Protein AF-A0A949MPU6-F1 (afdb_monomer)

Secondary structure (DSSP, 8-state):
-----------S----GGGPPPHHHHHHHHHHHHHHHHHHHHT---PPPTTTS-GGG--HHHHHHTT-SEEESS--THHHHTTTT------------PPP----SPEEE-HHHHHHHHHHHHTTSPPP-SSS-EEEEEEEEEEE-HHHHHHTHHHHHHHHTT-SEEEEEEE-HHHHHHHHHTSTT-EEEE----TTS-EEEEEE-TTEEEEEEEEEEGGGG--TT--S---EEEEEEEETTTTEEEEEEEEEPPPSTT-HHHHHHHHHHHHHHHHHHH-TT--EEEEEE--S-TTS-GGGHHHHHTT-EESSTT----SBTTTB--EEEEEES---EEEEEEE-GGGSTTTHHHH-SBPEEEEEE----STT--TTTS-----TT---------PPP---

Nearest PDB structures (foldseek):
  3ngq-assembly1_A  TM=6.039E-01  e=7.232E-09  Homo sapiens
  2ddt-assembly2_B  TM=5.994E-01  e=3.018E-07  Bacillus cereus
  5okm-assembly4_D  TM=5.696E-01  e=1.103E-07  Homo sapiens
  2dds-assembly4_D  TM=5.777E-01  e=2.244E-07  Bacillus cereus
  6rvz-assembly1_A  TM=5.661E-01  e=3.605E-07  Homo sapiens

Structure (mmCIF, N/CA/C/O backbone):
data_AF-A0A949MPU6-F1
#
_entry.id   AF-A0A949MPU6-F1
#
loop_
_atom_site.group_PDB
_atom_site.id
_atom_site.type_symbol
_atom_site.label_atom_id
_atom_site.label_alt_id
_atom_site.label_comp_id
_atom_site.label_asym_id
_atom_site.label_entity_id
_atom_site.label_seq_id
_atom_site.pdbx_PDB_ins_code
_atom_site.Cartn_x
_atom_site.Cartn_y
_atom_site.Cartn_z
_atom_site.occupancy
_atom_site.B_iso_or_equiv
_atom_site.auth_seq_id
_atom_site.auth_comp_id
_atom_site.auth_asym_id
_atom_site.auth_atom_id
_atom_site.pdbx_PDB_model_num
ATOM 1 N N . MET A 1 1 ? -5.474 13.115 59.787 1.00 40.06 1 MET A N 1
ATOM 2 C CA . MET A 1 1 ? -4.639 13.756 58.746 1.00 40.06 1 MET A CA 1
ATOM 3 C C . MET A 1 1 ? -4.498 12.799 57.568 1.00 40.06 1 MET A C 1
ATOM 5 O O . MET A 1 1 ? -3.736 11.847 57.659 1.00 40.06 1 MET A O 1
ATOM 9 N N . ALA A 1 2 ? -5.273 12.994 56.500 1.00 33.22 2 ALA A N 1
ATOM 10 C CA . ALA A 1 2 ? -5.166 12.189 55.283 1.00 33.22 2 ALA A CA 1
ATOM 11 C C . ALA A 1 2 ? -4.117 12.816 54.350 1.00 33.22 2 ALA A C 1
ATOM 13 O O . ALA A 1 2 ? -4.283 13.952 53.905 1.00 33.22 2 ALA A O 1
ATOM 14 N N . LYS A 1 3 ? -3.022 12.095 54.079 1.00 30.64 3 LYS A N 1
ATOM 15 C CA . LYS A 1 3 ? -2.010 12.498 53.091 1.00 30.64 3 LYS A CA 1
ATOM 16 C C . LYS A 1 3 ? -2.614 12.375 51.689 1.00 30.64 3 LYS A C 1
ATOM 18 O O . LYS A 1 3 ? -2.748 11.272 51.171 1.00 30.64 3 LYS A O 1
ATOM 23 N N . LYS A 1 4 ? -2.961 13.508 51.073 1.00 35.69 4 LYS A N 1
ATOM 24 C CA . LYS A 1 4 ? -3.199 13.594 49.626 1.00 35.69 4 LYS A CA 1
ATOM 25 C C . LYS A 1 4 ? -1.860 13.425 48.910 1.00 35.69 4 LYS A C 1
ATOM 27 O O . LYS A 1 4 ? -1.018 14.319 48.939 1.00 35.69 4 LYS A O 1
ATOM 32 N N . THR A 1 5 ? -1.653 12.277 48.281 1.00 33.41 5 THR A N 1
ATOM 33 C CA . THR A 1 5 ? -0.597 12.086 47.289 1.00 33.41 5 THR A CA 1
ATOM 34 C C . THR A 1 5 ? -1.036 12.751 45.988 1.00 33.41 5 THR A C 1
ATOM 36 O O . THR A 1 5 ? -1.900 12.250 45.272 1.00 33.41 5 THR A O 1
ATOM 39 N N . ASN A 1 6 ? -0.442 13.907 45.689 1.00 30.44 6 ASN A N 1
ATOM 40 C CA . ASN A 1 6 ? -0.521 14.519 44.367 1.00 30.44 6 ASN A CA 1
ATOM 41 C C . ASN A 1 6 ? 0.132 13.565 43.357 1.00 30.44 6 ASN A C 1
ATOM 43 O O . ASN A 1 6 ? 1.354 13.427 43.325 1.00 30.44 6 ASN A O 1
ATOM 47 N N . LYS A 1 7 ? -0.682 12.889 42.540 1.00 32.28 7 LYS A N 1
ATOM 48 C CA . LYS A 1 7 ? -0.205 12.246 41.313 1.00 32.28 7 LYS A CA 1
ATOM 49 C C . LYS A 1 7 ? 0.159 13.354 40.333 1.00 32.28 7 LYS A C 1
ATOM 51 O O . LYS A 1 7 ? -0.716 13.967 39.729 1.00 32.28 7 LYS A O 1
ATOM 56 N N . THR A 1 8 ? 1.453 13.609 40.191 1.00 30.17 8 THR A N 1
ATOM 57 C CA . THR A 1 8 ? 1.995 14.431 39.113 1.00 30.17 8 THR A CA 1
ATOM 58 C C . THR A 1 8 ? 1.634 13.764 37.790 1.00 30.17 8 THR A C 1
ATOM 60 O O . THR A 1 8 ? 2.123 12.679 37.473 1.00 30.17 8 THR A O 1
ATOM 63 N N . VAL A 1 9 ? 0.734 14.391 37.036 1.00 32.53 9 VAL A N 1
ATOM 64 C CA . VAL A 1 9 ? 0.453 14.033 35.646 1.00 32.53 9 VAL A CA 1
ATOM 65 C C . VAL A 1 9 ? 1.752 14.255 34.875 1.00 32.53 9 VAL A C 1
ATOM 67 O O . VAL A 1 9 ? 2.190 15.391 34.703 1.00 32.53 9 VAL A O 1
ATOM 70 N N . LYS A 1 10 ? 2.418 13.168 34.464 1.00 33.69 10 LYS A N 1
ATOM 71 C CA . LYS A 1 10 ? 3.523 13.250 33.505 1.00 33.69 10 LYS A CA 1
ATOM 72 C C . LYS A 1 10 ? 2.959 13.870 32.229 1.00 33.69 10 LYS A C 1
ATOM 74 O O . LYS A 1 10 ? 2.060 13.306 31.612 1.00 33.69 10 LYS A O 1
ATOM 79 N N . SER A 1 11 ? 3.487 15.036 31.876 1.00 32.34 11 SER A N 1
ATOM 80 C CA . SER A 1 11 ? 3.268 15.686 30.590 1.00 32.34 11 SER A CA 1
ATOM 81 C C . SER A 1 11 ? 3.466 14.678 29.452 1.00 32.34 11 SER A C 1
ATOM 83 O O . SER A 1 11 ? 4.537 14.086 29.330 1.00 32.34 11 SER A O 1
ATOM 85 N N . LEU A 1 12 ? 2.444 14.505 28.612 1.00 37.56 12 LEU A N 1
ATOM 86 C CA . LEU A 1 12 ? 2.463 13.700 27.382 1.00 37.56 12 LEU A CA 1
ATOM 87 C C . LEU A 1 12 ? 3.242 14.382 26.234 1.00 37.56 12 LEU A C 1
ATOM 89 O O . LEU A 1 12 ? 3.070 14.043 25.068 1.00 37.56 12 LEU A O 1
ATOM 93 N N . THR A 1 13 ? 4.135 15.327 26.537 1.00 38.19 13 THR A N 1
ATOM 94 C CA . THR A 1 13 ? 5.111 15.878 25.582 1.00 38.19 13 THR A CA 1
ATOM 95 C C . THR A 1 13 ? 6.316 14.938 25.475 1.00 38.19 13 THR A C 1
ATOM 97 O O . THR A 1 13 ? 7.437 15.287 25.831 1.00 38.19 13 THR A O 1
ATOM 100 N N . GLY A 1 14 ? 6.071 13.687 25.090 1.00 36.75 14 GLY A N 1
ATOM 101 C CA . GLY A 1 14 ? 7.069 12.621 25.075 1.00 36.75 14 GLY A CA 1
ATOM 102 C C . GLY A 1 14 ? 7.892 12.566 23.791 1.00 36.75 14 GLY A C 1
ATOM 103 O O . GLY A 1 14 ? 7.869 11.543 23.119 1.00 36.75 14 GLY A O 1
ATOM 104 N N . SER A 1 15 ? 8.637 13.619 23.448 1.00 39.34 15 SER A N 1
ATOM 105 C CA . SER A 1 15 ? 9.878 13.415 22.693 1.00 39.34 15 SER A CA 1
ATOM 106 C C . SER A 1 15 ? 10.979 13.204 23.726 1.00 39.34 15 SER A C 1
ATOM 108 O O . SER A 1 15 ? 11.442 14.161 24.349 1.00 39.34 15 SER A O 1
ATOM 110 N N . THR A 1 16 ? 11.362 11.955 23.983 1.00 45.44 16 THR A N 1
ATOM 111 C CA . THR A 1 16 ? 12.589 11.683 24.737 1.00 45.44 16 THR A CA 1
ATOM 112 C C . THR A 1 16 ? 13.757 12.392 24.035 1.00 45.44 16 THR A C 1
ATOM 114 O O . THR A 1 16 ? 13.834 12.308 22.806 1.00 45.44 16 THR A O 1
ATOM 117 N N . PRO A 1 17 ? 14.652 13.089 24.765 1.00 48.06 17 PRO A N 1
ATOM 118 C CA . PRO A 1 17 ? 15.804 13.792 24.186 1.00 48.06 17 PRO A CA 1
ATOM 119 C C . PRO A 1 17 ? 16.632 12.934 23.215 1.00 48.06 17 PRO A C 1
ATOM 121 O O . PRO A 1 17 ? 17.170 13.446 22.239 1.00 48.06 17 PRO A O 1
ATOM 124 N N . ASP A 1 18 ? 16.644 11.617 23.430 1.00 61.00 18 ASP A N 1
ATOM 125 C CA . ASP A 1 18 ? 17.365 10.626 22.623 1.00 61.00 18 ASP A CA 1
ATOM 126 C C . ASP A 1 18 ? 16.858 10.483 21.173 1.00 61.00 18 ASP A C 1
ATOM 128 O O . ASP A 1 18 ? 17.556 9.921 20.328 1.00 61.00 18 ASP A O 1
ATOM 132 N N . ASN A 1 19 ? 15.666 11.006 20.858 1.00 73.88 19 ASN A N 1
ATOM 133 C CA . ASN A 1 19 ? 15.056 10.914 19.528 1.00 73.88 19 ASN A CA 1
ATOM 134 C C . ASN A 1 19 ? 15.232 12.175 18.671 1.00 73.88 19 ASN A C 1
ATOM 136 O O . ASN A 1 19 ? 14.714 12.220 17.555 1.00 73.88 19 ASN A O 1
ATOM 140 N N . ILE A 1 20 ? 15.952 13.191 19.155 1.00 84.38 20 ILE A N 1
ATOM 141 C CA . ILE A 1 20 ? 16.275 14.389 18.370 1.00 84.38 20 ILE A CA 1
ATOM 142 C C . ILE A 1 20 ? 17.454 14.073 17.437 1.00 84.38 20 ILE A C 1
ATOM 144 O O . ILE A 1 20 ? 18.434 13.434 17.833 1.00 84.38 20 ILE A O 1
ATOM 148 N N . LEU A 1 21 ? 17.344 14.493 16.175 1.00 88.38 21 LEU A N 1
ATOM 149 C CA . LEU A 1 21 ? 18.440 14.394 15.214 1.00 88.38 21 LEU A CA 1
ATOM 150 C C . LEU A 1 21 ? 19.458 15.506 15.474 1.00 88.38 21 LEU A C 1
ATOM 152 O O . LEU A 1 21 ? 19.091 16.665 15.642 1.00 88.38 21 LEU A O 1
ATOM 156 N N . THR A 1 22 ? 20.739 15.157 15.459 1.00 91.50 22 THR A N 1
ATOM 157 C CA . THR A 1 22 ? 21.828 16.140 15.393 1.00 91.50 22 THR A CA 1
ATOM 158 C C . THR A 1 22 ? 21.927 16.747 13.991 1.00 91.50 22 THR A C 1
ATOM 160 O O . THR A 1 22 ? 21.563 16.101 13.007 1.00 91.50 22 THR A O 1
ATOM 163 N N . ASP A 1 23 ? 22.510 17.942 13.865 1.00 90.69 23 ASP A N 1
ATOM 164 C CA . ASP A 1 23 ? 22.737 18.586 12.557 1.00 90.69 23 ASP A CA 1
ATOM 165 C C . ASP A 1 23 ? 23.530 17.691 11.591 1.00 90.69 23 ASP A C 1
ATOM 167 O O . ASP A 1 23 ? 23.265 17.643 10.388 1.00 90.69 23 ASP A O 1
ATOM 171 N N . PHE A 1 24 ? 24.487 16.928 12.125 1.00 91.50 24 PHE A N 1
ATOM 172 C CA . PHE A 1 24 ? 25.265 15.961 11.358 1.00 91.50 24 PHE A CA 1
ATOM 173 C C . PHE A 1 24 ? 24.407 14.802 10.831 1.00 91.50 24 PHE A C 1
ATOM 175 O O . PHE A 1 24 ? 24.544 14.407 9.672 1.00 91.50 24 PHE A O 1
ATOM 182 N N . GLU A 1 25 ? 23.511 14.265 11.662 1.00 93.12 25 GLU A N 1
ATOM 183 C CA . GLU A 1 25 ? 22.572 13.212 11.266 1.00 93.12 25 GLU A CA 1
ATOM 184 C C . GLU A 1 25 ? 21.575 13.706 10.214 1.00 93.12 25 GLU A C 1
ATOM 186 O O . GLU A 1 25 ? 21.345 13.000 9.231 1.00 93.12 25 GLU A O 1
ATOM 191 N N . VAL A 1 26 ? 21.036 14.920 10.383 1.00 92.06 26 VAL A N 1
ATOM 192 C CA . VAL A 1 26 ? 20.167 15.572 9.391 1.00 92.06 26 VAL A CA 1
ATOM 193 C C . VAL A 1 26 ? 20.899 15.679 8.059 1.00 92.06 26 VAL A C 1
ATOM 195 O O . VAL A 1 26 ? 20.422 15.161 7.054 1.00 92.06 26 VAL A O 1
ATOM 198 N N . ARG A 1 27 ? 22.106 16.257 8.052 1.00 90.44 27 ARG A N 1
ATOM 199 C CA . ARG A 1 27 ? 22.903 16.416 6.831 1.00 90.44 27 ARG A CA 1
ATOM 200 C C . ARG A 1 27 ? 23.153 15.083 6.121 1.00 90.44 27 ARG A C 1
ATOM 202 O O . ARG A 1 27 ? 22.942 14.994 4.914 1.00 90.44 27 ARG A O 1
ATOM 209 N N . GLN A 1 28 ? 23.555 14.039 6.852 1.00 90.44 28 GLN A N 1
ATOM 210 C CA . GLN A 1 28 ? 23.766 12.715 6.257 1.00 90.44 28 GLN A CA 1
ATOM 211 C C . GLN A 1 28 ? 22.488 12.109 5.676 1.00 90.44 28 GLN A C 1
ATOM 213 O O . GLN A 1 28 ? 22.537 11.459 4.628 1.00 90.44 28 GLN A O 1
ATOM 218 N N . LEU A 1 29 ? 21.360 12.256 6.376 1.00 91.25 29 LEU A N 1
ATOM 219 C CA . LEU A 1 29 ? 20.072 11.771 5.896 1.00 91.25 29 LEU A CA 1
ATOM 220 C C . LEU A 1 29 ? 19.671 12.484 4.609 1.00 91.25 29 LEU A C 1
ATOM 222 O O . LEU A 1 29 ? 19.243 11.812 3.672 1.00 91.25 29 LEU A O 1
ATOM 226 N N . THR A 1 30 ? 19.846 13.801 4.550 1.00 90.69 30 THR A N 1
ATOM 227 C CA . THR A 1 30 ? 19.527 14.620 3.379 1.00 90.69 30 THR A CA 1
ATOM 228 C C . THR A 1 30 ? 20.398 14.251 2.189 1.00 90.69 30 THR A C 1
ATOM 230 O O . THR A 1 30 ? 19.861 13.912 1.141 1.00 90.69 30 THR A O 1
ATOM 233 N N . GLU A 1 31 ? 21.724 14.206 2.356 1.00 90.88 31 GLU A N 1
ATOM 234 C CA . GLU A 1 31 ? 22.654 13.830 1.280 1.00 90.88 31 GLU A CA 1
ATOM 235 C C . GLU A 1 31 ? 22.316 12.443 0.703 1.00 90.88 31 GLU A C 1
ATOM 237 O O . GLU A 1 31 ? 22.210 12.279 -0.511 1.00 90.88 31 GLU A O 1
ATOM 242 N N . LYS A 1 32 ? 22.072 11.443 1.564 1.00 91.19 32 LYS A N 1
ATOM 243 C CA . LYS A 1 32 ? 21.726 10.078 1.126 1.00 91.19 32 LYS A CA 1
ATOM 244 C C . LYS A 1 32 ? 20.331 9.971 0.514 1.00 91.19 32 LYS A C 1
ATOM 246 O O . LYS A 1 32 ? 20.116 9.110 -0.336 1.00 91.19 32 LYS A O 1
ATOM 251 N N . SER A 1 33 ? 19.371 10.758 0.991 1.00 90.25 33 SER A N 1
ATOM 252 C CA . SER A 1 33 ? 18.001 10.724 0.472 1.00 90.25 33 SER A CA 1
ATOM 253 C C . SER A 1 33 ? 17.932 11.394 -0.894 1.00 90.25 33 SER A C 1
ATOM 255 O O . SER A 1 33 ? 17.416 10.770 -1.813 1.00 90.25 33 SER A O 1
ATOM 257 N N . ASN A 1 34 ? 18.564 12.560 -1.050 1.00 90.50 34 ASN A N 1
ATOM 258 C CA . ASN A 1 34 ? 18.644 13.269 -2.325 1.00 90.50 34 ASN A CA 1
ATOM 259 C C . ASN A 1 34 ? 19.381 12.436 -3.376 1.00 90.50 34 ASN A C 1
ATOM 261 O O . ASN A 1 34 ? 18.832 12.207 -4.442 1.00 90.50 34 ASN A O 1
ATOM 265 N N . ALA A 1 35 ? 20.553 11.877 -3.044 1.00 90.88 35 ALA A N 1
ATOM 266 C CA . ALA A 1 35 ? 21.298 11.035 -3.984 1.00 90.88 35 ALA A CA 1
ATOM 267 C C . ALA A 1 35 ? 20.487 9.820 -4.466 1.00 90.88 35 ALA A C 1
ATOM 269 O O . ALA A 1 35 ? 20.566 9.435 -5.628 1.00 90.88 35 ALA A O 1
ATOM 270 N N . TYR A 1 36 ? 19.690 9.218 -3.578 1.00 90.38 36 TYR A N 1
ATOM 271 C CA . TYR A 1 36 ? 18.796 8.135 -3.973 1.00 90.38 36 TYR A CA 1
ATOM 272 C C . TYR A 1 36 ? 17.621 8.624 -4.820 1.00 90.38 36 TYR A C 1
ATOM 274 O O . TYR A 1 36 ? 17.211 7.935 -5.744 1.00 90.38 36 TYR A O 1
ATOM 282 N N . THR A 1 37 ? 17.047 9.776 -4.491 1.00 90.19 37 THR A N 1
ATOM 283 C CA . THR A 1 37 ? 15.962 10.368 -5.276 1.00 90.19 37 THR A CA 1
ATOM 284 C C . THR A 1 37 ? 16.434 10.694 -6.688 1.00 90.19 37 THR A C 1
ATOM 286 O O . THR A 1 37 ? 15.765 10.297 -7.636 1.00 90.19 37 THR A O 1
ATOM 289 N N . ASP A 1 38 ? 17.628 11.265 -6.838 1.00 90.50 38 ASP A N 1
ATOM 290 C CA . ASP A 1 38 ? 18.259 11.487 -8.139 1.00 90.50 38 ASP A CA 1
ATOM 291 C C . ASP A 1 38 ? 18.469 10.162 -8.894 1.00 90.50 38 ASP A C 1
ATOM 293 O O . ASP A 1 38 ? 18.153 10.067 -10.079 1.00 90.50 38 ASP A O 1
ATOM 297 N N . GLU A 1 39 ? 18.949 9.111 -8.212 1.00 89.69 39 GLU A N 1
ATOM 298 C CA . GLU A 1 39 ? 19.116 7.777 -8.807 1.00 89.69 39 GLU A CA 1
ATOM 299 C C . GLU A 1 39 ? 17.780 7.193 -9.286 1.00 89.69 39 GLU A C 1
ATOM 301 O O . GLU A 1 39 ? 17.707 6.664 -10.392 1.00 89.69 39 GLU A O 1
ATOM 306 N N . VAL A 1 40 ? 16.723 7.290 -8.480 1.00 87.75 40 VAL A N 1
ATOM 307 C CA . VAL A 1 40 ? 15.390 6.789 -8.838 1.00 87.75 40 VAL A CA 1
ATOM 308 C C . VAL A 1 40 ? 14.835 7.532 -10.042 1.00 87.75 40 VAL A C 1
ATOM 310 O O . VAL A 1 40 ? 14.426 6.886 -11.001 1.00 87.75 40 VAL A O 1
ATOM 313 N N . LEU A 1 41 ? 14.844 8.866 -10.011 1.00 88.62 41 LEU A N 1
ATOM 314 C CA . LEU A 1 41 ? 14.286 9.685 -11.086 1.00 88.62 41 LEU A CA 1
ATOM 315 C C . LEU A 1 41 ? 15.058 9.486 -12.399 1.00 88.62 41 LEU A C 1
ATOM 317 O O . LEU A 1 41 ? 14.457 9.436 -13.466 1.00 88.62 41 LEU A O 1
ATOM 321 N N . ALA A 1 42 ? 16.378 9.290 -12.331 1.00 87.69 42 ALA A N 1
ATOM 322 C CA . ALA A 1 42 ? 17.199 9.001 -13.506 1.00 87.69 42 ALA A CA 1
ATOM 323 C C . ALA A 1 42 ? 16.997 7.585 -14.082 1.00 87.69 42 ALA A C 1
ATOM 325 O O . ALA A 1 42 ? 17.379 7.338 -15.224 1.00 87.69 42 ALA A O 1
ATOM 326 N N . ASN A 1 43 ? 16.444 6.647 -13.305 1.00 84.31 43 ASN A N 1
ATOM 327 C CA . ASN A 1 43 ? 16.271 5.242 -13.691 1.00 84.31 43 ASN A CA 1
ATOM 328 C C . ASN A 1 43 ? 14.804 4.788 -13.644 1.00 84.31 43 ASN A C 1
ATOM 330 O O . ASN A 1 43 ? 14.535 3.587 -13.531 1.00 84.31 43 ASN A O 1
ATOM 334 N N . GLN A 1 44 ? 13.860 5.729 -13.693 1.00 84.69 44 GLN A N 1
ATOM 335 C CA . GLN A 1 44 ? 12.442 5.409 -13.701 1.00 84.69 44 GLN A CA 1
ATOM 336 C C . GLN A 1 44 ? 12.105 4.604 -14.961 1.00 84.69 44 GLN A C 1
ATOM 338 O O . GLN A 1 44 ? 12.552 4.924 -16.062 1.00 84.69 44 GLN A O 1
ATOM 343 N N . VAL A 1 45 ? 11.346 3.527 -14.775 1.00 88.19 45 VAL A N 1
ATOM 344 C CA . VAL A 1 45 ? 10.838 2.697 -15.871 1.00 88.19 45 VAL A CA 1
ATOM 345 C C . VAL A 1 45 ? 9.385 3.055 -16.122 1.00 88.19 45 VAL A C 1
ATOM 347 O O . VAL A 1 45 ? 8.679 3.438 -15.191 1.00 88.19 45 VAL A O 1
ATOM 350 N N . THR A 1 46 ? 8.932 2.880 -17.356 1.00 91.38 46 THR A N 1
ATOM 351 C CA . THR A 1 46 ? 7.518 3.014 -17.714 1.00 91.38 46 THR A CA 1
ATOM 352 C C . THR A 1 46 ? 7.087 1.710 -18.346 1.00 91.38 46 THR A C 1
ATOM 354 O O . THR A 1 46 ? 7.686 1.279 -19.328 1.00 91.38 46 THR A O 1
ATOM 357 N N . TYR A 1 47 ? 6.069 1.060 -17.794 1.00 93.06 47 TYR A N 1
ATOM 358 C CA . TYR A 1 47 ? 5.596 -0.197 -18.360 1.00 93.06 47 TYR A CA 1
ATOM 359 C C . TYR A 1 47 ? 4.916 0.063 -19.715 1.00 93.06 47 TYR A C 1
ATOM 361 O O . TYR A 1 47 ? 4.207 1.064 -19.845 1.00 93.06 47 TYR A O 1
ATOM 369 N N . PRO A 1 48 ? 5.143 -0.785 -20.734 1.00 93.25 48 PRO A N 1
ATOM 370 C CA . PRO A 1 48 ? 4.424 -0.688 -22.004 1.00 93.25 48 PRO A CA 1
ATOM 371 C C . PRO A 1 48 ? 2.908 -0.750 -21.788 1.00 93.25 48 PRO A C 1
ATOM 373 O O . PRO A 1 48 ? 2.447 -1.493 -20.922 1.00 93.25 48 PRO A O 1
ATOM 376 N N . ASP A 1 49 ? 2.135 0.024 -22.549 1.00 92.81 49 ASP A N 1
ATOM 377 C CA . ASP A 1 49 ? 0.674 -0.036 -22.475 1.00 92.81 49 ASP A CA 1
ATOM 378 C C . ASP A 1 49 ? 0.178 -1.262 -23.268 1.00 92.81 49 ASP A C 1
ATOM 380 O O . ASP A 1 49 ? 0.413 -1.326 -24.479 1.00 92.81 49 ASP A O 1
ATOM 384 N N . PRO A 1 50 ? -0.473 -2.251 -22.623 1.00 89.06 50 PRO A N 1
ATOM 385 C CA . PRO A 1 50 ? -0.955 -3.444 -23.317 1.00 89.06 50 PRO A CA 1
ATOM 386 C C . PRO A 1 50 ? -2.066 -3.151 -24.337 1.00 89.06 50 PRO A C 1
ATOM 388 O O . PRO A 1 50 ? -2.295 -3.990 -25.207 1.00 89.06 50 PRO A O 1
ATOM 391 N N . ASP A 1 51 ? -2.738 -1.996 -24.249 1.00 88.31 51 ASP A N 1
ATOM 392 C CA . ASP A 1 51 ? -3.747 -1.580 -25.231 1.00 88.31 51 ASP A CA 1
ATOM 393 C C . ASP A 1 51 ? -3.108 -1.045 -26.529 1.00 88.31 51 ASP A C 1
ATOM 395 O O . ASP A 1 51 ? -3.726 -1.116 -27.593 1.00 88.31 51 ASP A O 1
ATOM 399 N N . ASP A 1 52 ? -1.870 -0.539 -26.454 1.00 90.81 52 ASP A N 1
ATOM 400 C CA . ASP A 1 52 ? -1.123 -0.016 -27.606 1.00 90.81 52 ASP A CA 1
ATOM 401 C C . ASP A 1 52 ? -0.284 -1.105 -28.292 1.00 90.81 52 ASP A C 1
ATOM 403 O O . ASP A 1 52 ? -0.196 -1.138 -29.522 1.00 90.81 52 ASP A O 1
ATOM 407 N N . LEU A 1 53 ? 0.358 -1.980 -27.505 1.00 89.12 53 LEU A N 1
ATOM 408 C CA . LEU A 1 53 ? 1.219 -3.054 -28.003 1.00 89.12 53 LEU A CA 1
ATOM 409 C C . LEU A 1 53 ? 1.096 -4.310 -27.116 1.00 89.12 53 LEU A C 1
ATOM 411 O O . LEU A 1 53 ? 1.601 -4.312 -25.986 1.00 89.12 53 LEU A O 1
ATOM 415 N N . PRO A 1 54 ? 0.470 -5.395 -27.613 1.00 89.56 54 PRO A N 1
ATOM 416 C CA . PRO A 1 54 ? 0.379 -6.663 -26.896 1.00 89.56 54 PRO A CA 1
ATOM 417 C C . PRO A 1 54 ? 1.753 -7.210 -26.498 1.00 89.56 54 PRO A C 1
ATOM 419 O O . PRO A 1 54 ? 2.739 -7.037 -27.215 1.00 89.56 54 PRO A O 1
ATOM 422 N N . PHE A 1 55 ? 1.832 -7.904 -25.358 1.00 87.75 55 PHE A N 1
ATOM 423 C CA . PHE A 1 55 ? 3.116 -8.360 -24.811 1.00 87.75 55 PHE A CA 1
ATOM 424 C C . PHE A 1 55 ? 3.908 -9.265 -25.769 1.00 87.75 55 PHE A C 1
ATOM 426 O O . PHE A 1 55 ? 5.132 -9.175 -25.825 1.00 87.75 55 PHE A O 1
ATOM 433 N N . ASP A 1 56 ? 3.227 -10.124 -26.526 1.00 88.00 56 ASP A N 1
ATOM 434 C CA . ASP A 1 56 ? 3.825 -11.032 -27.509 1.00 88.00 56 ASP A CA 1
ATOM 435 C C . ASP A 1 56 ? 4.419 -10.314 -28.732 1.00 88.00 56 ASP A C 1
ATOM 437 O O . ASP A 1 56 ? 5.244 -10.892 -29.442 1.00 88.00 56 ASP A O 1
ATOM 441 N N . GLU A 1 57 ? 4.073 -9.043 -28.932 1.00 90.81 57 GLU A N 1
ATOM 442 C CA . GLU A 1 57 ? 4.626 -8.178 -29.976 1.00 90.81 57 GLU A CA 1
ATOM 443 C C . GLU A 1 57 ? 5.767 -7.273 -29.466 1.00 90.81 57 GLU A C 1
ATOM 445 O O . GLU A 1 57 ? 6.460 -6.626 -30.258 1.00 90.81 57 GLU A O 1
ATOM 450 N N . ILE A 1 58 ? 6.026 -7.244 -28.152 1.00 91.69 58 ILE A N 1
ATOM 451 C CA . ILE A 1 58 ? 7.098 -6.434 -27.561 1.00 91.69 58 ILE A CA 1
ATOM 452 C C . ILE A 1 58 ? 8.464 -7.033 -27.913 1.00 91.69 58 ILE A C 1
ATOM 454 O O . ILE A 1 58 ? 8.824 -8.137 -27.505 1.00 91.69 58 ILE A O 1
ATOM 458 N N . THR A 1 59 ? 9.283 -6.258 -28.627 1.00 90.50 59 THR A N 1
ATOM 459 C CA . THR A 1 59 ? 10.679 -6.627 -28.922 1.00 90.50 59 THR A CA 1
ATOM 460 C C . THR A 1 59 ? 11.643 -6.139 -27.837 1.00 90.50 59 THR A C 1
ATOM 462 O O . THR A 1 59 ? 11.325 -5.244 -27.052 1.00 90.50 59 THR A O 1
ATOM 465 N N . LEU A 1 60 ? 12.867 -6.682 -27.813 1.00 88.62 60 LEU A N 1
ATOM 466 C CA . LEU A 1 60 ? 13.918 -6.243 -26.884 1.00 88.62 60 LEU A CA 1
ATOM 467 C C . LEU A 1 60 ? 14.168 -4.727 -26.954 1.00 88.62 60 LEU A C 1
ATOM 469 O O . LEU A 1 60 ? 14.300 -4.085 -25.915 1.00 88.62 60 LEU A O 1
ATOM 473 N N . ASP A 1 61 ? 14.193 -4.157 -28.159 1.00 90.06 61 ASP A N 1
ATOM 474 C CA . ASP A 1 61 ? 14.408 -2.721 -28.351 1.00 90.06 61 ASP A CA 1
ATOM 475 C C . ASP A 1 61 ? 13.261 -1.892 -27.755 1.00 90.06 61 ASP A C 1
ATOM 477 O O . ASP A 1 61 ? 13.520 -0.857 -27.140 1.00 90.06 61 ASP A O 1
ATOM 481 N N . HIS A 1 62 ? 12.013 -2.372 -27.848 1.00 90.38 62 HIS A N 1
ATOM 482 C CA . HIS A 1 62 ? 10.876 -1.746 -27.166 1.00 90.38 62 HIS A CA 1
ATOM 483 C C . HIS A 1 62 ? 11.060 -1.793 -25.644 1.00 90.38 62 HIS A C 1
ATOM 485 O O . HIS A 1 62 ? 10.961 -0.764 -24.981 1.00 90.38 62 HIS A O 1
ATOM 491 N N . ALA A 1 63 ? 11.408 -2.951 -25.076 1.00 88.75 63 ALA A N 1
ATOM 492 C CA . ALA A 1 63 ? 11.653 -3.061 -23.637 1.00 88.75 63 ALA A CA 1
ATOM 493 C C . ALA A 1 63 ? 12.776 -2.112 -23.163 1.00 88.75 63 ALA A C 1
ATOM 495 O O . ALA A 1 63 ? 12.630 -1.448 -22.134 1.00 88.75 63 ALA A O 1
ATOM 496 N N . ILE A 1 64 ? 13.860 -1.983 -23.937 1.00 88.81 64 ILE A N 1
ATOM 497 C CA . ILE A 1 64 ? 14.960 -1.046 -23.653 1.00 88.81 64 ILE A CA 1
ATOM 498 C C . ILE A 1 64 ? 14.503 0.411 -23.731 1.00 88.81 64 ILE A C 1
ATOM 500 O O . ILE A 1 64 ? 14.877 1.208 -22.867 1.00 88.81 64 ILE A O 1
ATOM 504 N N . ALA A 1 65 ? 13.673 0.766 -24.715 1.00 89.62 65 ALA A N 1
ATOM 505 C CA . ALA A 1 65 ? 13.097 2.106 -24.829 1.00 89.62 65 ALA A CA 1
ATOM 506 C C . ALA A 1 65 ? 12.232 2.481 -23.609 1.00 89.62 65 ALA A C 1
ATOM 508 O O . ALA A 1 65 ? 12.181 3.646 -23.227 1.00 89.62 65 ALA A O 1
ATOM 509 N N . HIS A 1 66 ? 11.631 1.484 -22.958 1.00 89.25 66 HIS A N 1
ATOM 510 C CA . HIS A 1 66 ? 10.838 1.613 -21.734 1.00 89.25 66 HIS A CA 1
ATOM 511 C C . HIS A 1 66 ? 11.662 1.532 -20.428 1.00 89.25 66 HIS A C 1
ATOM 513 O O . HIS A 1 66 ? 11.108 1.524 -19.326 1.00 89.25 66 HIS A O 1
ATOM 519 N N . GLY A 1 67 ? 12.996 1.489 -20.528 1.00 88.25 67 GLY A N 1
ATOM 520 C CA . GLY A 1 67 ? 13.905 1.495 -19.377 1.00 88.25 67 GLY A CA 1
ATOM 521 C C . GLY A 1 67 ? 14.204 0.115 -18.778 1.00 88.25 67 GLY A C 1
ATOM 522 O O . GLY A 1 67 ? 14.812 0.035 -17.705 1.00 88.25 67 GLY A O 1
ATOM 523 N N . PHE A 1 68 ? 13.823 -0.972 -19.452 1.00 88.06 68 PHE A N 1
ATOM 524 C CA . PHE A 1 68 ? 14.161 -2.342 -19.053 1.00 88.06 68 PHE A CA 1
ATOM 525 C C . PHE A 1 68 ? 15.456 -2.822 -19.722 1.00 88.06 68 PHE A C 1
ATOM 527 O O . PHE A 1 68 ? 15.836 -2.366 -20.791 1.00 88.06 68 PHE A O 1
ATOM 534 N N . ALA A 1 69 ? 16.150 -3.778 -19.107 1.00 85.94 69 ALA A N 1
ATOM 535 C CA . ALA A 1 69 ? 17.383 -4.358 -19.654 1.00 85.94 69 ALA A CA 1
ATOM 536 C C . ALA A 1 69 ? 17.146 -5.615 -20.520 1.00 85.94 69 ALA A C 1
ATOM 538 O O . ALA A 1 69 ? 18.093 -6.183 -21.063 1.00 85.94 69 ALA A O 1
ATOM 539 N N . GLY A 1 70 ? 15.905 -6.101 -20.605 1.00 85.19 70 GLY A N 1
ATOM 540 C CA . GLY A 1 70 ? 15.545 -7.330 -21.314 1.00 85.19 70 GLY A CA 1
ATOM 541 C C . GLY A 1 70 ? 14.073 -7.695 -21.148 1.00 85.19 70 GLY A C 1
ATOM 542 O O . GLY A 1 70 ? 13.346 -6.981 -20.465 1.00 85.19 70 GLY A O 1
ATOM 543 N N . ILE A 1 71 ? 13.658 -8.820 -21.730 1.00 85.12 71 ILE A N 1
ATOM 544 C CA . ILE A 1 71 ? 12.308 -9.398 -21.612 1.00 85.12 71 ILE A CA 1
ATOM 545 C C . ILE A 1 71 ? 12.432 -10.790 -21.003 1.00 85.12 71 ILE A C 1
ATOM 547 O O . ILE A 1 71 ? 13.426 -11.479 -21.245 1.00 85.12 71 ILE A O 1
ATOM 551 N N . THR A 1 72 ? 11.451 -11.205 -20.207 1.00 80.94 72 THR A N 1
ATOM 552 C CA . THR A 1 72 ? 11.435 -12.555 -19.650 1.00 80.94 72 THR A CA 1
ATOM 553 C C . THR A 1 72 ? 10.039 -13.073 -19.310 1.00 80.94 72 THR A C 1
ATOM 555 O O . THR A 1 72 ? 9.157 -12.316 -18.910 1.00 80.94 72 THR A O 1
ATOM 558 N N . ASP A 1 73 ? 9.876 -14.396 -19.383 1.00 70.94 73 ASP A N 1
ATOM 559 C CA . ASP A 1 73 ? 8.710 -15.120 -18.866 1.00 70.94 73 ASP A CA 1
ATOM 560 C C . ASP A 1 73 ? 8.848 -15.502 -17.378 1.00 70.94 73 ASP A C 1
ATOM 562 O O . ASP A 1 73 ? 7.864 -15.867 -16.739 1.00 70.94 73 ASP A O 1
ATOM 566 N N . SER A 1 74 ? 10.057 -15.423 -16.809 1.00 60.50 74 SER A N 1
ATOM 567 C CA . SER A 1 74 ? 10.353 -15.670 -15.387 1.00 60.50 74 SER A CA 1
ATOM 568 C C . SER A 1 74 ? 11.712 -15.061 -15.016 1.00 60.50 74 SER A C 1
ATOM 570 O O . SER A 1 74 ? 12.686 -15.290 -15.734 1.00 60.50 74 SER A O 1
ATOM 572 N N . ILE A 1 75 ? 11.839 -14.306 -13.919 1.00 55.41 75 ILE A N 1
ATOM 573 C CA . ILE A 1 75 ? 13.146 -13.718 -13.561 1.00 55.41 75 ILE A CA 1
ATOM 574 C C . ILE A 1 75 ? 14.008 -14.738 -12.813 1.00 55.41 75 ILE A C 1
ATOM 576 O O . ILE A 1 75 ? 13.584 -15.369 -11.843 1.00 55.41 75 ILE A O 1
ATOM 580 N N . ASP A 1 76 ? 15.280 -14.811 -13.201 1.00 49.16 76 ASP A N 1
ATOM 581 C CA . ASP A 1 76 ? 16.307 -15.481 -12.415 1.00 49.16 76 ASP A CA 1
ATOM 582 C C . ASP A 1 76 ? 16.604 -14.697 -11.121 1.00 49.16 76 ASP A C 1
ATOM 584 O O . ASP A 1 76 ? 17.283 -13.665 -11.113 1.00 49.16 76 ASP A O 1
ATOM 588 N N . LEU A 1 77 ? 16.129 -15.221 -9.987 1.00 45.91 77 LEU A N 1
ATOM 589 C CA . LEU A 1 77 ? 16.439 -14.703 -8.649 1.00 45.91 77 LEU A CA 1
ATOM 590 C C . LEU A 1 77 ? 17.963 -14.639 -8.374 1.00 45.91 77 LEU A C 1
ATOM 592 O O . LEU A 1 77 ? 18.393 -13.921 -7.463 1.00 45.91 77 LEU A O 1
ATOM 596 N N . GLN A 1 78 ? 18.808 -15.362 -9.126 1.00 44.88 78 GLN A N 1
ATOM 597 C CA . GLN A 1 78 ? 20.268 -15.315 -8.990 1.00 44.88 78 GLN A CA 1
ATOM 598 C C . GLN A 1 78 ? 20.907 -14.025 -9.519 1.00 44.88 78 GLN A C 1
ATOM 600 O O . GLN A 1 78 ? 21.930 -13.608 -8.962 1.00 44.88 78 GLN A O 1
ATOM 605 N N . LEU A 1 79 ? 20.290 -13.333 -10.488 1.00 44.41 79 LEU A N 1
ATOM 606 C CA . LEU A 1 79 ? 20.753 -12.013 -10.952 1.00 44.41 79 LEU A CA 1
ATOM 607 C C . LEU A 1 79 ? 20.825 -10.996 -9.798 1.00 44.41 79 LEU A C 1
ATOM 609 O O . LEU A 1 79 ? 21.658 -10.089 -9.806 1.00 44.41 79 LEU A O 1
ATOM 613 N N . PHE A 1 80 ? 20.027 -11.206 -8.747 1.00 45.03 80 PHE A N 1
ATOM 614 C CA . PHE A 1 80 ? 19.966 -10.340 -7.571 1.00 45.03 80 PHE A CA 1
ATOM 615 C C . PHE A 1 80 ? 20.701 -10.907 -6.348 1.00 45.03 80 PHE A C 1
ATOM 617 O O . PHE A 1 80 ? 21.267 -10.131 -5.574 1.00 45.03 80 PHE A O 1
ATOM 624 N N . LYS A 1 81 ? 20.816 -12.239 -6.202 1.00 44.00 81 LYS A N 1
ATOM 625 C CA . LYS A 1 81 ? 21.663 -12.856 -5.154 1.00 44.00 81 LYS A CA 1
ATOM 626 C C . LYS A 1 81 ? 23.152 -12.524 -5.327 1.00 44.00 81 LYS A C 1
ATOM 628 O O . LYS A 1 81 ? 23.882 -12.444 -4.336 1.00 44.00 81 LYS A O 1
ATOM 633 N N . ASN A 1 82 ? 23.604 -12.267 -6.556 1.00 39.69 82 ASN A N 1
ATOM 634 C CA . ASN A 1 82 ? 25.011 -11.980 -6.847 1.00 39.69 82 ASN A CA 1
ATOM 635 C C . ASN A 1 82 ? 25.441 -10.523 -6.600 1.00 39.69 82 ASN A C 1
ATOM 637 O O . ASN A 1 82 ? 26.642 -10.264 -6.496 1.00 39.69 82 ASN A O 1
ATOM 641 N N . ARG A 1 83 ? 24.508 -9.581 -6.383 1.00 40.69 83 ARG A N 1
ATOM 642 C CA . ARG A 1 83 ? 24.860 -8.213 -5.944 1.00 40.69 83 ARG A CA 1
ATOM 643 C C . ARG A 1 83 ? 25.356 -8.153 -4.492 1.00 40.69 83 ARG A C 1
ATOM 645 O O . ARG A 1 83 ? 26.083 -7.231 -4.144 1.00 40.69 83 ARG A O 1
ATOM 652 N N . GLY A 1 84 ? 25.034 -9.155 -3.667 1.00 36.59 84 GLY A N 1
ATOM 653 C CA . GLY A 1 84 ? 25.446 -9.217 -2.259 1.00 36.59 84 GLY A CA 1
ATOM 654 C C . GLY A 1 84 ? 26.751 -9.971 -1.969 1.00 36.59 84 GLY A C 1
ATOM 655 O O . GLY A 1 84 ? 27.255 -9.878 -0.854 1.00 36.59 84 GLY A O 1
ATOM 656 N N . LYS A 1 85 ? 27.315 -10.728 -2.926 1.00 35.88 85 LYS A N 1
ATOM 657 C CA . LYS A 1 85 ? 28.455 -11.635 -2.653 1.00 35.88 85 LYS A CA 1
ATOM 658 C C . LYS A 1 85 ? 29.797 -11.254 -3.284 1.00 35.88 85 LYS A C 1
ATOM 660 O O . LYS A 1 85 ? 30.812 -11.804 -2.865 1.00 35.88 85 LYS A O 1
ATOM 665 N N . ASN A 1 86 ? 29.850 -10.269 -4.185 1.00 37.19 86 ASN A N 1
ATOM 666 C CA . ASN A 1 86 ? 31.090 -9.879 -4.875 1.00 37.19 86 ASN A CA 1
ATOM 667 C C . ASN A 1 86 ? 31.626 -8.482 -4.512 1.00 37.19 86 ASN A C 1
ATOM 669 O O . ASN A 1 86 ? 32.310 -7.853 -5.312 1.00 37.19 86 ASN A O 1
ATOM 673 N N . SER A 1 87 ? 31.436 -8.011 -3.274 1.00 34.38 87 SER A N 1
ATOM 674 C CA . SER A 1 87 ? 32.192 -6.854 -2.754 1.00 34.38 87 SER A CA 1
ATOM 675 C C . SER A 1 87 ? 33.591 -7.235 -2.233 1.00 34.38 87 SER A C 1
ATOM 677 O O . SER A 1 87 ? 34.129 -6.587 -1.329 1.00 34.38 87 SER A O 1
ATOM 679 N N . LYS A 1 88 ? 34.213 -8.293 -2.772 1.00 37.47 88 LYS A N 1
ATOM 680 C CA . LYS A 1 88 ? 35.650 -8.515 -2.582 1.00 37.47 88 LYS A CA 1
ATOM 681 C C . LYS A 1 88 ? 36.399 -7.640 -3.582 1.00 37.47 88 LYS A C 1
ATOM 683 O O . LYS A 1 88 ? 36.457 -7.931 -4.769 1.00 37.47 88 LYS A O 1
ATOM 688 N N . LYS A 1 89 ? 36.940 -6.541 -3.048 1.00 42.97 89 LYS A N 1
ATOM 689 C CA . LYS A 1 89 ? 37.960 -5.662 -3.634 1.00 42.97 89 LYS A CA 1
ATOM 690 C C . LYS A 1 89 ? 38.867 -6.403 -4.628 1.00 42.97 89 LYS A C 1
ATOM 692 O O . LYS A 1 89 ? 39.793 -7.079 -4.198 1.00 42.97 89 LYS A O 1
ATOM 697 N N . ASN A 1 90 ? 38.694 -6.141 -5.920 1.00 32.47 90 ASN A N 1
ATOM 698 C CA . ASN A 1 90 ? 39.796 -6.192 -6.874 1.00 32.47 90 ASN A CA 1
ATOM 699 C C . ASN A 1 90 ? 40.095 -4.759 -7.318 1.00 32.47 90 ASN A C 1
ATOM 701 O O . ASN A 1 90 ? 39.436 -4.188 -8.181 1.00 32.47 90 ASN A O 1
ATOM 705 N N . ARG A 1 91 ? 41.090 -4.157 -6.659 1.00 41.62 91 ARG A N 1
ATOM 706 C CA . ARG A 1 91 ? 41.808 -2.992 -7.178 1.00 41.62 91 ARG A CA 1
ATOM 707 C C . ARG A 1 91 ? 42.715 -3.500 -8.299 1.00 41.62 91 ARG A C 1
ATOM 709 O O . ARG A 1 91 ? 43.696 -4.173 -8.008 1.00 41.62 91 ARG A O 1
ATOM 716 N N . GLY A 1 92 ? 42.393 -3.180 -9.549 1.00 31.48 92 GLY A N 1
ATOM 717 C CA . GLY A 1 92 ? 43.229 -3.535 -10.694 1.00 31.48 92 GLY A CA 1
ATOM 718 C C . GLY A 1 92 ? 42.774 -2.882 -11.999 1.00 31.48 92 GLY A C 1
ATOM 719 O O . GLY A 1 92 ? 41.798 -3.313 -12.586 1.00 31.48 92 GLY A O 1
ATOM 720 N N . ASN A 1 93 ? 43.509 -1.840 -12.392 1.00 29.70 93 ASN A N 1
ATOM 721 C CA . ASN A 1 93 ? 43.798 -1.319 -13.735 1.00 29.70 93 ASN A CA 1
ATOM 722 C C . ASN A 1 93 ? 42.743 -1.270 -14.867 1.00 29.70 93 ASN A C 1
ATOM 724 O O . ASN A 1 93 ? 42.325 -2.278 -15.412 1.00 29.70 93 ASN A O 1
ATOM 728 N N . LYS A 1 94 ? 42.540 -0.020 -15.321 1.00 34.22 94 LYS A N 1
ATOM 729 C CA . LYS A 1 94 ? 42.536 0.498 -16.708 1.00 34.22 94 LYS A CA 1
ATOM 730 C C . LYS A 1 94 ? 41.903 -0.343 -17.830 1.00 34.22 94 LYS A C 1
ATOM 732 O O . LYS A 1 94 ? 42.483 -1.321 -18.281 1.00 34.22 94 LYS A O 1
ATOM 737 N N . GLY A 1 95 ? 40.929 0.296 -18.485 1.00 27.95 95 GLY A N 1
ATOM 738 C CA . GLY A 1 95 ? 40.853 0.345 -19.948 1.00 27.95 95 GLY A CA 1
ATOM 739 C C . GLY A 1 95 ? 39.677 -0.413 -20.548 1.00 27.95 95 GLY A C 1
ATOM 740 O O . GLY A 1 95 ? 39.628 -1.632 -20.491 1.00 27.95 95 GLY A O 1
ATOM 741 N N . GLY A 1 96 ? 38.763 0.326 -21.176 1.00 25.30 96 GLY A N 1
ATOM 742 C CA . GLY A 1 96 ? 37.683 -0.244 -21.977 1.00 25.30 96 GLY A CA 1
ATOM 743 C C . GLY A 1 96 ? 36.423 0.594 -21.878 1.00 25.30 96 GLY A C 1
ATOM 744 O O . GLY A 1 96 ? 35.530 0.279 -21.100 1.00 25.30 96 GLY A O 1
ATOM 745 N N . GLY A 1 97 ? 36.371 1.689 -22.636 1.00 34.50 97 GLY A N 1
ATOM 746 C CA . GLY A 1 97 ? 35.136 2.435 -22.822 1.00 34.50 97 GLY A CA 1
ATOM 747 C C . GLY A 1 97 ? 34.116 1.546 -23.518 1.00 34.50 97 GLY A C 1
ATOM 748 O O . GLY A 1 97 ? 34.255 1.285 -24.710 1.00 34.50 97 GLY A O 1
ATOM 749 N N . ASN A 1 98 ? 33.098 1.112 -22.778 1.00 30.81 98 ASN A N 1
ATOM 750 C CA . ASN A 1 98 ? 31.839 0.710 -23.374 1.00 30.81 98 ASN A CA 1
ATOM 751 C C . ASN A 1 98 ? 30.850 1.857 -23.208 1.00 30.81 98 ASN A C 1
ATOM 753 O O . ASN A 1 98 ? 30.634 2.388 -22.119 1.00 30.81 98 ASN A O 1
ATOM 757 N N . LYS A 1 99 ? 30.350 2.269 -24.367 1.00 29.02 99 LYS A N 1
ATOM 758 C CA . LYS A 1 99 ? 29.348 3.299 -24.591 1.00 29.02 99 LYS A CA 1
ATOM 759 C C . LYS A 1 99 ? 28.066 2.959 -23.825 1.00 29.02 99 LYS A C 1
ATOM 761 O O . LYS A 1 99 ? 27.790 1.790 -23.573 1.00 29.02 99 LYS A O 1
ATOM 766 N N . GLY A 1 100 ? 27.322 4.000 -23.462 1.00 33.81 100 GLY A N 1
ATOM 767 C CA . GLY A 1 100 ? 26.068 3.912 -22.722 1.00 33.81 100 GLY A CA 1
ATOM 768 C C . GLY A 1 100 ? 25.028 2.965 -23.331 1.00 33.81 100 GLY A C 1
ATOM 769 O O . GLY A 1 100 ? 25.001 2.724 -24.535 1.00 33.81 100 GLY A O 1
ATOM 770 N N . GLY A 1 101 ? 24.184 2.461 -22.438 1.00 31.53 101 GLY A N 1
ATOM 771 C CA . GLY A 1 101 ? 23.014 1.618 -22.677 1.00 31.53 101 GLY A CA 1
ATOM 772 C C . GLY A 1 101 ? 22.582 1.080 -21.311 1.00 31.53 101 GLY A C 1
ATOM 773 O O . GLY A 1 101 ? 23.274 0.240 -20.747 1.00 31.53 101 GLY A O 1
ATOM 774 N N . ASN A 1 102 ? 21.722 1.801 -20.593 1.00 36.78 102 ASN A N 1
ATOM 775 C CA . ASN A 1 102 ? 20.255 1.812 -20.700 1.00 36.78 102 ASN A CA 1
ATOM 776 C C . ASN A 1 102 ? 19.632 0.603 -19.996 1.00 36.78 102 ASN A C 1
ATOM 778 O O . ASN A 1 102 ? 19.814 -0.536 -20.410 1.00 36.78 102 ASN A O 1
ATOM 782 N N . GLY A 1 103 ? 18.891 0.902 -18.929 1.00 37.44 103 GLY A N 1
ATOM 783 C CA . GLY A 1 103 ? 18.123 -0.044 -18.139 1.00 37.44 103 GLY A CA 1
ATOM 784 C C . GLY A 1 103 ? 18.747 -0.313 -16.776 1.00 37.44 103 GLY A C 1
ATOM 785 O O . GLY A 1 103 ? 19.826 -0.898 -16.660 1.00 37.44 103 GLY A O 1
ATOM 786 N N . SER A 1 104 ? 18.023 0.044 -15.710 1.00 50.28 104 SER A N 1
ATOM 787 C CA . SER A 1 104 ? 18.151 -0.693 -14.450 1.00 50.28 104 SER A CA 1
ATOM 788 C C . SER A 1 104 ? 18.100 -2.186 -14.810 1.00 50.28 104 SER A C 1
ATOM 790 O O . SER A 1 104 ? 17.329 -2.553 -15.689 1.00 50.28 104 SER A O 1
ATOM 792 N N . GLY A 1 105 ? 18.930 -3.055 -14.223 1.00 61.66 105 GLY A N 1
ATOM 793 C CA . GLY A 1 105 ? 19.035 -4.483 -14.600 1.00 61.66 105 GLY A CA 1
ATOM 794 C C . GLY A 1 105 ? 17.759 -5.335 -14.415 1.00 61.66 105 GLY A C 1
ATOM 795 O O . GLY A 1 105 ? 17.850 -6.539 -14.200 1.00 61.66 105 GLY A O 1
ATOM 796 N N . ARG A 1 106 ? 16.582 -4.705 -14.415 1.00 76.62 106 ARG A N 1
ATOM 797 C CA . ARG A 1 106 ? 15.233 -5.247 -14.411 1.00 76.62 106 ARG A CA 1
ATOM 798 C C . ARG A 1 106 ? 14.873 -5.709 -15.823 1.00 76.62 106 ARG A C 1
ATOM 800 O O . ARG A 1 106 ? 14.965 -4.948 -16.782 1.00 76.62 106 ARG A O 1
ATOM 807 N N . GLN A 1 107 ? 14.452 -6.960 -15.933 1.00 85.25 107 GLN A N 1
ATOM 808 C CA . GLN A 1 107 ? 13.816 -7.486 -17.138 1.00 85.25 107 GLN A CA 1
ATOM 809 C C . GLN A 1 107 ? 12.318 -7.168 -17.084 1.00 85.25 107 GLN A C 1
ATOM 811 O O . GLN A 1 107 ? 11.731 -7.218 -16.002 1.00 85.25 107 GLN A O 1
ATOM 816 N N . LEU A 1 108 ? 11.718 -6.844 -18.227 1.00 88.62 108 LEU A N 1
ATOM 817 C CA . LEU A 1 108 ? 10.278 -6.694 -18.388 1.00 88.62 108 LEU A CA 1
ATOM 818 C C . LEU A 1 108 ? 9.626 -8.081 -18.257 1.00 88.62 108 LEU A C 1
ATOM 820 O O . LEU A 1 108 ? 9.931 -8.959 -19.071 1.00 88.62 108 LEU A O 1
ATOM 824 N N . PRO A 1 109 ? 8.782 -8.317 -17.238 1.00 89.62 109 PRO A N 1
ATOM 825 C CA . PRO A 1 109 ? 8.175 -9.623 -17.029 1.00 89.62 109 PRO A CA 1
ATOM 826 C C . PRO A 1 109 ? 6.909 -9.800 -17.873 1.00 89.62 109 PRO A C 1
ATOM 828 O O . PRO A 1 109 ? 6.199 -8.835 -18.147 1.00 89.62 109 PRO A O 1
ATOM 831 N N . ASN A 1 110 ? 6.580 -11.047 -18.204 1.00 91.06 110 ASN A N 1
ATOM 832 C CA . ASN A 1 110 ? 5.323 -11.395 -18.861 1.00 91.06 110 ASN A CA 1
ATOM 833 C C . ASN A 1 110 ? 4.117 -11.246 -17.904 1.00 91.06 110 ASN A C 1
ATOM 835 O O . ASN A 1 110 ? 4.009 -12.013 -16.935 1.00 91.06 110 ASN A O 1
ATOM 839 N N . PRO A 1 111 ? 3.179 -10.313 -18.164 1.00 92.81 111 PRO A N 1
ATOM 840 C CA . PRO A 1 111 ? 2.064 -10.038 -17.262 1.00 92.81 111 PRO A CA 1
ATOM 841 C C . PRO A 1 111 ? 1.076 -11.209 -17.158 1.00 92.81 111 PRO A C 1
ATOM 843 O O . PRO A 1 111 ? 0.531 -11.437 -16.079 1.00 92.81 111 PRO A O 1
ATOM 846 N N . ALA A 1 112 ? 0.912 -12.019 -18.211 1.00 92.38 112 ALA A N 1
ATOM 847 C CA . ALA A 1 112 ? 0.037 -13.195 -18.189 1.00 92.38 112 ALA A CA 1
ATOM 848 C C . ALA A 1 112 ? 0.600 -14.320 -17.301 1.00 92.38 112 ALA A C 1
ATOM 850 O O . ALA A 1 112 ? -0.144 -15.027 -16.614 1.00 92.38 112 ALA A O 1
ATOM 851 N N . THR A 1 113 ? 1.928 -14.478 -17.266 1.00 91.38 113 THR A N 1
ATOM 852 C CA . THR A 1 113 ? 2.579 -15.405 -16.328 1.00 91.38 113 THR A CA 1
ATOM 853 C C . THR A 1 113 ? 2.389 -14.949 -14.885 1.00 91.38 113 THR A C 1
ATOM 855 O O . THR A 1 113 ? 2.062 -15.774 -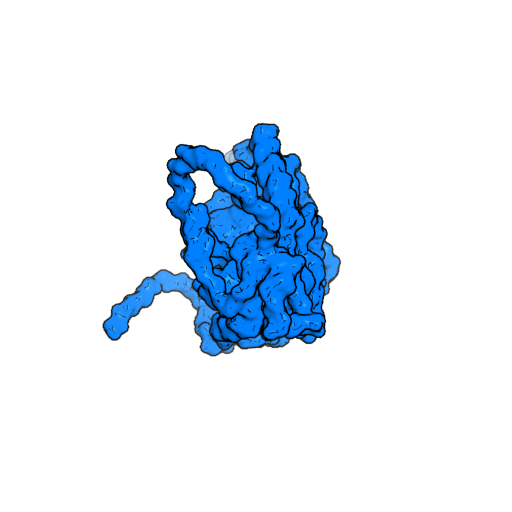14.028 1.00 91.38 113 THR A O 1
ATOM 858 N N . ILE A 1 114 ? 2.518 -13.647 -14.624 1.00 93.00 114 ILE A N 1
ATOM 859 C CA . ILE A 1 114 ? 2.277 -13.080 -13.294 1.00 93.00 114 I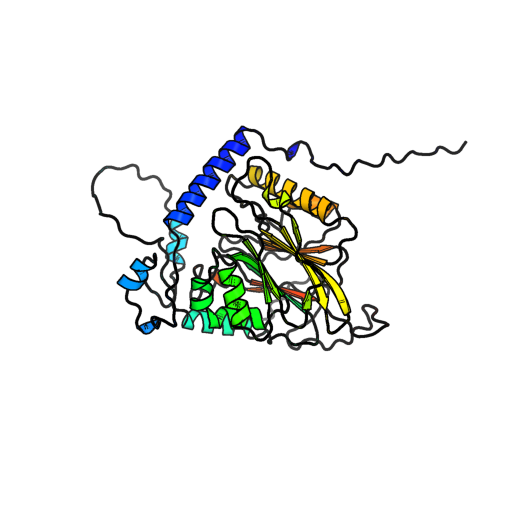LE A CA 1
ATOM 860 C C . ILE A 1 114 ? 0.821 -13.295 -12.876 1.00 93.00 114 ILE A C 1
ATOM 862 O O . ILE A 1 114 ? 0.577 -13.805 -11.784 1.00 93.00 114 ILE A O 1
ATOM 866 N N . GLU A 1 115 ? -0.138 -13.004 -13.752 1.00 95.06 115 GLU A N 1
ATOM 867 C CA . GLU A 1 115 ? -1.567 -13.169 -13.474 1.00 95.06 115 GLU A CA 1
ATOM 868 C C . GLU A 1 115 ? -1.935 -14.609 -13.114 1.00 95.06 115 GLU A C 1
ATOM 870 O O . GLU A 1 115 ? -2.643 -14.844 -12.129 1.00 95.06 115 GLU A O 1
ATOM 875 N N . ARG A 1 116 ? -1.411 -15.593 -13.852 1.00 94.69 116 ARG A N 1
ATOM 876 C CA . ARG A 1 116 ? -1.619 -17.016 -13.553 1.00 94.69 116 ARG A CA 1
ATOM 877 C C . ARG A 1 116 ? -1.127 -17.377 -12.150 1.00 94.69 116 ARG A C 1
ATOM 879 O O . ARG A 1 116 ? -1.825 -18.064 -11.400 1.00 94.69 116 ARG A O 1
ATOM 886 N N . GLU A 1 117 ? 0.063 -16.918 -11.773 1.00 93.69 117 GLU A N 1
ATOM 887 C CA . GLU A 1 117 ? 0.632 -17.214 -10.456 1.00 93.69 117 GLU A CA 1
ATOM 888 C C . GLU A 1 117 ? -0.079 -16.468 -9.328 1.00 93.69 117 GLU A C 1
ATOM 890 O O . GLU A 1 117 ? -0.335 -17.053 -8.273 1.00 93.69 117 GLU A O 1
ATOM 895 N N . VAL A 1 118 ? -0.462 -15.209 -9.552 1.00 94.75 118 VAL A N 1
ATOM 896 C CA . VAL A 1 118 ? -1.284 -14.438 -8.614 1.00 94.75 118 VAL A CA 1
ATOM 897 C C . VAL A 1 118 ? -2.632 -15.129 -8.413 1.00 94.75 118 VAL A C 1
ATOM 899 O O . VAL A 1 118 ? -3.023 -15.355 -7.270 1.00 94.75 118 VAL A O 1
ATOM 902 N N . THR A 1 119 ? -3.297 -15.579 -9.483 1.00 95.19 119 THR A N 1
ATOM 903 C CA . THR A 1 119 ? -4.535 -16.378 -9.407 1.00 95.19 119 THR A CA 1
ATOM 904 C C . THR A 1 119 ? -4.350 -17.597 -8.508 1.00 95.19 119 THR A C 1
ATOM 906 O O . THR A 1 119 ? -5.140 -17.827 -7.591 1.00 95.19 119 THR A O 1
ATOM 909 N N . ARG A 1 120 ? -3.270 -18.361 -8.717 1.00 92.62 120 ARG A N 1
ATOM 910 C CA . ARG A 1 120 ? -2.958 -19.551 -7.916 1.00 92.62 120 ARG A CA 1
ATOM 911 C C . ARG A 1 120 ? -2.740 -19.204 -6.441 1.00 92.62 120 ARG A C 1
ATOM 913 O O . ARG A 1 120 ? -3.309 -19.865 -5.573 1.00 92.62 120 ARG A O 1
ATOM 920 N N . MET A 1 121 ? -1.963 -18.161 -6.146 1.00 93.38 121 MET A N 1
ATOM 921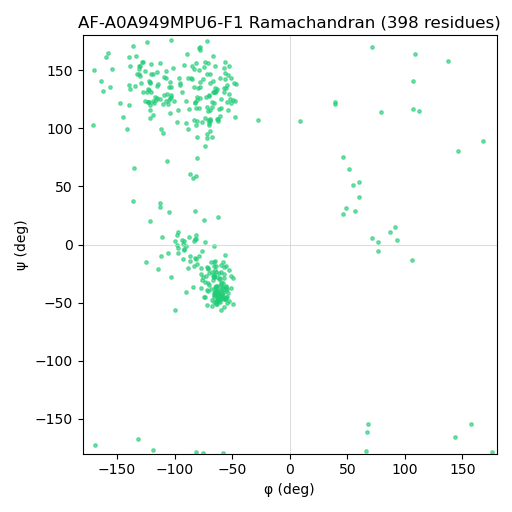 C CA . MET A 1 121 ? -1.659 -17.714 -4.776 1.00 93.38 121 MET A CA 1
ATOM 922 C C . MET A 1 121 ? -2.865 -17.089 -4.053 1.00 93.38 121 MET A C 1
ATOM 924 O O . MET A 1 121 ? -2.927 -17.097 -2.820 1.00 93.38 121 MET A O 1
ATOM 928 N N . MET A 1 122 ? -3.833 -16.566 -4.806 1.00 93.62 122 MET A N 1
ATOM 929 C CA . MET A 1 122 ? -5.070 -15.970 -4.293 1.00 93.62 122 MET A CA 1
ATOM 930 C C . MET A 1 122 ? -6.266 -16.938 -4.318 1.00 93.62 122 MET A C 1
ATOM 932 O O . MET A 1 122 ? -7.349 -16.562 -3.878 1.00 93.62 122 MET A O 1
ATOM 936 N N . SER A 1 123 ? -6.090 -18.177 -4.794 1.00 88.06 123 SER A N 1
ATOM 937 C CA . SER A 1 123 ? -7.172 -19.153 -5.034 1.00 88.06 123 SER A CA 1
ATOM 938 C C . SER A 1 123 ? -8.018 -19.485 -3.801 1.00 88.06 123 SER A C 1
ATOM 940 O O . SER A 1 123 ? -9.224 -19.682 -3.913 1.00 88.06 123 SER A O 1
ATOM 942 N N . ALA A 1 124 ? -7.406 -19.485 -2.614 1.00 86.25 124 ALA A N 1
ATOM 943 C CA . ALA A 1 124 ? -8.097 -19.717 -1.347 1.00 86.25 124 ALA A CA 1
ATOM 944 C C . ALA A 1 124 ? -8.918 -18.508 -0.862 1.00 86.25 124 ALA A C 1
ATOM 946 O O . ALA A 1 124 ? -9.591 -18.597 0.154 1.00 86.25 124 ALA A O 1
ATOM 947 N N . MET A 1 125 ? -8.850 -17.359 -1.534 1.00 89.00 125 MET A N 1
ATOM 948 C CA . MET A 1 125 ? -9.650 -16.183 -1.206 1.00 89.00 125 MET A CA 1
ATOM 949 C C . MET A 1 125 ? -10.741 -15.994 -2.253 1.00 89.00 125 MET A C 1
ATOM 951 O O . MET A 1 125 ? -10.459 -15.948 -3.452 1.00 89.00 125 MET A O 1
ATOM 955 N N . GLN A 1 126 ? -11.975 -15.839 -1.789 1.00 90.31 126 GLN A N 1
ATOM 956 C CA . GLN A 1 126 ? -13.089 -15.439 -2.642 1.00 90.31 126 GLN A CA 1
ATOM 957 C C . GLN A 1 126 ? -13.109 -13.915 -2.809 1.00 90.31 126 GLN A C 1
ATOM 959 O O . GLN A 1 126 ? -12.638 -13.207 -1.908 1.00 90.31 126 GLN A O 1
ATOM 964 N N . PRO A 1 127 ? -13.625 -13.402 -3.940 1.00 94.25 127 PRO A N 1
ATOM 965 C CA . PRO A 1 127 ? -13.976 -11.994 -4.053 1.00 94.25 127 PRO A CA 1
ATOM 966 C C . PRO A 1 127 ? -14.858 -11.554 -2.881 1.00 94.25 127 PRO A C 1
ATOM 968 O O . PRO A 1 127 ? -15.683 -12.327 -2.391 1.00 94.25 127 PRO A O 1
ATOM 971 N N . VAL A 1 128 ? -14.656 -10.329 -2.409 1.00 94.12 128 VAL A N 1
ATOM 972 C CA . VAL A 1 128 ? -15.477 -9.751 -1.348 1.00 94.12 128 VAL A CA 1
ATOM 973 C C . VAL A 1 128 ? -16.842 -9.349 -1.888 1.00 94.12 128 VAL A C 1
ATOM 975 O O . VAL A 1 128 ? -16.991 -9.028 -3.065 1.00 94.12 128 VAL A O 1
ATOM 978 N N . ASP A 1 129 ? -17.835 -9.349 -1.008 1.00 89.69 129 ASP A N 1
ATOM 979 C CA . ASP A 1 129 ? -19.185 -8.901 -1.317 1.00 89.69 129 ASP A CA 1
ATOM 980 C C . ASP A 1 129 ? -19.706 -7.930 -0.242 1.00 89.69 129 ASP A C 1
ATOM 982 O O . ASP A 1 129 ? -18.961 -7.399 0.584 1.00 89.69 129 ASP A O 1
ATOM 986 N N . ASN A 1 130 ? -21.006 -7.638 -0.260 1.00 89.06 130 ASN A N 1
ATOM 987 C CA . ASN A 1 130 ? -21.624 -6.715 0.694 1.00 89.06 130 ASN A CA 1
ATOM 988 C C . ASN A 1 130 ? -21.945 -7.352 2.064 1.00 89.06 130 ASN A C 1
ATOM 990 O O . ASN A 1 130 ? -22.614 -6.727 2.882 1.00 89.06 130 ASN A O 1
ATOM 994 N N . THR A 1 131 ? -21.506 -8.583 2.329 1.00 84.69 131 THR A N 1
ATOM 995 C CA . THR A 1 131 ? -21.881 -9.395 3.492 1.00 84.69 131 THR A CA 1
ATOM 996 C C . THR A 1 131 ? -20.678 -10.100 4.132 1.00 84.69 131 THR A C 1
ATOM 998 O O . THR A 1 131 ? -19.548 -10.054 3.652 1.00 84.69 131 THR A O 1
ATOM 1001 N N . GLY A 1 132 ? -20.880 -10.705 5.305 1.00 84.50 132 GLY A N 1
ATOM 1002 C CA . GLY A 1 132 ? -19.820 -11.435 6.002 1.00 84.50 132 GLY A CA 1
ATOM 1003 C C . GLY A 1 132 ? -18.697 -10.540 6.538 1.00 84.50 132 GLY A C 1
ATOM 1004 O O . GLY A 1 132 ? -18.899 -9.362 6.842 1.00 84.50 132 GLY A O 1
ATOM 1005 N N . ASN A 1 133 ? -17.508 -11.118 6.699 1.00 87.44 133 ASN A N 1
ATOM 1006 C CA . ASN A 1 133 ? -16.362 -10.462 7.328 1.00 87.44 133 ASN A CA 1
ATOM 1007 C C . ASN A 1 133 ? -15.759 -9.361 6.449 1.00 87.44 133 ASN A C 1
ATOM 1009 O O . ASN A 1 133 ? -15.686 -9.501 5.232 1.00 87.44 133 ASN A O 1
ATOM 1013 N N . LEU A 1 134 ? -15.235 -8.305 7.075 1.0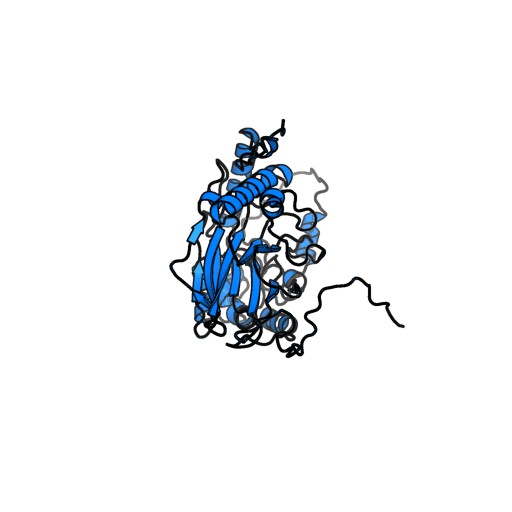0 93.62 134 LEU A N 1
ATOM 1014 C CA . LEU A 1 134 ? -14.425 -7.319 6.360 1.00 93.62 134 LEU A CA 1
ATOM 1015 C C . LEU A 1 134 ? -13.016 -7.874 6.143 1.00 93.62 134 LEU A C 1
ATOM 1017 O O . LEU A 1 134 ? -12.431 -8.491 7.036 1.00 93.62 134 LEU A O 1
ATOM 1021 N N . ILE A 1 135 ? -12.461 -7.617 4.963 1.00 96.00 135 ILE A N 1
ATOM 1022 C CA . ILE A 1 135 ? -11.126 -8.069 4.560 1.00 96.00 135 ILE A CA 1
ATOM 1023 C C . ILE A 1 135 ? -10.292 -6.836 4.227 1.00 96.00 135 ILE A C 1
ATOM 1025 O O . ILE A 1 135 ? -10.658 -6.064 3.339 1.00 96.00 135 ILE A O 1
ATOM 1029 N N . PHE A 1 136 ? -9.188 -6.665 4.947 1.00 98.38 136 PHE A N 1
ATOM 1030 C CA . PHE A 1 136 ? -8.254 -5.555 4.801 1.00 98.38 136 PHE A CA 1
ATOM 1031 C C . PHE A 1 136 ? -6.957 -6.071 4.190 1.00 98.38 136 PHE A C 1
ATOM 1033 O O . PHE A 1 136 ? -6.411 -7.062 4.675 1.00 98.38 136 PHE A O 1
ATOM 1040 N N . GLY A 1 137 ? -6.493 -5.426 3.125 1.00 98.38 137 GLY A N 1
ATOM 1041 C CA . GLY A 1 137 ? -5.241 -5.752 2.445 1.00 98.38 137 GLY A CA 1
ATOM 1042 C C . GLY A 1 137 ? -4.252 -4.607 2.574 1.00 98.38 137 GLY A C 1
ATOM 1043 O O . GLY A 1 137 ? -4.667 -3.459 2.640 1.00 98.38 137 GLY A O 1
ATOM 1044 N N . GLU A 1 138 ? -2.964 -4.893 2.614 1.00 98.38 138 GLU A N 1
ATOM 1045 C CA . GLU A 1 138 ? -1.908 -3.888 2.622 1.00 98.38 138 GLU A CA 1
ATOM 1046 C C . GLU A 1 138 ? -0.757 -4.347 1.731 1.00 98.38 138 GLU A C 1
ATOM 1048 O O . GLU A 1 138 ? -0.408 -5.531 1.732 1.00 98.38 138 GLU A O 1
ATOM 1053 N N . MET A 1 139 ? -0.221 -3.423 0.933 1.00 97.81 139 MET A N 1
ATOM 1054 C CA . MET A 1 139 ? 0.915 -3.684 0.058 1.00 97.81 139 MET A CA 1
ATOM 1055 C C . MET A 1 139 ? 1.669 -2.388 -0.281 1.00 97.81 139 MET A C 1
ATOM 1057 O O . MET A 1 139 ? 1.073 -1.372 -0.652 1.00 97.81 139 MET A O 1
ATOM 1061 N N . ASN A 1 140 ? 2.999 -2.440 -0.225 1.00 97.75 140 ASN A N 1
ATOM 1062 C CA . ASN A 1 140 ? 3.866 -1.484 -0.909 1.00 97.75 140 ASN A CA 1
ATOM 1063 C C . ASN A 1 140 ? 3.980 -1.891 -2.388 1.00 97.75 140 ASN A C 1
ATOM 1065 O O . ASN A 1 140 ? 4.318 -3.032 -2.707 1.00 97.75 140 ASN A O 1
ATOM 1069 N N . PHE A 1 141 ? 3.652 -0.980 -3.301 1.00 95.81 141 PHE A N 1
ATOM 1070 C CA . PHE A 1 141 ? 3.570 -1.257 -4.735 1.00 95.81 141 PHE A CA 1
ATOM 1071 C C . PHE A 1 141 ? 4.873 -0.979 -5.493 1.00 95.81 141 PHE A C 1
ATOM 1073 O O . PHE A 1 141 ? 4.893 -1.179 -6.705 1.00 95.81 141 PHE A O 1
ATOM 1080 N N . GLU A 1 142 ? 5.952 -0.580 -4.809 1.00 91.44 142 GLU A N 1
ATOM 1081 C CA . GLU A 1 142 ? 7.279 -0.288 -5.374 1.00 91.44 142 GLU A CA 1
ATOM 1082 C C . GLU A 1 142 ? 7.187 0.583 -6.642 1.00 91.44 142 GLU A C 1
ATOM 1084 O O . GLU A 1 142 ? 7.360 0.092 -7.765 1.00 91.44 142 GLU A O 1
ATOM 1089 N N . PHE A 1 143 ? 6.916 1.880 -6.449 1.00 91.44 143 PHE A N 1
ATOM 1090 C CA . PHE A 1 143 ? 6.713 2.869 -7.520 1.00 91.44 143 PHE A CA 1
ATOM 1091 C C . PHE A 1 143 ? 5.536 2.508 -8.438 1.00 91.44 143 PHE A C 1
ATOM 1093 O O . PHE A 1 143 ? 5.686 2.378 -9.650 1.00 91.44 143 PHE A O 1
ATOM 1100 N N . GLY A 1 144 ? 4.362 2.290 -7.848 1.00 95.38 144 GLY A N 1
ATOM 1101 C CA . GLY A 1 144 ? 3.128 2.090 -8.595 1.00 95.38 144 GLY A CA 1
ATOM 1102 C C . GLY A 1 144 ? 2.709 3.363 -9.326 1.00 95.38 144 GLY A C 1
ATOM 1103 O O . GLY A 1 144 ? 2.398 4.355 -8.678 1.00 95.38 144 GLY A O 1
ATOM 1104 N N . ASP A 1 145 ? 2.647 3.300 -10.653 1.00 96.12 145 ASP A N 1
ATOM 1105 C CA . ASP A 1 145 ? 2.066 4.332 -11.515 1.00 96.12 145 ASP A CA 1
ATOM 1106 C C . ASP A 1 145 ? 0.958 3.750 -12.416 1.00 96.12 145 ASP A C 1
ATOM 1108 O O . ASP A 1 145 ? 0.721 2.535 -12.456 1.00 96.12 145 ASP A O 1
ATOM 1112 N N . ALA A 1 146 ? 0.268 4.604 -13.173 1.00 96.81 146 ALA A N 1
ATOM 1113 C CA . ALA A 1 146 ? -0.780 4.158 -14.094 1.00 96.81 146 ALA A CA 1
ATOM 1114 C C . ALA A 1 146 ? -0.288 3.102 -15.109 1.00 96.81 146 ALA A C 1
ATOM 1116 O O . ALA A 1 146 ? -1.030 2.174 -15.434 1.00 96.81 146 ALA A O 1
ATOM 1117 N N . SER A 1 147 ? 0.964 3.199 -15.577 1.00 96.00 147 SER A N 1
ATOM 1118 C CA . SER A 1 147 ? 1.532 2.246 -16.540 1.00 96.00 147 SER A CA 1
ATOM 1119 C C . SER A 1 147 ? 1.666 0.850 -15.930 1.00 96.00 147 SER A C 1
ATOM 1121 O O . SER A 1 147 ? 1.222 -0.137 -16.515 1.00 96.00 147 SER A O 1
ATOM 1123 N N . LYS A 1 148 ? 2.184 0.762 -14.699 1.00 95.75 148 LYS A N 1
ATOM 1124 C CA . LYS A 1 148 ? 2.326 -0.492 -13.954 1.00 95.75 148 LYS A CA 1
ATOM 1125 C C . LYS A 1 148 ? 0.964 -1.101 -13.629 1.00 95.75 148 LYS A C 1
ATOM 1127 O O . LYS A 1 148 ? 0.792 -2.315 -13.743 1.00 95.75 148 LYS A O 1
ATOM 1132 N N . ALA A 1 149 ? -0.002 -0.266 -13.240 1.00 97.38 149 ALA A N 1
ATOM 1133 C CA . ALA A 1 149 ? -1.370 -0.691 -12.954 1.00 97.38 149 ALA A CA 1
ATOM 1134 C C . ALA A 1 149 ? -2.045 -1.327 -14.180 1.00 97.38 149 ALA A C 1
ATOM 1136 O O . ALA A 1 149 ? -2.635 -2.399 -14.048 1.00 97.38 149 ALA A O 1
ATOM 1137 N N . LYS A 1 150 ? -1.918 -0.707 -15.363 1.00 97.06 150 LYS A N 1
ATOM 1138 C CA . LYS A 1 150 ? -2.430 -1.250 -16.632 1.00 97.06 150 LYS A CA 1
ATOM 1139 C C . LYS A 1 150 ? -1.717 -2.533 -17.039 1.00 97.06 150 LYS A C 1
ATOM 1141 O O . LYS A 1 150 ? -2.363 -3.537 -17.321 1.00 97.06 150 LYS A O 1
ATOM 1146 N N . PHE A 1 151 ? -0.387 -2.523 -17.020 1.00 96.19 151 PHE A N 1
ATOM 1147 C CA . PHE A 1 151 ? 0.410 -3.663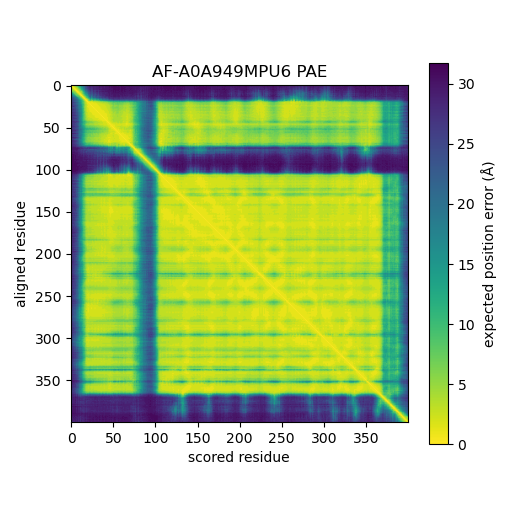 -17.462 1.00 96.19 151 PHE A CA 1
ATOM 1148 C C . PHE A 1 151 ? 0.129 -4.928 -16.638 1.00 96.19 151 PHE A C 1
ATOM 1150 O O . PHE A 1 151 ? 0.078 -6.025 -17.186 1.00 96.19 151 PHE A O 1
ATOM 1157 N N . PHE A 1 152 ? -0.134 -4.788 -15.333 1.00 96.44 152 PHE A N 1
ATOM 1158 C CA . PHE A 1 152 ? -0.527 -5.897 -14.454 1.00 96.44 152 PHE A CA 1
ATOM 1159 C C . PHE A 1 152 ? -2.022 -5.906 -14.090 1.00 96.44 152 PHE A C 1
ATOM 1161 O O . PHE A 1 152 ? -2.393 -6.426 -13.031 1.00 96.44 152 PHE A O 1
ATOM 1168 N N . ALA A 1 153 ? -2.886 -5.366 -14.956 1.00 97.19 153 ALA A N 1
ATOM 1169 C CA . ALA A 1 153 ? -4.316 -5.180 -14.702 1.00 97.19 153 ALA A CA 1
ATOM 1170 C C . ALA A 1 153 ? -5.016 -6.434 -14.157 1.00 97.19 153 ALA A C 1
ATOM 1172 O O . ALA A 1 153 ? -5.662 -6.371 -13.110 1.00 97.19 153 ALA A O 1
ATOM 1173 N N . GLY A 1 154 ? -4.848 -7.591 -14.810 1.00 96.88 154 GLY A N 1
ATOM 1174 C CA . GLY A 1 154 ? -5.478 -8.844 -14.379 1.00 96.88 154 GLY A CA 1
ATOM 1175 C C . GLY A 1 154 ? -5.031 -9.289 -12.983 1.00 96.88 154 GLY A C 1
ATOM 1176 O O . GLY A 1 154 ? -5.857 -9.628 -12.133 1.00 96.88 154 GLY A O 1
ATOM 1177 N N . SER A 1 155 ? -3.732 -9.174 -12.690 1.00 97.62 155 SER A N 1
ATOM 1178 C CA . SER A 1 155 ? -3.163 -9.504 -11.375 1.00 97.62 155 SER A CA 1
ATOM 1179 C C . SER A 1 155 ? -3.705 -8.603 -10.268 1.00 97.62 155 SER A C 1
ATOM 1181 O O . SER A 1 155 ? -4.129 -9.089 -9.216 1.00 97.62 155 SER A O 1
ATOM 1183 N N . TYR A 1 156 ? -3.718 -7.286 -10.494 1.00 98.31 156 TYR A N 1
ATOM 1184 C CA . TYR A 1 156 ? -4.256 -6.356 -9.508 1.00 98.31 156 TYR A CA 1
ATOM 1185 C C . TYR A 1 156 ? -5.768 -6.512 -9.356 1.00 98.31 156 TYR A C 1
ATOM 1187 O O . TYR A 1 156 ? -6.251 -6.531 -8.229 1.00 98.31 156 TYR A O 1
ATOM 1195 N N . LYS A 1 157 ? -6.520 -6.748 -10.433 1.00 98.12 157 LYS A N 1
ATOM 1196 C CA . LYS A 1 157 ? -7.953 -7.044 -10.341 1.00 98.12 157 LYS A CA 1
ATOM 1197 C C . LYS A 1 157 ? -8.226 -8.226 -9.405 1.00 98.12 157 LYS A C 1
ATOM 1199 O O . LYS A 1 157 ? -8.973 -8.074 -8.441 1.00 98.12 157 LYS A O 1
ATOM 1204 N N . ILE A 1 158 ? -7.527 -9.350 -9.593 1.00 97.75 158 ILE A N 1
ATOM 1205 C CA . ILE A 1 158 ? -7.632 -10.533 -8.720 1.00 97.75 158 ILE A CA 1
ATOM 1206 C C . ILE A 1 158 ? -7.382 -10.175 -7.251 1.00 97.75 158 ILE A C 1
ATOM 1208 O O . ILE A 1 158 ? -8.114 -10.640 -6.372 1.00 97.75 158 ILE A O 1
ATOM 1212 N N . ILE A 1 159 ? -6.343 -9.383 -6.972 1.00 98.19 159 ILE A N 1
ATOM 1213 C CA . ILE A 1 159 ? -5.970 -8.998 -5.609 1.00 98.19 159 ILE A CA 1
ATOM 1214 C C . ILE A 1 159 ? -7.035 -8.093 -4.987 1.00 98.19 159 ILE A C 1
ATOM 1216 O O . ILE A 1 159 ? -7.514 -8.379 -3.890 1.00 98.19 159 ILE A O 1
ATOM 1220 N N . PHE A 1 160 ? -7.409 -7.006 -5.656 1.00 98.44 160 PHE A N 1
ATOM 1221 C CA . PHE A 1 160 ? -8.266 -5.975 -5.077 1.00 98.44 160 PHE A CA 1
ATOM 1222 C C . PHE A 1 160 ? -9.733 -6.418 -4.965 1.00 98.44 160 PHE A C 1
ATOM 1224 O O . PHE A 1 160 ? -10.369 -6.087 -3.966 1.00 98.44 160 PHE A O 1
ATOM 1231 N N . GLU A 1 161 ? -10.242 -7.261 -5.875 1.00 97.56 161 GLU A N 1
ATOM 1232 C CA . GLU A 1 161 ? -11.582 -7.872 -5.755 1.00 97.56 161 GLU A CA 1
ATOM 1233 C C . GLU A 1 161 ? -11.742 -8.719 -4.488 1.00 97.56 161 GLU A C 1
ATOM 1235 O O . GLU A 1 161 ? -12.857 -9.012 -4.079 1.00 97.56 161 GLU A O 1
ATOM 1240 N N . ARG A 1 162 ? -10.644 -9.124 -3.842 1.00 97.25 162 ARG A N 1
ATOM 1241 C CA . ARG A 1 162 ? -10.638 -9.946 -2.620 1.00 97.25 162 ARG A CA 1
ATOM 1242 C C . ARG A 1 162 ? -10.476 -9.131 -1.339 1.00 97.25 162 ARG A C 1
ATOM 1244 O O . ARG A 1 162 ? -10.289 -9.707 -0.266 1.00 97.25 162 ARG A O 1
ATOM 1251 N N . HIS A 1 163 ? -10.532 -7.804 -1.433 1.00 98.25 163 HIS A N 1
ATOM 1252 C CA . HIS A 1 163 ? -10.374 -6.904 -0.296 1.00 98.25 163 HIS A CA 1
ATOM 1253 C C . HIS A 1 163 ? -11.441 -5.812 -0.308 1.00 98.25 163 HIS A C 1
ATOM 1255 O O . HIS A 1 163 ? -11.728 -5.195 -1.332 1.00 98.25 163 HIS A O 1
ATOM 1261 N N . HIS A 1 164 ? -12.002 -5.541 0.870 1.00 98.62 164 HIS A N 1
ATOM 1262 C CA . HIS A 1 164 ? -12.936 -4.434 1.059 1.00 98.62 164 HIS A CA 1
ATOM 1263 C C . HIS A 1 164 ? -12.206 -3.089 1.114 1.00 98.62 164 HIS A C 1
ATOM 1265 O O . HIS A 1 164 ? -12.755 -2.054 0.747 1.00 98.62 164 HIS A O 1
ATOM 1271 N N . LEU A 1 165 ? -10.968 -3.101 1.601 1.00 98.75 165 LEU A N 1
ATOM 1272 C CA . LEU A 1 165 ? -10.115 -1.930 1.699 1.00 98.75 165 LEU A CA 1
ATOM 1273 C C . LEU A 1 165 ? -8.667 -2.366 1.512 1.00 98.75 165 LEU A C 1
ATOM 1275 O O . LEU A 1 165 ? -8.172 -3.207 2.267 1.00 98.75 165 LEU A O 1
ATOM 1279 N N . MET A 1 166 ? -8.009 -1.786 0.514 1.00 98.81 166 MET A N 1
ATOM 1280 C CA . MET A 1 166 ? -6.584 -1.968 0.261 1.00 98.81 166 MET A CA 1
ATOM 1281 C C . MET A 1 166 ? -5.826 -0.721 0.705 1.00 98.81 166 MET A C 1
ATOM 1283 O O . MET A 1 166 ? -6.131 0.372 0.240 1.00 98.81 166 MET A O 1
ATOM 1287 N N . PHE A 1 167 ? -4.846 -0.893 1.583 1.00 98.88 167 PHE A N 1
ATOM 1288 C CA . PHE A 1 167 ? -3.884 0.118 2.002 1.00 98.88 167 PHE A CA 1
ATOM 1289 C C . PHE A 1 167 ? -2.685 0.032 1.056 1.00 98.88 167 PHE A C 1
ATOM 1291 O O . PHE A 1 167 ? -2.096 -1.036 0.908 1.00 98.88 167 PHE A O 1
ATOM 1298 N N . GLY A 1 168 ? -2.334 1.135 0.402 1.00 98.44 168 GLY A N 1
ATOM 1299 C CA . GLY A 1 168 ? -1.238 1.162 -0.562 1.00 98.44 168 GLY A CA 1
ATOM 1300 C C . GLY A 1 168 ? -0.146 2.153 -0.196 1.00 98.44 168 GLY A C 1
ATOM 1301 O O . GLY A 1 168 ? -0.436 3.273 0.233 1.00 98.44 168 GLY A O 1
ATOM 1302 N N . SER A 1 169 ? 1.108 1.754 -0.402 1.00 98.25 169 SER A N 1
ATOM 1303 C CA . SER A 1 169 ? 2.278 2.625 -0.269 1.00 98.25 169 SER A CA 1
ATOM 1304 C C . SER A 1 169 ? 3.186 2.577 -1.507 1.00 98.25 169 SER A C 1
ATOM 1306 O O . SER A 1 169 ? 3.122 1.630 -2.284 1.00 98.25 169 SER A O 1
ATOM 1308 N N . GLU A 1 170 ? 3.993 3.629 -1.706 1.00 95.75 170 GLU A N 1
ATOM 1309 C CA . GLU A 1 170 ? 4.828 3.842 -2.911 1.00 95.75 170 GLU A CA 1
ATOM 1310 C C . GLU A 1 170 ? 4.054 3.803 -4.229 1.00 95.75 170 GLU A C 1
ATOM 1312 O O . GLU A 1 170 ? 4.438 3.105 -5.163 1.00 95.75 170 GLU A O 1
ATOM 1317 N N . LEU A 1 171 ? 2.978 4.575 -4.302 1.00 96.50 171 LEU A N 1
ATOM 1318 C CA . LEU A 1 171 ? 2.130 4.695 -5.485 1.00 96.50 171 LEU A CA 1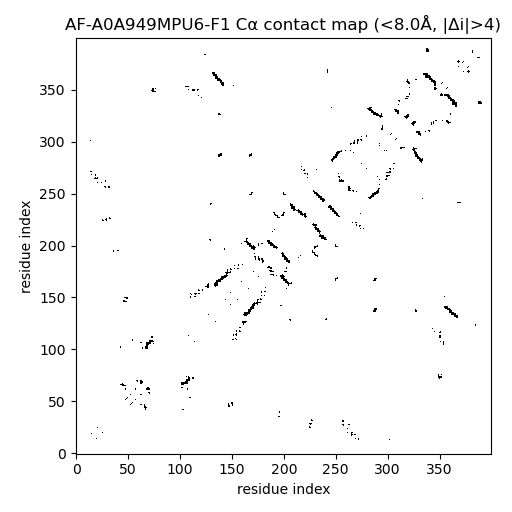
ATOM 1319 C C . LEU A 1 171 ? 1.821 6.158 -5.792 1.00 96.50 171 LEU A C 1
ATOM 1321 O O . LEU A 1 171 ? 1.954 6.986 -4.896 1.00 96.50 171 LEU A O 1
ATOM 1325 N N . ASP A 1 172 ? 1.385 6.472 -7.002 1.00 96.19 172 ASP A N 1
ATOM 1326 C CA . ASP A 1 172 ? 0.804 7.770 -7.356 1.00 96.19 172 ASP A CA 1
ATOM 1327 C C . ASP A 1 172 ? -0.733 7.695 -7.464 1.00 96.19 172 ASP A C 1
ATOM 1329 O O . ASP A 1 172 ? -1.344 6.628 -7.307 1.00 96.19 172 ASP A O 1
ATOM 1333 N N . ASP A 1 173 ? -1.388 8.837 -7.699 1.00 96.75 173 ASP A N 1
ATOM 1334 C CA . ASP A 1 173 ? -2.845 8.846 -7.896 1.00 96.75 173 ASP A CA 1
ATOM 1335 C C . ASP A 1 173 ? -3.255 8.062 -9.153 1.00 96.75 173 ASP A C 1
ATOM 1337 O O . ASP A 1 173 ? -4.238 7.320 -9.130 1.00 96.75 173 ASP A O 1
ATOM 1341 N N . GLY A 1 174 ? -2.458 8.142 -10.222 1.00 97.56 174 GLY A N 1
ATOM 1342 C CA . GLY A 1 174 ? -2.699 7.434 -11.478 1.00 97.56 174 GLY A CA 1
ATOM 1343 C C . GLY A 1 174 ? -2.814 5.918 -11.303 1.00 97.56 174 GLY A C 1
ATOM 1344 O O . GLY A 1 174 ? -3.714 5.303 -11.882 1.00 97.56 174 GLY A O 1
ATOM 1345 N N . PHE A 1 175 ? -1.971 5.314 -10.465 1.00 97.81 175 PHE A N 1
ATOM 1346 C CA . PHE A 1 175 ? -2.028 3.901 -10.106 1.00 97.81 175 PHE A CA 1
ATOM 1347 C C . PHE A 1 175 ? -3.372 3.565 -9.463 1.00 97.81 175 PHE A C 1
ATOM 1349 O O . PHE A 1 175 ? -4.101 2.706 -9.960 1.00 97.81 175 PHE A O 1
ATOM 1356 N N . GLN A 1 176 ? -3.739 4.269 -8.387 1.00 96.75 176 GLN A N 1
ATOM 1357 C CA . GLN A 1 176 ? -4.950 3.960 -7.622 1.00 96.75 176 GLN A CA 1
ATOM 1358 C C . GLN A 1 176 ? -6.218 4.183 -8.447 1.00 96.75 176 GLN A C 1
ATOM 1360 O O . GLN A 1 176 ? -7.114 3.337 -8.415 1.00 96.75 176 GLN A O 1
ATOM 1365 N N . GLN A 1 177 ? -6.291 5.277 -9.216 1.00 98.00 177 GLN A N 1
ATOM 1366 C CA . GLN A 1 177 ? -7.429 5.540 -10.101 1.00 98.00 177 GLN A CA 1
ATOM 1367 C C . GLN A 1 177 ? -7.556 4.461 -11.175 1.00 98.00 177 GLN A C 1
ATOM 1369 O O . GLN A 1 177 ? -8.657 3.978 -11.430 1.00 98.00 177 GLN A O 1
ATOM 1374 N N . THR A 1 178 ? -6.439 4.027 -11.766 1.00 98.19 178 THR A N 1
ATOM 1375 C CA . THR A 1 178 ? -6.441 2.932 -12.746 1.00 98.19 178 THR A CA 1
ATOM 1376 C C . THR A 1 178 ? -6.989 1.650 -12.124 1.00 98.19 178 THR A C 1
ATOM 1378 O O . THR A 1 178 ? -7.884 1.036 -12.702 1.00 98.19 178 THR A O 1
ATOM 1381 N N . ILE A 1 179 ? -6.541 1.279 -10.918 1.00 98.12 179 ILE A N 1
ATOM 1382 C CA . ILE A 1 179 ? -7.083 0.113 -10.206 1.00 98.12 179 ILE A CA 1
ATOM 1383 C C . ILE A 1 179 ? -8.581 0.259 -9.927 1.00 98.12 179 ILE A C 1
ATOM 1385 O O . ILE A 1 179 ? -9.349 -0.651 -10.235 1.00 98.12 179 ILE A O 1
ATOM 1389 N N . ALA A 1 180 ? -9.016 1.390 -9.368 1.00 98.00 180 ALA A N 1
ATOM 1390 C CA . ALA A 1 180 ? -10.422 1.611 -9.041 1.00 98.00 180 ALA A CA 1
ATOM 1391 C C . ALA A 1 180 ? -11.324 1.566 -10.286 1.00 98.00 180 ALA A C 1
ATOM 1393 O O . ALA A 1 180 ? -12.393 0.967 -10.237 1.00 98.00 180 ALA A O 1
ATOM 1394 N N . ASN A 1 181 ? -10.875 2.113 -11.419 1.00 97.62 181 ASN A N 1
ATOM 1395 C CA . ASN A 1 181 ? -11.633 2.107 -12.674 1.00 97.62 181 ASN A CA 1
ATOM 1396 C C . ASN A 1 181 ? -11.837 0.698 -13.257 1.00 97.62 181 ASN A C 1
ATOM 1398 O O . ASN A 1 181 ? -12.814 0.469 -13.968 1.00 97.62 181 ASN A O 1
ATOM 1402 N N . MET A 1 182 ? -10.958 -0.259 -12.943 1.00 96.56 182 MET A N 1
ATOM 1403 C CA . MET A 1 182 ? -11.106 -1.661 -13.361 1.00 96.56 182 MET A CA 1
ATOM 1404 C C . MET A 1 182 ? -12.107 -2.453 -12.504 1.00 96.56 182 MET A C 1
ATOM 1406 O O . MET A 1 182 ? -12.454 -3.587 -12.851 1.00 96.56 182 MET A O 1
ATOM 1410 N N . LEU A 1 183 ? -12.562 -1.883 -11.383 1.00 97.31 183 LEU A N 1
ATOM 1411 C CA . LEU A 1 183 ? -13.331 -2.567 -10.349 1.00 97.31 183 LEU A CA 1
ATOM 1412 C C . LEU A 1 183 ? -14.697 -1.894 -10.149 1.00 97.31 183 LEU A C 1
ATOM 1414 O O . LEU A 1 183 ? -14.763 -0.749 -9.697 1.00 97.31 183 LEU A O 1
ATOM 1418 N N . PRO A 1 184 ? -15.819 -2.583 -10.426 1.00 94.88 184 PRO A N 1
ATOM 1419 C CA . PRO A 1 184 ? -17.145 -1.979 -10.342 1.00 94.88 184 PRO A CA 1
ATOM 1420 C C . PRO A 1 184 ? -17.433 -1.308 -8.989 1.00 94.88 184 PRO A C 1
ATOM 1422 O O . PRO A 1 184 ? -17.519 -1.956 -7.949 1.00 94.88 184 PRO A O 1
ATOM 1425 N N . GLY A 1 185 ? -17.610 0.016 -9.018 1.00 96.12 185 GLY A N 1
ATOM 1426 C CA . GLY A 1 185 ? -18.013 0.830 -7.869 1.00 96.12 185 GLY A CA 1
ATOM 1427 C C . GLY A 1 185 ? -16.919 1.126 -6.835 1.00 96.12 185 GLY A C 1
ATOM 1428 O O . GLY A 1 185 ? -17.180 1.901 -5.910 1.00 96.12 185 GLY A O 1
ATOM 1429 N N . TYR A 1 186 ? -15.721 0.553 -6.971 1.00 98.50 186 TYR A N 1
ATOM 1430 C CA . TYR A 1 186 ? -14.605 0.881 -6.089 1.00 98.50 186 TYR A CA 1
ATOM 1431 C C . TYR A 1 186 ? -14.179 2.342 -6.261 1.00 98.50 186 TYR A C 1
ATOM 1433 O O . TYR A 1 186 ? -14.376 2.953 -7.311 1.00 98.50 186 TYR A O 1
ATOM 1441 N N . LYS A 1 187 ? -13.587 2.914 -5.210 1.00 98.56 187 LYS A N 1
ATOM 1442 C CA . LYS A 1 187 ? -13.086 4.294 -5.219 1.00 98.56 187 LYS A CA 1
ATOM 1443 C C . LYS A 1 187 ? -11.650 4.366 -4.731 1.00 98.56 187 LYS A C 1
ATOM 1445 O O . LYS A 1 187 ? -11.305 3.712 -3.748 1.00 98.56 187 LYS A O 1
ATOM 1450 N N . ALA A 1 188 ? -10.853 5.194 -5.395 1.00 98.50 188 ALA A N 1
ATOM 1451 C CA . ALA A 1 188 ? -9.485 5.504 -5.013 1.00 98.50 188 ALA A CA 1
ATOM 1452 C C . ALA A 1 188 ? -9.409 6.796 -4.191 1.00 98.50 188 ALA A C 1
ATOM 1454 O O . ALA A 1 188 ? -10.134 7.759 -4.450 1.00 98.50 188 ALA A O 1
ATOM 1455 N N . TYR A 1 189 ? -8.509 6.810 -3.210 1.00 98.56 189 TYR A N 1
ATOM 1456 C CA . TYR A 1 189 ? -8.177 7.983 -2.408 1.00 98.56 189 TYR A CA 1
ATOM 1457 C C . TYR A 1 189 ? -6.672 8.021 -2.173 1.00 98.56 189 TYR A C 1
ATOM 1459 O O . TYR A 1 189 ? -6.129 7.115 -1.540 1.00 98.56 189 TYR A O 1
ATOM 1467 N N . THR A 1 190 ? -6.014 9.085 -2.616 1.00 97.94 190 THR A N 1
ATOM 1468 C CA . THR A 1 190 ? -4.551 9.195 -2.580 1.00 97.94 190 THR A CA 1
ATOM 1469 C C . THR A 1 190 ? -4.135 10.424 -1.781 1.00 97.94 190 THR A C 1
ATOM 1471 O O . THR A 1 190 ? -4.791 11.466 -1.836 1.00 97.94 190 THR A O 1
ATOM 1474 N N . SER A 1 191 ? -3.068 10.300 -0.993 1.00 97.56 191 SER A N 1
ATOM 1475 C CA . SER A 1 191 ? -2.448 11.446 -0.333 1.00 97.56 191 SER A CA 1
ATOM 1476 C C . SER A 1 191 ? -1.696 12.319 -1.334 1.00 97.56 191 SER A C 1
ATOM 1478 O O . SER A 1 191 ? -1.507 11.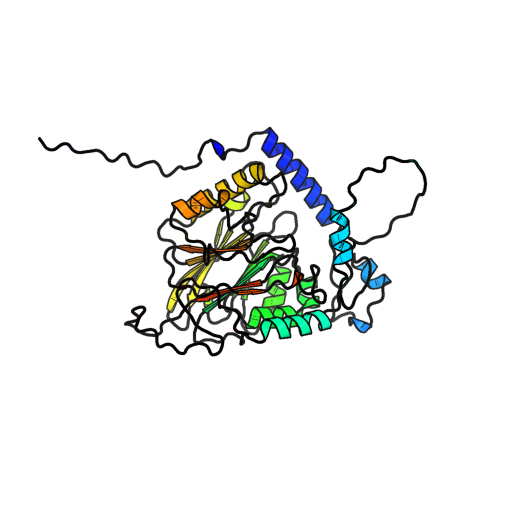951 -2.489 1.00 97.56 191 SER A O 1
ATOM 1480 N N . VAL A 1 192 ? -1.167 13.447 -0.863 1.00 94.31 192 VAL A N 1
ATOM 1481 C CA . VAL A 1 192 ? -0.157 14.179 -1.633 1.00 94.31 192 VAL A CA 1
ATOM 1482 C C . VAL A 1 192 ? 1.082 13.308 -1.862 1.00 94.31 192 VAL A C 1
ATOM 1484 O O . VAL A 1 192 ? 1.473 12.519 -0.992 1.00 94.31 192 VAL A O 1
ATOM 1487 N N . GLU A 1 193 ? 1.680 13.455 -3.040 1.00 93.56 193 GLU A N 1
ATOM 1488 C CA . GLU A 1 193 ? 2.932 12.805 -3.416 1.00 93.56 193 GLU A CA 1
ATOM 1489 C C . GLU A 1 193 ? 4.133 13.528 -2.802 1.00 93.56 193 GLU A C 1
ATOM 1491 O O . GLU A 1 193 ? 4.129 14.745 -2.601 1.00 93.56 193 GLU A O 1
ATOM 1496 N N . ASN A 1 194 ? 5.195 12.774 -2.530 1.00 91.75 194 ASN A N 1
ATOM 1497 C CA . ASN A 1 194 ? 6.510 13.353 -2.293 1.00 91.75 194 ASN A CA 1
ATOM 1498 C C . ASN A 1 194 ? 7.221 13.678 -3.625 1.00 91.75 194 ASN A C 1
ATOM 1500 O O . ASN A 1 194 ? 6.723 13.421 -4.717 1.00 91.75 194 ASN A O 1
ATOM 1504 N N . THR A 1 195 ? 8.445 14.185 -3.529 1.00 88.75 195 THR A N 1
ATOM 1505 C CA . THR A 1 195 ? 9.335 14.527 -4.659 1.00 88.75 195 THR A CA 1
ATOM 1506 C C . THR A 1 195 ? 9.668 13.367 -5.608 1.00 88.75 195 THR A C 1
ATOM 1508 O O . THR A 1 195 ? 10.184 13.612 -6.693 1.00 88.75 195 THR A O 1
ATOM 1511 N N . ARG A 1 196 ? 9.408 12.113 -5.213 1.00 88.94 196 ARG A N 1
ATOM 1512 C CA . ARG A 1 196 ? 9.618 10.911 -6.035 1.00 88.94 196 ARG A CA 1
ATOM 1513 C C . ARG A 1 196 ? 8.345 10.443 -6.745 1.00 88.94 196 ARG A C 1
ATOM 1515 O O . ARG A 1 196 ? 8.343 9.322 -7.242 1.00 88.94 196 ARG A O 1
ATOM 1522 N N . HIS A 1 197 ? 7.276 11.240 -6.741 1.00 90.25 197 HIS A N 1
ATOM 1523 C CA . HIS A 1 197 ? 5.950 10.822 -7.212 1.00 90.25 197 HIS A CA 1
ATOM 1524 C C . HIS A 1 197 ? 5.398 9.631 -6.424 1.00 90.25 197 HIS A C 1
ATOM 1526 O O . HIS A 1 197 ? 4.872 8.669 -6.970 1.00 90.25 197 HIS A O 1
ATOM 1532 N N . GLN A 1 198 ? 5.600 9.649 -5.103 1.00 93.19 198 GLN A N 1
ATOM 1533 C CA . GLN A 1 198 ? 5.161 8.568 -4.228 1.00 93.19 198 GLN A CA 1
ATOM 1534 C C . GLN A 1 198 ? 4.291 9.102 -3.101 1.00 93.19 198 GLN A C 1
ATOM 1536 O O . GLN A 1 198 ? 4.728 9.900 -2.270 1.00 93.19 198 GLN A O 1
ATOM 1541 N N . ALA A 1 199 ? 3.096 8.555 -3.018 1.00 96.88 199 ALA A N 1
ATOM 1542 C CA . ALA A 1 199 ? 2.078 8.788 -2.020 1.00 96.88 199 ALA A CA 1
ATOM 1543 C C . ALA A 1 199 ? 1.760 7.491 -1.254 1.00 96.88 199 ALA A C 1
ATOM 1545 O O . ALA A 1 199 ? 2.388 6.434 -1.421 1.00 96.88 199 ALA A O 1
ATOM 1546 N N . VAL A 1 200 ? 0.784 7.613 -0.363 1.00 98.62 200 VAL A N 1
ATOM 1547 C CA . VAL A 1 200 ? 0.051 6.502 0.238 1.00 98.62 200 VAL A CA 1
ATOM 1548 C C . VAL A 1 200 ? -1.429 6.670 -0.088 1.00 98.62 200 VAL A C 1
ATOM 1550 O O . VAL A 1 200 ? -1.893 7.786 -0.325 1.00 98.62 200 VAL A O 1
ATOM 1553 N N . GLY A 1 201 ? -2.201 5.591 -0.095 1.00 98.38 201 GLY A N 1
ATOM 1554 C CA . GLY A 1 201 ? -3.616 5.706 -0.423 1.00 98.38 201 GLY A CA 1
ATOM 1555 C C . GLY A 1 201 ? -4.439 4.466 -0.141 1.00 98.38 201 GLY A C 1
ATOM 1556 O O . GLY A 1 201 ? -3.966 3.490 0.443 1.00 98.38 201 GLY A O 1
ATOM 1557 N N . PHE A 1 202 ? -5.685 4.532 -0.592 1.00 98.81 202 PHE A N 1
ATOM 1558 C CA . PHE A 1 202 ? -6.678 3.489 -0.442 1.00 98.81 202 PHE A CA 1
ATOM 1559 C C . PHE A 1 202 ? -7.394 3.201 -1.752 1.00 98.81 202 PHE A C 1
ATOM 1561 O O . PHE A 1 202 ? -7.710 4.121 -2.505 1.00 98.81 202 PHE A O 1
ATOM 1568 N N . VAL A 1 203 ? -7.766 1.938 -1.937 1.00 98.75 203 VAL A N 1
ATOM 1569 C CA . VAL A 1 203 ? -8.856 1.539 -2.836 1.00 98.75 203 VAL A CA 1
ATOM 1570 C C . VAL A 1 203 ? -9.938 0.878 -1.993 1.00 98.75 203 VAL A C 1
ATOM 1572 O O . VAL A 1 203 ? -9.655 -0.011 -1.185 1.00 98.75 203 VAL A O 1
ATOM 1575 N N . VAL A 1 204 ? -11.168 1.367 -2.138 1.00 98.81 204 VAL A N 1
ATOM 1576 C CA . VAL A 1 204 ? -12.278 1.131 -1.209 1.00 98.81 204 VAL A CA 1
ATOM 1577 C C . VAL A 1 204 ? -13.448 0.479 -1.944 1.00 98.81 204 VAL A C 1
ATOM 1579 O O . VAL A 1 204 ? -13.963 1.051 -2.903 1.00 98.81 204 VAL A O 1
ATOM 1582 N N . HIS A 1 205 ? -13.875 -0.697 -1.483 1.00 98.69 205 HIS A N 1
ATOM 1583 C CA . HIS A 1 205 ? -15.047 -1.422 -1.985 1.00 98.69 205 HIS A CA 1
ATOM 1584 C C . HIS A 1 205 ? -16.356 -0.689 -1.615 1.00 98.69 205 HIS A C 1
ATOM 1586 O O . HIS A 1 205 ? -16.439 -0.145 -0.510 1.00 98.69 205 HIS A O 1
ATOM 1592 N N . PRO A 1 206 ? -17.419 -0.737 -2.449 1.00 97.94 206 PRO A N 1
ATOM 1593 C CA . PRO A 1 206 ? -18.709 -0.065 -2.208 1.00 97.94 206 PRO A CA 1
ATOM 1594 C C . PRO A 1 206 ? -19.375 -0.303 -0.845 1.00 97.94 206 PRO A C 1
ATOM 1596 O O . PRO A 1 206 ? -20.126 0.545 -0.364 1.00 97.94 206 PRO A O 1
ATOM 1599 N N . ARG A 1 207 ? -19.110 -1.449 -0.211 1.00 97.56 207 ARG A N 1
ATOM 1600 C CA . ARG A 1 207 ? -19.585 -1.762 1.147 1.00 97.56 207 ARG A CA 1
ATOM 1601 C C . ARG A 1 207 ? -19.058 -0.785 2.205 1.00 97.56 207 ARG A C 1
ATOM 1603 O O . ARG A 1 207 ? -19.718 -0.562 3.212 1.00 97.56 207 ARG A O 1
ATOM 1610 N N . LEU A 1 208 ? -17.875 -0.211 2.006 1.00 98.56 208 LEU A N 1
ATOM 1611 C CA . LEU A 1 208 ? -17.292 0.747 2.937 1.00 98.56 208 LEU A CA 1
ATOM 1612 C C . LEU A 1 208 ? -17.569 2.162 2.444 1.00 98.56 208 LEU A C 1
ATOM 1614 O O . LEU A 1 208 ? -16.956 2.659 1.499 1.00 98.56 208 LEU A O 1
ATOM 1618 N N . LYS A 1 209 ? -18.507 2.831 3.108 1.00 98.19 209 LYS A N 1
ATOM 1619 C CA . LYS A 1 209 ? -18.842 4.218 2.812 1.00 98.19 209 LYS A CA 1
ATOM 1620 C C . LYS A 1 209 ? -17.845 5.138 3.503 1.00 98.19 209 LYS A C 1
ATOM 1622 O O . LYS A 1 209 ? -17.743 5.127 4.725 1.00 98.19 209 LYS A O 1
ATOM 1627 N N . VAL A 1 210 ? -17.163 5.982 2.732 1.00 98.44 210 VAL A N 1
ATOM 1628 C CA . VAL A 1 210 ? -16.335 7.061 3.286 1.00 98.44 210 VAL A CA 1
ATOM 1629 C C . VAL A 1 210 ? -17.229 8.140 3.899 1.00 98.44 210 VAL A C 1
ATOM 1631 O O . VAL A 1 210 ? -18.160 8.631 3.255 1.00 98.44 210 VAL A O 1
ATOM 1634 N N . ILE A 1 211 ? -16.952 8.490 5.151 1.00 97.56 211 ILE A N 1
ATOM 1635 C CA . ILE A 1 211 ? -17.661 9.499 5.933 1.00 97.56 211 ILE A CA 1
ATOM 1636 C C . ILE A 1 211 ? -16.808 10.763 5.991 1.00 97.56 211 ILE A C 1
ATOM 1638 O O . ILE A 1 211 ? -15.658 10.731 6.423 1.00 97.56 211 ILE A O 1
ATOM 1642 N N . GLY A 1 212 ? -17.394 11.893 5.600 1.00 96.75 212 GLY A N 1
ATOM 1643 C CA . GLY A 1 212 ? -16.686 13.170 5.581 1.00 96.75 212 GLY A CA 1
ATOM 1644 C C . GLY A 1 212 ? -15.567 13.218 4.537 1.00 96.75 212 GLY A C 1
ATOM 1645 O O . GLY A 1 212 ? -15.550 12.448 3.575 1.00 96.75 212 GLY A O 1
ATOM 1646 N N . SER A 1 213 ? -14.655 14.171 4.717 1.00 97.19 213 SER A N 1
ATOM 1647 C CA . SER A 1 213 ? -13.507 14.355 3.829 1.00 97.19 213 SER A CA 1
ATOM 1648 C C . SER A 1 213 ? -12.318 13.503 4.285 1.00 97.19 213 SER A C 1
ATOM 1650 O O . SER A 1 213 ? -12.078 13.416 5.492 1.00 97.19 213 SER A O 1
ATOM 1652 N N . PRO A 1 214 ? -11.527 12.936 3.354 1.00 97.88 214 PRO A N 1
ATOM 1653 C CA . PRO A 1 214 ? -10.237 12.337 3.682 1.00 97.88 214 PRO A CA 1
ATOM 1654 C C . PRO A 1 214 ? -9.333 13.307 4.452 1.00 97.88 214 PRO A C 1
ATOM 1656 O O . PRO A 1 214 ? -9.354 14.516 4.208 1.00 97.88 214 PRO A O 1
ATOM 1659 N N . ILE A 1 215 ? -8.528 12.780 5.374 1.00 98.25 215 ILE A N 1
ATOM 1660 C CA . ILE A 1 215 ? -7.682 13.580 6.267 1.00 98.25 215 ILE A CA 1
ATOM 1661 C C . ILE A 1 215 ? -6.216 13.233 6.014 1.00 98.25 215 ILE A C 1
ATOM 1663 O O . ILE A 1 215 ? -5.808 12.086 6.193 1.00 98.25 215 ILE A O 1
ATOM 1667 N N . SER A 1 216 ? -5.412 14.233 5.655 1.00 97.62 216 SER A N 1
ATOM 1668 C CA . SER A 1 216 ? -3.954 14.105 5.586 1.00 97.62 216 SER A CA 1
ATOM 1669 C C . SER A 1 216 ? -3.303 14.600 6.876 1.00 97.62 216 SER A C 1
ATOM 1671 O O . SER A 1 216 ? -3.679 15.636 7.430 1.00 97.62 216 SER A O 1
ATOM 1673 N N . TYR A 1 217 ? -2.311 13.862 7.364 1.00 97.44 217 TYR A N 1
ATOM 1674 C CA . TYR A 1 217 ? -1.476 14.244 8.497 1.00 97.44 217 TYR A CA 1
ATOM 1675 C C . TYR A 1 217 ? -0.086 14.652 8.004 1.00 97.44 217 TYR A C 1
ATOM 1677 O O . TYR A 1 217 ? 0.895 13.940 8.220 1.00 97.44 217 TYR A O 1
ATOM 1685 N N . ASP A 1 218 ? -0.005 15.817 7.360 1.00 95.50 218 ASP A N 1
ATOM 1686 C CA . ASP A 1 218 ? 1.218 16.310 6.703 1.00 95.50 218 ASP A CA 1
ATOM 1687 C C . ASP A 1 218 ? 2.386 16.523 7.671 1.00 95.50 218 ASP A C 1
ATOM 1689 O O . ASP A 1 218 ? 3.542 16.393 7.286 1.00 95.50 218 ASP A O 1
ATOM 1693 N N . ASP A 1 219 ? 2.115 16.752 8.958 1.00 94.38 219 ASP A N 1
ATOM 1694 C CA . ASP A 1 219 ? 3.156 16.833 9.992 1.00 94.38 219 ASP A CA 1
ATOM 1695 C C . ASP A 1 219 ? 4.020 15.558 10.051 1.00 94.38 219 ASP A C 1
ATOM 1697 O O . ASP A 1 219 ? 5.203 15.628 10.371 1.00 94.38 219 ASP A O 1
ATOM 1701 N N . VAL A 1 220 ? 3.463 14.392 9.692 1.00 95.56 220 VAL A N 1
ATOM 1702 C CA . VAL A 1 220 ? 4.210 13.124 9.586 1.00 95.56 220 VAL A CA 1
ATOM 1703 C C . VAL A 1 220 ? 5.255 13.179 8.459 1.00 95.56 220 VAL A C 1
ATOM 1705 O O . VAL A 1 220 ? 6.292 12.517 8.554 1.00 95.56 220 VAL A O 1
ATOM 1708 N N . ALA A 1 221 ? 5.018 13.993 7.428 1.00 93.06 221 ALA A N 1
ATOM 1709 C CA . ALA A 1 221 ? 5.946 14.250 6.330 1.00 93.06 221 ALA A CA 1
ATOM 1710 C C . ALA A 1 221 ? 6.949 15.383 6.621 1.00 93.06 221 ALA A C 1
ATOM 1712 O O . ALA A 1 221 ? 7.901 15.562 5.871 1.00 93.06 221 ALA A O 1
ATOM 1713 N N . ASN A 1 222 ? 6.766 16.135 7.710 1.00 90.81 222 ASN A N 1
ATOM 1714 C CA . ASN A 1 222 ? 7.500 17.374 7.984 1.00 90.81 222 ASN A CA 1
ATOM 1715 C C . ASN A 1 222 ? 8.447 17.257 9.191 1.00 90.81 222 ASN A C 1
ATOM 1717 O O . ASN A 1 222 ? 8.628 18.212 9.949 1.00 90.81 222 ASN A O 1
ATOM 1721 N N . VAL A 1 223 ? 9.075 16.092 9.391 1.00 87.75 223 VAL A N 1
ATOM 1722 C CA . VAL A 1 223 ? 10.155 15.965 10.384 1.00 87.75 223 VAL A CA 1
ATOM 1723 C C . VAL A 1 223 ? 11.340 16.822 9.933 1.00 87.75 223 VAL A C 1
ATOM 1725 O O . VAL A 1 223 ? 11.864 16.646 8.834 1.00 87.75 223 VAL A O 1
ATOM 1728 N N . GLN A 1 224 ? 11.747 17.770 10.782 1.00 82.44 224 GLN A N 1
ATOM 1729 C CA . GLN A 1 224 ? 12.667 18.845 10.413 1.00 82.44 224 GLN A CA 1
ATOM 1730 C C . GLN A 1 224 ? 13.951 18.331 9.745 1.00 82.44 224 GLN A C 1
ATOM 1732 O O . GLN A 1 224 ? 14.684 17.515 10.303 1.00 82.44 224 GLN A O 1
ATOM 1737 N N . GLY A 1 225 ? 14.228 18.867 8.554 1.00 80.44 225 GLY A N 1
ATOM 1738 C CA . GLY A 1 225 ? 15.453 18.607 7.801 1.00 80.44 225 GLY A CA 1
ATOM 1739 C C . GLY A 1 225 ? 15.503 17.256 7.084 1.00 80.44 225 GLY A C 1
ATOM 1740 O O . GLY A 1 225 ? 16.514 16.973 6.452 1.00 80.44 225 GLY A O 1
ATOM 1741 N N . VAL A 1 226 ? 14.450 16.435 7.141 1.00 87.56 226 VAL A N 1
ATOM 1742 C CA . VAL A 1 226 ? 14.413 15.122 6.481 1.00 87.56 226 VAL A CA 1
ATOM 1743 C C . VAL A 1 226 ? 13.558 15.198 5.211 1.00 87.56 226 VAL A C 1
ATOM 1745 O O . VAL A 1 226 ? 12.348 15.388 5.320 1.00 87.56 226 VAL A O 1
ATOM 1748 N N . PRO A 1 227 ? 14.144 15.043 4.010 1.00 86.56 227 PRO A N 1
ATOM 1749 C CA . PRO A 1 227 ? 13.388 15.094 2.761 1.00 86.56 227 PRO A CA 1
ATOM 1750 C C . PRO A 1 227 ? 12.637 13.781 2.472 1.00 86.56 227 PRO A C 1
ATOM 1752 O O . PRO A 1 227 ? 12.874 12.739 3.093 1.00 86.56 227 PRO A O 1
ATOM 1755 N N . ASP A 1 228 ? 11.760 13.842 1.469 1.00 85.31 228 ASP A N 1
ATOM 1756 C CA . ASP A 1 228 ? 11.081 12.714 0.811 1.00 85.31 228 ASP A CA 1
ATOM 1757 C C . ASP A 1 228 ? 10.268 11.795 1.731 1.00 85.31 228 ASP A C 1
ATOM 1759 O O . ASP A 1 228 ? 10.109 10.595 1.459 1.00 85.31 228 ASP A O 1
ATOM 1763 N N . LEU A 1 229 ? 9.754 12.356 2.822 1.00 92.25 229 LEU A N 1
ATOM 1764 C CA . LEU A 1 229 ? 8.759 11.714 3.668 1.00 92.25 229 LEU A CA 1
ATOM 1765 C C . LEU A 1 229 ? 7.370 11.798 3.029 1.00 92.25 229 LEU A C 1
ATOM 1767 O O . LEU A 1 229 ? 7.147 12.533 2.069 1.00 92.25 229 LEU A O 1
ATOM 1771 N N . ARG A 1 230 ? 6.434 11.024 3.575 1.00 93.50 230 ARG A N 1
ATOM 1772 C CA . ARG A 1 230 ? 5.039 10.985 3.133 1.00 93.50 230 ARG A CA 1
ATOM 1773 C C . ARG A 1 230 ? 4.119 11.251 4.317 1.00 93.50 230 ARG A C 1
ATOM 1775 O O . ARG A 1 230 ? 4.493 10.920 5.451 1.00 93.50 230 ARG A O 1
ATOM 1782 N N . PRO A 1 231 ? 2.945 11.855 4.083 1.00 96.88 231 PRO A N 1
ATOM 1783 C CA . PRO A 1 231 ? 1.960 12.013 5.137 1.00 96.88 231 PRO A CA 1
ATOM 1784 C C . PRO A 1 231 ? 1.429 10.642 5.562 1.00 96.88 231 PRO A C 1
ATOM 1786 O O . PRO A 1 231 ? 1.530 9.652 4.835 1.00 96.88 231 PRO A O 1
ATOM 1789 N N . ALA A 1 232 ? 0.816 10.595 6.739 1.00 98.44 232 ALA A N 1
ATOM 1790 C CA . ALA A 1 232 ? -0.157 9.549 7.016 1.00 98.44 232 ALA A CA 1
ATOM 1791 C C . ALA A 1 232 ? -1.522 10.003 6.498 1.00 98.44 232 ALA A C 1
ATOM 1793 O O . ALA A 1 232 ? -1.857 11.182 6.610 1.00 98.44 232 ALA A O 1
ATOM 1794 N N . PHE A 1 233 ? -2.315 9.084 5.960 1.00 98.69 233 PHE A N 1
ATOM 1795 C CA . PHE A 1 233 ? -3.573 9.427 5.301 1.00 98.69 233 PHE A CA 1
ATOM 1796 C C . PHE A 1 233 ? -4.721 8.609 5.871 1.00 98.69 233 PHE A C 1
ATOM 1798 O O . PHE A 1 233 ? -4.594 7.398 6.033 1.00 98.69 233 PHE A O 1
ATOM 1805 N N . ARG A 1 234 ? -5.827 9.268 6.220 1.00 98.69 234 ARG A N 1
ATOM 1806 C CA . ARG A 1 234 ? -6.952 8.668 6.937 1.00 98.69 234 ARG A CA 1
ATOM 1807 C C . ARG A 1 234 ? -8.252 8.782 6.162 1.00 98.69 234 ARG A C 1
ATOM 1809 O O . ARG A 1 234 ? -8.599 9.855 5.671 1.00 98.69 234 ARG A O 1
ATOM 1816 N N . LEU A 1 235 ? -9.010 7.693 6.198 1.00 98.81 235 LEU A N 1
ATOM 1817 C CA . LEU A 1 235 ? -10.432 7.663 5.887 1.00 98.81 235 LEU A CA 1
ATOM 1818 C C . LEU A 1 235 ? -11.224 7.294 7.139 1.00 98.81 235 LEU A C 1
ATOM 1820 O O . LEU A 1 235 ? -10.844 6.387 7.883 1.00 98.81 235 LEU A O 1
ATOM 1824 N N . ASP A 1 236 ? -12.340 7.981 7.343 1.00 98.69 236 ASP A N 1
ATOM 1825 C CA . ASP A 1 236 ? -13.392 7.532 8.246 1.00 98.69 236 ASP A CA 1
ATOM 1826 C C . ASP A 1 236 ? -14.415 6.751 7.430 1.00 98.69 236 ASP A C 1
ATOM 1828 O O . ASP A 1 236 ? -14.804 7.176 6.344 1.00 98.69 236 ASP A O 1
ATOM 1832 N N . LEU A 1 237 ? -14.790 5.572 7.913 1.00 98.69 237 LEU A N 1
ATOM 1833 C CA . LEU A 1 237 ? -15.526 4.569 7.157 1.00 98.69 237 LEU A CA 1
ATOM 1834 C C . LEU A 1 237 ? -16.735 4.086 7.953 1.00 98.69 237 LEU A C 1
ATOM 1836 O O . LEU A 1 237 ? -16.664 3.933 9.170 1.00 98.69 237 LEU A O 1
ATOM 1840 N N . GLU A 1 238 ? -17.821 3.799 7.245 1.00 97.50 238 GLU A N 1
ATOM 1841 C CA . GLU A 1 238 ? -18.989 3.073 7.738 1.00 97.50 238 GLU A CA 1
ATOM 1842 C C . GLU A 1 238 ? -19.116 1.769 6.951 1.00 97.50 238 GLU A C 1
ATOM 1844 O O . GLU A 1 238 ? -19.182 1.792 5.719 1.00 97.50 238 GLU A O 1
ATOM 1849 N N . ASP A 1 239 ? -19.160 0.632 7.646 1.00 95.81 239 ASP A N 1
ATOM 1850 C CA . ASP A 1 239 ? -19.600 -0.623 7.036 1.00 95.81 239 ASP A CA 1
ATOM 1851 C C . ASP A 1 239 ? -21.106 -0.543 6.781 1.00 95.81 239 ASP A C 1
ATOM 1853 O O . ASP A 1 239 ? -21.898 -0.620 7.719 1.00 95.81 239 ASP A O 1
ATOM 1857 N N . THR A 1 240 ? -21.518 -0.407 5.520 1.00 94.50 240 THR A N 1
ATOM 1858 C CA . THR A 1 240 ? -22.935 -0.230 5.165 1.00 94.50 240 THR A CA 1
ATOM 1859 C C . THR A 1 240 ? -23.798 -1.439 5.518 1.00 94.50 240 THR A C 1
ATOM 1861 O O . THR A 1 240 ? -25.012 -1.294 5.650 1.00 94.50 240 THR A O 1
ATOM 1864 N N . ALA A 1 241 ? -23.193 -2.612 5.729 1.00 90.50 241 ALA A N 1
ATOM 1865 C CA . ALA A 1 241 ? -23.906 -3.810 6.154 1.00 90.50 241 ALA A CA 1
ATOM 1866 C C . ALA A 1 241 ? -24.304 -3.778 7.641 1.00 90.50 241 ALA A C 1
ATOM 1868 O O . ALA A 1 241 ? -25.283 -4.414 8.026 1.00 90.50 241 ALA A O 1
ATOM 1869 N N . THR A 1 242 ? -23.554 -3.063 8.488 1.00 88.06 242 THR A N 1
ATOM 1870 C CA . THR A 1 242 ? -23.758 -3.066 9.951 1.00 88.06 242 THR A CA 1
ATOM 1871 C C . THR A 1 242 ? -23.959 -1.692 10.575 1.00 88.06 242 THR A C 1
ATOM 1873 O O . THR A 1 242 ? -24.397 -1.605 11.721 1.00 88.06 242 THR A O 1
ATOM 1876 N N . GLY A 1 243 ? -23.632 -0.622 9.854 1.00 91.50 243 GLY A N 1
ATOM 1877 C CA . GLY A 1 243 ? -23.548 0.734 10.386 1.00 91.50 243 GLY A CA 1
ATOM 1878 C C . GLY A 1 243 ? -22.339 0.960 11.299 1.00 91.50 243 GLY A C 1
ATOM 1879 O O . GLY A 1 243 ? -22.234 2.024 11.909 1.00 91.50 243 GLY A O 1
ATOM 1880 N N . GLU A 1 244 ? -21.421 -0.008 11.440 1.00 92.38 244 GLU A N 1
ATOM 1881 C CA . GLU A 1 244 ? -20.235 0.193 12.268 1.00 92.38 244 GLU A CA 1
ATOM 1882 C C . GLU A 1 244 ? -19.312 1.239 11.639 1.00 92.38 244 GLU A C 1
ATOM 1884 O O . GLU A 1 244 ? -18.807 1.061 10.531 1.00 92.38 244 GLU A O 1
ATOM 1889 N N . GLN A 1 245 ? -19.023 2.289 12.408 1.00 95.88 245 GLN A N 1
ATOM 1890 C CA . GLN A 1 245 ? -18.046 3.302 12.037 1.00 95.88 245 GLN A CA 1
ATOM 1891 C C . GLN A 1 245 ? -16.671 3.017 12.651 1.00 95.88 245 GLN A C 1
ATOM 1893 O O . GLN A 1 245 ? -16.551 2.612 13.821 1.00 95.88 245 GLN A O 1
ATOM 1898 N N . PHE A 1 246 ? -15.631 3.232 11.848 1.00 97.62 246 PHE A N 1
ATOM 1899 C CA . PHE A 1 246 ? -14.228 3.105 12.230 1.00 97.62 246 PHE A CA 1
ATOM 1900 C C . PHE A 1 246 ? -13.329 3.924 11.302 1.00 97.62 246 PHE A C 1
ATOM 1902 O O . PHE A 1 246 ? -13.727 4.324 10.213 1.00 97.62 246 PHE A O 1
ATOM 1909 N N . SER A 1 247 ? -12.092 4.146 11.726 1.00 98.56 247 SER A N 1
ATOM 1910 C CA . SER A 1 247 ? -11.095 4.869 10.942 1.00 98.56 247 SER A CA 1
ATOM 1911 C C . SER A 1 247 ? -10.023 3.925 10.400 1.00 98.56 247 SER A C 1
ATOM 1913 O O . SER A 1 247 ? -9.583 2.995 11.078 1.00 98.56 247 SER A O 1
ATOM 1915 N N . ALA A 1 248 ? -9.558 4.192 9.188 1.00 98.75 248 ALA A N 1
ATOM 1916 C CA . ALA A 1 248 ? -8.428 3.516 8.569 1.00 98.75 248 ALA A CA 1
ATOM 1917 C C . ALA A 1 248 ? -7.342 4.540 8.247 1.00 98.75 248 ALA A C 1
ATOM 1919 O O . ALA A 1 248 ? -7.640 5.581 7.667 1.00 98.75 248 ALA A O 1
ATOM 1920 N N . VAL A 1 249 ? -6.093 4.256 8.616 1.00 98.88 249 VAL A N 1
ATOM 1921 C CA . VAL A 1 249 ? -4.943 5.118 8.314 1.00 98.88 249 VAL A CA 1
ATOM 1922 C C . VAL A 1 249 ? -3.887 4.325 7.557 1.00 98.88 249 VAL A C 1
ATOM 1924 O O . VAL A 1 249 ? -3.505 3.243 7.992 1.00 98.88 249 VAL A O 1
ATOM 1927 N N . VAL A 1 250 ? -3.387 4.865 6.454 1.00 98.88 250 VAL A N 1
ATOM 1928 C CA . VAL A 1 250 ? -2.245 4.305 5.733 1.00 98.88 250 VAL A CA 1
ATOM 1929 C C . VAL A 1 250 ? -0.992 5.125 6.017 1.00 98.88 250 VAL A C 1
ATOM 1931 O O . VAL A 1 250 ? -1.049 6.356 6.119 1.00 98.88 250 VAL A O 1
ATOM 1934 N N . VAL A 1 251 ? 0.137 4.441 6.188 1.00 98.69 251 VAL A N 1
ATOM 1935 C CA . VAL A 1 251 ? 1.445 5.055 6.434 1.00 98.69 251 VAL A CA 1
ATOM 1936 C C . VAL A 1 251 ? 2.506 4.484 5.505 1.00 98.69 251 VAL A C 1
ATOM 1938 O O . VAL A 1 251 ? 2.438 3.339 5.073 1.00 98.69 251 VAL A O 1
ATOM 1941 N N . HIS A 1 252 ? 3.530 5.287 5.246 1.00 98.06 252 HIS A N 1
ATOM 1942 C CA . HIS A 1 252 ? 4.819 4.803 4.783 1.00 98.06 252 HIS A CA 1
ATOM 1943 C C . HIS A 1 252 ? 5.887 5.647 5.479 1.00 98.06 252 HIS A C 1
ATOM 1945 O O . HIS A 1 252 ? 6.166 6.784 5.085 1.00 98.06 252 HIS A O 1
ATOM 1951 N N . LEU A 1 253 ? 6.459 5.096 6.550 1.00 96.94 253 LEU A N 1
ATOM 1952 C CA . LEU A 1 253 ? 7.395 5.819 7.411 1.00 96.94 253 LEU A CA 1
ATOM 1953 C C . LEU A 1 253 ? 8.800 5.923 6.806 1.00 96.94 253 LEU A C 1
ATOM 1955 O O . LEU A 1 253 ? 9.128 5.299 5.801 1.00 96.94 253 LEU A O 1
ATOM 1959 N N . LYS A 1 254 ? 9.670 6.731 7.421 1.00 95.31 254 LYS A N 1
ATOM 1960 C CA . LYS A 1 254 ? 11.029 6.944 6.912 1.00 95.31 254 LYS A CA 1
ATOM 1961 C C . LYS A 1 254 ? 11.780 5.621 6.724 1.00 95.31 254 LYS A C 1
ATOM 1963 O O . LYS A 1 254 ? 12.049 4.900 7.688 1.00 95.31 254 LYS A O 1
ATOM 1968 N N . SER A 1 255 ? 12.238 5.393 5.492 1.00 92.62 255 SER A N 1
ATOM 1969 C CA . SER A 1 255 ? 13.061 4.235 5.140 1.00 92.62 255 SER A CA 1
ATOM 1970 C C . SER A 1 255 ? 14.334 4.116 5.972 1.00 92.62 255 SER A C 1
ATOM 1972 O O . SER A 1 255 ? 14.879 5.118 6.449 1.00 92.62 255 SER A O 1
ATOM 1974 N N . MET A 1 256 ? 14.885 2.903 6.067 1.00 89.56 256 MET A N 1
ATOM 1975 C CA . MET A 1 256 ? 16.159 2.653 6.761 1.00 89.56 256 MET A CA 1
ATOM 1976 C C . MET A 1 256 ? 17.384 3.314 6.093 1.00 89.56 256 MET A C 1
ATOM 1978 O O . MET A 1 256 ? 18.505 3.226 6.605 1.00 89.56 256 MET A O 1
ATOM 1982 N N . ARG A 1 257 ? 17.197 4.014 4.964 1.00 86.12 257 ARG A N 1
ATOM 1983 C CA . ARG A 1 257 ? 18.247 4.786 4.288 1.00 86.12 257 ARG A CA 1
ATOM 1984 C C . ARG A 1 257 ? 18.798 5.865 5.217 1.00 86.12 257 ARG A C 1
ATOM 1986 O O . ARG A 1 257 ? 18.041 6.689 5.726 1.00 86.12 257 ARG A O 1
ATOM 1993 N N . GLY A 1 258 ? 20.116 5.848 5.409 1.00 82.94 258 GLY A N 1
ATOM 1994 C CA . GLY A 1 258 ? 20.807 6.629 6.443 1.00 82.94 258 GLY A CA 1
ATOM 1995 C C . GLY A 1 258 ? 21.293 5.794 7.627 1.00 82.94 258 GLY A C 1
ATOM 1996 O O . GLY A 1 258 ? 22.152 6.255 8.369 1.00 82.94 258 GLY A O 1
ATOM 1997 N N . GLY A 1 259 ? 20.827 4.549 7.743 1.00 86.81 259 GLY A N 1
ATOM 1998 C CA . GLY A 1 259 ? 21.151 3.629 8.829 1.00 86.81 259 GLY A CA 1
ATOM 1999 C C . GLY A 1 259 ? 19.956 3.452 9.778 1.00 86.81 259 GLY A C 1
ATOM 2000 O O . GLY A 1 259 ? 19.279 4.442 10.084 1.00 86.81 259 GLY A O 1
ATOM 2001 N N . PRO A 1 260 ? 19.685 2.228 10.276 1.00 86.81 260 PRO A N 1
ATOM 2002 C CA . PRO A 1 260 ? 18.539 1.957 11.148 1.00 86.81 260 PRO A CA 1
ATOM 2003 C C . PRO A 1 260 ? 18.482 2.842 12.398 1.00 86.81 260 PRO A C 1
ATOM 2005 O O . PRO A 1 260 ? 17.410 3.329 12.728 1.00 86.81 260 PRO A O 1
ATOM 2008 N N . ALA A 1 261 ? 19.627 3.125 13.031 1.00 87.94 261 ALA A N 1
ATOM 2009 C CA . ALA A 1 261 ? 19.700 3.954 14.237 1.00 87.94 261 ALA A CA 1
ATOM 2010 C C . ALA A 1 261 ? 19.229 5.403 14.008 1.00 87.94 261 ALA A C 1
ATOM 2012 O O . ALA A 1 261 ? 18.395 5.908 14.752 1.00 87.94 261 ALA A O 1
ATOM 2013 N N . VAL A 1 262 ? 19.726 6.066 12.958 1.00 90.75 262 VAL A N 1
ATOM 2014 C CA . VAL A 1 262 ? 19.380 7.470 12.672 1.00 90.75 262 VAL A CA 1
ATOM 2015 C C . VAL A 1 262 ? 17.955 7.575 12.127 1.00 90.75 262 VAL A C 1
ATOM 2017 O O . VAL A 1 262 ? 17.164 8.400 12.575 1.00 90.75 262 VAL A O 1
ATOM 2020 N N . SER A 1 263 ? 17.592 6.700 11.185 1.00 92.50 263 SER A N 1
ATOM 2021 C CA . SER A 1 263 ? 16.235 6.671 10.623 1.00 92.50 263 SER A CA 1
ATOM 2022 C C . SER A 1 263 ? 15.169 6.257 11.649 1.00 92.50 263 SER A C 1
ATOM 2024 O O . SER A 1 263 ? 14.034 6.720 11.558 1.00 92.50 263 SER A O 1
ATOM 2026 N N . GLY A 1 264 ? 15.528 5.456 12.658 1.00 93.19 264 GLY A N 1
ATOM 2027 C CA . GLY A 1 264 ? 14.639 5.065 13.756 1.00 93.19 264 GLY A CA 1
ATOM 2028 C C . GLY A 1 264 ? 14.182 6.246 14.607 1.00 93.19 264 GLY A C 1
ATOM 2029 O O . GLY A 1 264 ? 13.007 6.324 14.962 1.00 93.19 264 GLY A O 1
ATOM 2030 N N . LYS A 1 265 ? 15.055 7.241 14.823 1.00 93.44 265 LYS A N 1
ATOM 2031 C CA . LYS A 1 265 ? 14.683 8.507 15.480 1.00 93.44 265 LYS A CA 1
ATOM 2032 C C . LYS A 1 265 ? 13.575 9.237 14.715 1.00 93.44 265 LYS A C 1
ATOM 2034 O O . LYS A 1 265 ? 12.612 9.695 15.324 1.00 93.44 265 LYS A O 1
ATOM 2039 N N . VAL A 1 266 ? 13.673 9.289 13.382 1.00 95.19 266 VAL A N 1
ATOM 2040 C CA . VAL A 1 266 ? 12.645 9.897 12.516 1.00 95.19 266 VAL A CA 1
ATOM 2041 C C . VAL A 1 266 ? 11.332 9.130 12.624 1.00 95.19 266 VAL A C 1
ATOM 2043 O O . VAL A 1 266 ? 10.299 9.738 12.890 1.00 95.19 266 VAL A O 1
ATOM 2046 N N . ARG A 1 267 ? 11.364 7.798 12.491 1.00 96.19 267 ARG A N 1
ATOM 2047 C CA . ARG A 1 267 ? 10.162 6.956 12.618 1.00 96.19 267 ARG A CA 1
ATOM 2048 C C . ARG A 1 267 ? 9.498 7.099 13.990 1.00 96.19 267 ARG A C 1
ATOM 2050 O O . ARG A 1 267 ? 8.276 7.194 14.063 1.00 96.19 267 ARG A O 1
ATOM 2057 N N . SER A 1 268 ? 10.285 7.199 15.059 1.00 95.88 268 SER A N 1
ATOM 2058 C CA . SER A 1 268 ? 9.788 7.466 16.413 1.00 95.88 268 SER A CA 1
ATOM 2059 C C . SER A 1 268 ? 9.088 8.828 16.510 1.00 95.88 268 SER A C 1
ATOM 2061 O O . SER A 1 268 ? 7.976 8.918 17.031 1.00 95.88 268 SER A O 1
ATOM 2063 N N . GLN A 1 269 ? 9.662 9.888 15.928 1.00 95.94 269 GLN A N 1
ATOM 2064 C CA . GLN A 1 269 ? 8.998 11.197 15.856 1.00 95.94 269 GLN A CA 1
ATOM 2065 C C . GLN A 1 269 ? 7.692 11.138 15.045 1.00 95.94 269 GLN A C 1
ATOM 2067 O O . GLN A 1 269 ? 6.672 11.653 15.502 1.00 95.94 269 GLN A O 1
ATOM 2072 N N . GLN A 1 270 ? 7.683 10.449 13.899 1.00 97.50 270 GLN A N 1
ATOM 2073 C CA . GLN A 1 270 ? 6.474 10.225 13.096 1.00 97.50 270 GLN A CA 1
ATOM 2074 C C . GLN A 1 270 ? 5.388 9.493 13.904 1.00 97.50 270 GLN A C 1
ATOM 2076 O O . GLN A 1 270 ? 4.229 9.910 13.911 1.00 97.50 270 GLN A O 1
ATOM 2081 N N . CYS A 1 271 ? 5.761 8.459 14.663 1.00 97.75 271 CYS A N 1
ATOM 2082 C CA . CYS A 1 271 ? 4.853 7.741 15.558 1.00 97.75 271 CYS A CA 1
ATOM 2083 C C . CYS A 1 271 ? 4.310 8.639 16.681 1.00 97.75 271 CYS A C 1
ATOM 2085 O O . CYS A 1 271 ? 3.124 8.577 16.999 1.00 97.75 271 CYS A O 1
ATOM 2087 N N . ALA A 1 272 ? 5.137 9.509 17.267 1.00 96.75 272 ALA A N 1
ATOM 2088 C CA . ALA A 1 272 ? 4.690 10.465 18.282 1.00 96.75 272 ALA A CA 1
ATOM 2089 C C . ALA A 1 272 ? 3.693 11.496 17.715 1.00 96.75 272 ALA A C 1
ATOM 2091 O O . ALA A 1 272 ? 2.705 11.835 18.374 1.00 96.75 272 ALA A O 1
ATOM 2092 N N . ILE A 1 273 ? 3.907 11.955 16.477 1.00 97.25 273 ILE A N 1
ATOM 2093 C CA . ILE A 1 273 ? 2.967 12.827 15.760 1.00 97.25 273 ILE A CA 1
ATOM 2094 C C . ILE A 1 273 ? 1.634 12.104 15.544 1.00 97.25 273 ILE A C 1
ATOM 2096 O O . ILE A 1 273 ? 0.586 12.672 15.856 1.00 97.25 273 ILE A O 1
ATOM 2100 N N . LEU A 1 274 ? 1.659 10.843 15.096 1.00 98.19 274 LEU A N 1
ATOM 2101 C CA . LEU A 1 274 ? 0.455 10.019 14.938 1.00 98.19 274 LEU A CA 1
ATOM 2102 C C . LEU A 1 274 ? -0.325 9.885 16.249 1.00 98.19 274 LEU A C 1
ATOM 2104 O O . LEU A 1 274 ? -1.528 10.131 16.265 1.00 98.19 274 LEU A O 1
ATOM 2108 N N . VAL A 1 275 ? 0.344 9.580 17.366 1.00 97.94 275 VAL A N 1
ATOM 2109 C CA . VAL A 1 275 ? -0.303 9.506 18.690 1.00 97.94 275 VAL A CA 1
ATOM 2110 C C . VAL A 1 275 ? -1.019 10.811 19.033 1.00 97.94 275 VAL A C 1
ATOM 2112 O O . VAL A 1 275 ? -2.178 10.786 19.451 1.00 97.94 275 VAL A O 1
ATOM 2115 N N . LYS A 1 276 ? -0.362 11.958 18.821 1.00 97.38 276 LYS A N 1
ATOM 2116 C CA . LYS A 1 276 ? -0.943 13.279 19.095 1.00 97.38 276 LYS A CA 1
ATOM 2117 C C . LYS A 1 276 ? -2.149 13.580 18.200 1.00 97.38 276 LYS A C 1
ATOM 2119 O O . LYS A 1 276 ? -3.121 14.156 18.680 1.00 97.38 276 LYS A O 1
ATOM 2124 N N . LYS A 1 277 ? -2.076 13.236 16.911 1.00 97.62 277 LYS A N 1
ATOM 2125 C CA . LYS A 1 277 ? -3.118 13.547 15.916 1.00 97.62 277 LYS A CA 1
ATOM 2126 C C . LYS A 1 277 ? -4.334 12.633 16.018 1.00 97.62 277 LYS A C 1
ATOM 2128 O O . LYS A 1 277 ? -5.451 13.100 15.824 1.00 97.62 277 LYS A O 1
ATOM 2133 N N . LEU A 1 278 ? -4.123 11.351 16.307 1.00 97.25 278 LEU A N 1
ATOM 2134 C CA . LEU A 1 278 ? -5.194 10.358 16.388 1.00 97.25 278 LEU A CA 1
ATOM 2135 C C . LEU A 1 278 ? -5.870 10.368 17.765 1.00 97.25 278 LEU A C 1
ATOM 2137 O O . LEU A 1 278 ? -7.089 10.237 17.851 1.00 97.25 278 LEU A O 1
ATOM 2141 N N . GLY A 1 279 ? -5.101 10.595 18.833 1.00 95.56 279 GLY A N 1
ATOM 2142 C CA . GLY A 1 279 ? -5.607 10.633 20.202 1.00 95.56 279 GLY A CA 1
ATOM 2143 C C . GLY A 1 279 ? -6.020 9.260 20.748 1.00 95.56 279 GLY A C 1
ATOM 2144 O O . GLY A 1 279 ? -6.101 8.263 20.034 1.00 95.56 279 GLY A O 1
ATOM 2145 N N . SER A 1 280 ? -6.294 9.201 22.054 1.00 95.25 280 SER A N 1
ATOM 2146 C CA . SER A 1 280 ? -6.605 7.948 22.766 1.00 95.25 280 SER A CA 1
ATOM 2147 C C . SER A 1 280 ? -7.969 7.348 22.423 1.00 95.25 280 SER A C 1
ATOM 2149 O O . SER A 1 280 ? -8.195 6.169 22.675 1.00 95.25 280 SER A O 1
ATOM 2151 N N . ASN A 1 281 ? -8.881 8.157 21.877 1.00 94.31 281 ASN A N 1
ATOM 2152 C CA . ASN A 1 281 ? -10.246 7.747 21.542 1.00 94.31 281 ASN A CA 1
ATOM 2153 C C . ASN A 1 281 ? -10.374 7.255 20.095 1.00 94.31 281 ASN A C 1
ATOM 2155 O O . ASN A 1 281 ? -11.474 6.908 19.671 1.00 94.31 281 ASN A O 1
ATOM 2159 N N . PHE A 1 282 ? -9.279 7.234 19.328 1.00 97.88 282 PHE A N 1
ATOM 2160 C CA . PHE A 1 282 ? -9.294 6.685 17.978 1.00 97.88 282 PHE A CA 1
ATOM 2161 C C . PHE A 1 282 ? -9.763 5.224 18.006 1.00 97.88 282 PHE A C 1
ATOM 2163 O O . PHE A 1 282 ? -9.307 4.439 18.840 1.00 97.88 282 PHE A O 1
ATOM 2170 N N . LYS A 1 283 ? -10.671 4.876 17.090 1.00 97.25 283 LYS A N 1
ATOM 2171 C CA . LYS A 1 283 ? -11.220 3.532 16.898 1.00 97.25 283 LYS A CA 1
ATOM 2172 C C . LYS A 1 283 ? -10.934 3.089 15.470 1.00 97.25 283 LYS A C 1
ATOM 2174 O O . LYS A 1 283 ? -11.560 3.586 14.537 1.00 97.25 283 LYS A O 1
ATOM 2179 N N . GLY A 1 284 ? -10.026 2.136 15.295 1.00 97.25 284 GLY A N 1
ATOM 2180 C CA . GLY A 1 284 ? -9.700 1.655 13.959 1.00 97.25 284 GLY A CA 1
ATOM 2181 C C . GLY A 1 284 ? -8.335 1.000 13.830 1.00 97.25 284 GLY A C 1
ATOM 2182 O O . GLY A 1 284 ? -7.770 0.494 14.807 1.00 97.25 284 GLY A O 1
ATOM 2183 N N . LEU A 1 285 ? -7.800 1.044 12.611 1.00 97.81 285 LEU A N 1
ATOM 2184 C CA . LEU A 1 285 ? -6.505 0.465 12.268 1.00 97.81 285 LEU A CA 1
ATOM 2185 C C . LEU A 1 285 ? -5.586 1.435 11.515 1.00 97.81 285 LEU A C 1
ATOM 2187 O O . LEU A 1 285 ? -6.045 2.333 10.810 1.00 97.81 285 LEU A O 1
ATOM 2191 N N . ILE A 1 286 ? -4.281 1.207 11.657 1.00 98.56 286 ILE A N 1
ATOM 2192 C CA . ILE A 1 286 ? -3.223 1.763 10.813 1.00 98.56 286 ILE A CA 1
ATOM 2193 C C . ILE A 1 286 ? -2.551 0.599 10.088 1.00 98.56 286 ILE A C 1
ATOM 2195 O O . ILE A 1 286 ? -2.258 -0.410 10.730 1.00 98.56 286 ILE A O 1
ATOM 2199 N N . ALA A 1 287 ? -2.272 0.731 8.796 1.00 98.56 287 ALA A N 1
ATOM 2200 C CA . ALA A 1 287 ? -1.471 -0.238 8.054 1.00 98.56 287 ALA A CA 1
ATOM 2201 C C . ALA A 1 287 ? -0.504 0.448 7.084 1.00 98.56 287 ALA A C 1
ATOM 2203 O O . ALA A 1 287 ? -0.681 1.618 6.747 1.00 98.56 287 ALA A O 1
ATOM 2204 N N . GLY A 1 288 ? 0.513 -0.280 6.643 1.00 97.88 288 GLY A N 1
ATOM 2205 C CA . GLY A 1 288 ? 1.450 0.168 5.620 1.00 97.88 288 GLY A CA 1
ATOM 2206 C C . GLY A 1 288 ? 2.868 -0.320 5.885 1.00 97.88 288 GLY A C 1
ATOM 2207 O O . GLY A 1 288 ? 3.095 -1.155 6.769 1.00 97.88 288 GLY A O 1
ATOM 2208 N N . ASP A 1 289 ? 3.813 0.288 5.174 1.00 97.62 289 ASP A N 1
ATOM 2209 C CA . ASP A 1 289 ? 5.242 0.049 5.342 1.00 97.62 289 ASP A CA 1
ATOM 2210 C C . ASP A 1 289 ? 5.799 0.899 6.497 1.00 97.62 289 ASP A C 1
ATOM 2212 O O . ASP A 1 289 ? 5.975 2.125 6.412 1.00 97.62 289 ASP A O 1
ATOM 2216 N N . TRP A 1 290 ? 6.100 0.239 7.614 1.00 97.12 290 TRP A N 1
ATOM 2217 C CA . TRP A 1 290 ? 6.639 0.892 8.803 1.00 97.12 290 TRP A CA 1
ATOM 2218 C C . TRP A 1 290 ? 8.143 1.128 8.713 1.00 97.12 290 TRP A C 1
ATOM 2220 O O . TRP A 1 290 ? 8.685 1.855 9.548 1.00 97.12 290 TRP A O 1
ATOM 2230 N N . ASN A 1 291 ? 8.830 0.522 7.738 1.00 95.06 291 ASN A N 1
ATOM 2231 C CA . ASN A 1 291 ? 10.277 0.594 7.559 1.00 95.06 291 ASN A CA 1
ATOM 2232 C C . ASN A 1 291 ? 11.078 0.310 8.847 1.00 95.06 291 ASN A C 1
ATOM 2234 O O . ASN A 1 291 ? 12.172 0.842 9.062 1.00 95.06 291 ASN A O 1
ATOM 2238 N N . THR A 1 292 ? 10.532 -0.536 9.721 1.00 93.31 292 THR A N 1
ATOM 2239 C CA . THR A 1 292 ? 11.148 -0.969 10.978 1.00 93.31 292 THR A CA 1
ATOM 2240 C C . THR A 1 292 ? 10.907 -2.455 11.193 1.00 93.31 292 THR A C 1
ATOM 2242 O O . THR A 1 292 ? 9.936 -3.012 10.694 1.00 93.31 292 THR A O 1
ATOM 2245 N N . PHE A 1 293 ? 11.797 -3.099 11.940 1.00 91.69 293 PHE A N 1
ATOM 2246 C CA . PHE A 1 293 ? 11.678 -4.510 12.282 1.00 91.69 293 PHE A CA 1
ATOM 2247 C C . PHE A 1 293 ? 10.503 -4.707 13.246 1.00 91.69 293 PHE A C 1
ATOM 2249 O O . PHE A 1 293 ? 10.579 -4.310 14.409 1.00 91.69 293 PHE A O 1
ATOM 2256 N N . ILE A 1 294 ? 9.405 -5.297 12.771 1.00 92.00 294 ILE A N 1
ATOM 2257 C CA . ILE A 1 294 ? 8.175 -5.448 13.566 1.00 92.00 294 ILE A CA 1
ATOM 2258 C C . ILE A 1 294 ? 8.365 -6.403 14.757 1.00 92.00 294 ILE A C 1
ATOM 2260 O O . ILE A 1 294 ? 7.724 -6.226 15.790 1.00 92.00 294 ILE A O 1
ATOM 2264 N N . ASP A 1 295 ? 9.296 -7.355 14.655 1.00 84.25 295 ASP A N 1
ATOM 2265 C CA . ASP A 1 295 ? 9.740 -8.233 15.747 1.00 84.25 295 ASP A CA 1
ATOM 2266 C C . ASP A 1 295 ? 10.508 -7.478 16.847 1.00 84.25 295 ASP A C 1
ATOM 2268 O O . ASP A 1 295 ? 10.568 -7.922 17.994 1.00 84.25 295 ASP A O 1
ATOM 2272 N N . ARG A 1 296 ? 11.093 -6.319 16.516 1.00 85.38 296 ARG A N 1
ATOM 2273 C CA . ARG A 1 296 ? 11.857 -5.458 17.434 1.00 85.38 296 ARG A CA 1
ATOM 2274 C C . ARG A 1 296 ? 11.466 -3.987 17.249 1.00 85.38 296 ARG A C 1
ATOM 2276 O O . ARG A 1 296 ? 12.297 -3.173 16.842 1.00 85.38 296 ARG A O 1
ATOM 2283 N N . PRO A 1 297 ? 10.216 -3.613 17.579 1.00 84.75 297 PRO A N 1
ATOM 2284 C CA . PRO A 1 297 ? 9.617 -2.352 17.154 1.00 84.75 297 PRO A CA 1
ATOM 2285 C C . PRO A 1 297 ? 10.002 -1.190 18.087 1.00 84.75 297 PRO A C 1
ATOM 2287 O O . PRO A 1 297 ? 9.146 -0.531 18.682 1.00 84.75 297 PRO A O 1
ATOM 2290 N N . THR A 1 298 ? 11.302 -0.928 18.254 1.00 88.06 298 THR A N 1
ATOM 2291 C CA . THR A 1 298 ? 11.810 0.172 19.099 1.00 88.06 298 THR A CA 1
ATOM 2292 C C . THR A 1 298 ? 11.304 1.531 18.634 1.00 88.06 298 THR A C 1
ATOM 2294 O O . THR A 1 298 ? 11.008 2.403 19.447 1.00 88.06 298 THR A O 1
ATOM 2297 N N . ASP A 1 299 ? 11.137 1.692 17.326 1.00 91.88 299 ASP A N 1
ATOM 2298 C CA . ASP A 1 299 ? 10.710 2.955 16.728 1.00 91.88 299 ASP A CA 1
ATOM 2299 C C . ASP A 1 299 ? 9.200 3.187 16.897 1.00 91.88 299 ASP A C 1
ATOM 2301 O O . ASP A 1 299 ? 8.736 4.322 16.843 1.00 91.88 299 ASP A O 1
ATOM 2305 N N . LEU A 1 300 ? 8.428 2.119 17.144 1.00 95.50 300 LEU A N 1
ATOM 2306 C CA . LEU A 1 300 ? 6.973 2.187 17.322 1.00 95.50 300 LEU A CA 1
ATOM 2307 C C . LEU A 1 300 ? 6.567 2.410 18.782 1.00 95.50 300 LEU A C 1
ATOM 2309 O O . LEU A 1 300 ? 5.377 2.528 19.073 1.00 95.50 300 LEU A O 1
ATOM 2313 N N . GLN A 1 301 ? 7.525 2.494 19.711 1.00 95.56 301 GLN A N 1
ATOM 2314 C CA . GLN A 1 301 ? 7.252 2.663 21.141 1.00 95.56 301 GLN A CA 1
ATOM 2315 C C . GLN A 1 301 ? 6.290 3.815 21.470 1.00 95.56 301 GLN A C 1
ATOM 2317 O O . GLN A 1 301 ? 5.454 3.614 22.348 1.00 95.56 301 GLN A O 1
ATOM 2322 N N . PRO A 1 302 ? 6.305 4.983 20.790 1.00 96.38 302 PRO A N 1
ATOM 2323 C CA . PRO A 1 302 ? 5.286 6.007 21.018 1.00 96.38 302 PRO A CA 1
ATOM 2324 C C . PRO A 1 302 ? 3.854 5.485 20.831 1.00 96.38 302 PRO A C 1
ATOM 2326 O O . PRO A 1 302 ? 3.007 5.718 21.692 1.00 96.38 302 PRO A O 1
ATOM 2329 N N . LEU A 1 303 ? 3.595 4.724 19.761 1.00 97.50 303 LEU A N 1
ATOM 2330 C CA . LEU A 1 303 ? 2.293 4.102 19.505 1.00 97.50 303 LEU A CA 1
ATOM 2331 C C . LEU A 1 303 ? 1.994 3.006 20.537 1.00 97.50 303 LEU A C 1
ATOM 2333 O O . LEU A 1 303 ? 0.920 3.007 21.136 1.00 97.50 303 LEU A O 1
ATOM 2337 N N . LEU A 1 304 ? 2.944 2.104 20.800 1.00 96.88 304 LEU A N 1
ATOM 2338 C CA . LEU A 1 304 ? 2.735 0.995 21.743 1.00 96.88 304 LEU A CA 1
ATOM 2339 C C . LEU A 1 304 ? 2.432 1.499 23.164 1.00 96.88 304 LEU A C 1
ATOM 2341 O O . LEU A 1 304 ? 1.493 1.029 23.806 1.00 96.88 304 LEU A O 1
ATOM 2345 N N . ASN A 1 305 ? 3.151 2.525 23.623 1.00 96.50 305 ASN A N 1
ATOM 2346 C CA . ASN A 1 305 ? 2.913 3.176 24.915 1.00 96.50 305 ASN A CA 1
ATOM 2347 C C . ASN A 1 305 ? 1.562 3.902 24.977 1.00 96.50 305 ASN A C 1
ATOM 2349 O O . ASN A 1 305 ? 0.990 4.043 26.056 1.00 96.50 305 ASN A O 1
ATOM 2353 N N . ALA A 1 306 ? 1.037 4.349 23.833 1.00 97.12 306 ALA A N 1
ATOM 2354 C CA . ALA A 1 306 ? -0.295 4.937 23.717 1.00 97.12 306 ALA A CA 1
ATOM 2355 C C . ALA A 1 306 ? -1.421 3.885 23.610 1.00 97.12 306 ALA A C 1
ATOM 2357 O O . ALA A 1 306 ? -2.582 4.250 23.436 1.00 97.12 306 ALA A O 1
ATOM 2358 N N . GLY A 1 307 ? -1.100 2.592 23.733 1.00 96.81 307 GLY A N 1
ATOM 2359 C CA . GLY A 1 307 ? -2.070 1.494 23.758 1.00 96.81 307 GLY A CA 1
ATOM 2360 C C . GLY A 1 307 ? -2.349 0.851 22.400 1.00 96.81 307 GLY A C 1
ATOM 2361 O O . GLY A 1 307 ? -3.196 -0.044 22.320 1.00 96.81 307 GLY A O 1
ATOM 2362 N N . TRP A 1 308 ? -1.646 1.264 21.342 1.00 97.44 308 TRP A N 1
ATOM 2363 C CA . TRP A 1 308 ? -1.744 0.610 20.040 1.00 97.44 308 TRP A CA 1
ATOM 2364 C C . TRP A 1 308 ? -1.179 -0.804 20.107 1.00 97.44 308 TRP A C 1
ATOM 2366 O O . TRP A 1 308 ? -0.148 -1.055 20.731 1.00 97.44 308 TRP A O 1
ATOM 2376 N N . LYS A 1 309 ? -1.843 -1.736 19.425 1.00 95.50 309 LYS A N 1
ATOM 2377 C CA . LYS A 1 309 ? -1.433 -3.142 19.373 1.00 95.50 309 LYS A CA 1
ATOM 2378 C C . LYS A 1 309 ? -1.051 -3.519 17.953 1.00 95.50 309 LYS A C 1
ATOM 2380 O O . LYS A 1 309 ? -1.868 -3.356 17.050 1.00 95.50 309 LYS A O 1
ATOM 2385 N N . ILE A 1 310 ? 0.151 -4.062 17.776 1.00 94.62 310 ILE A N 1
ATOM 2386 C CA . ILE A 1 310 ? 0.542 -4.748 16.539 1.00 94.62 310 ILE A CA 1
ATOM 2387 C C . ILE A 1 310 ? -0.342 -5.987 16.393 1.00 94.62 310 ILE A C 1
ATOM 2389 O O . ILE A 1 310 ? -0.523 -6.749 17.344 1.00 94.62 310 ILE A O 1
ATOM 2393 N N . ILE A 1 311 ? -0.909 -6.177 15.209 1.00 92.25 311 ILE A N 1
ATOM 2394 C CA . ILE A 1 311 ? -1.706 -7.353 14.881 1.00 92.25 311 ILE A CA 1
ATOM 2395 C C . ILE A 1 311 ? -0.742 -8.497 14.528 1.00 92.25 311 ILE A C 1
ATOM 2397 O O . ILE A 1 311 ? 0.169 -8.332 13.714 1.00 92.25 311 ILE A O 1
ATOM 2401 N N . PHE A 1 312 ? -0.914 -9.644 15.193 1.00 89.19 312 PHE A N 1
ATOM 2402 C CA . PHE A 1 312 ? -0.008 -10.804 15.140 1.00 89.19 312 PHE A CA 1
ATOM 2403 C C . PHE A 1 312 ? 1.457 -10.435 15.420 1.00 89.19 312 PHE A C 1
ATOM 2405 O O . PHE A 1 312 ? 2.297 -10.579 14.538 1.00 89.19 312 PHE A O 1
ATOM 2412 N N . PRO A 1 313 ? 1.810 -9.963 16.631 1.00 88.88 313 PRO A N 1
ATOM 2413 C CA . PRO A 1 313 ? 3.170 -9.498 16.931 1.00 88.88 313 PRO A CA 1
ATOM 2414 C C . PRO A 1 313 ? 4.232 -10.608 16.866 1.00 88.88 313 PRO A C 1
ATOM 2416 O O . PRO A 1 313 ? 5.401 -10.309 16.665 1.00 88.88 313 PRO A O 1
ATOM 2419 N N . ASN A 1 314 ? 3.825 -11.875 16.994 1.00 86.62 314 ASN A N 1
ATOM 2420 C CA . ASN A 1 314 ? 4.727 -13.031 16.966 1.00 86.62 314 ASN A CA 1
ATOM 2421 C C . ASN A 1 314 ? 4.905 -13.637 15.563 1.00 86.62 314 ASN A C 1
ATOM 2423 O O . ASN A 1 314 ? 5.661 -14.593 15.418 1.00 86.62 314 ASN A O 1
ATOM 2427 N N . ASP A 1 315 ? 4.194 -13.136 14.548 1.00 86.19 315 ASP A N 1
ATOM 2428 C CA . ASP A 1 315 ? 4.403 -13.585 13.171 1.00 86.19 315 ASP A CA 1
ATOM 2429 C C . ASP A 1 315 ? 5.764 -13.084 12.659 1.00 86.19 315 ASP A C 1
ATOM 2431 O O . ASP A 1 315 ? 6.097 -11.901 12.780 1.00 86.19 315 ASP A O 1
ATOM 2435 N N . THR A 1 316 ? 6.563 -13.999 12.117 1.00 88.00 316 THR A N 1
ATOM 2436 C CA . THR A 1 316 ? 7.932 -13.740 11.649 1.00 88.00 316 THR A CA 1
ATOM 2437 C C . THR A 1 316 ? 8.062 -13.814 10.131 1.00 88.00 316 THR A C 1
ATOM 2439 O O . THR A 1 316 ? 9.177 -13.749 9.611 1.00 88.00 316 THR A O 1
ATOM 2442 N N . GLN A 1 317 ? 6.951 -13.956 9.400 1.00 91.25 317 GLN A N 1
ATOM 2443 C CA . GLN A 1 317 ? 6.984 -14.046 7.947 1.00 91.25 317 GLN A CA 1
ATOM 2444 C C . GLN A 1 317 ? 7.496 -12.728 7.367 1.00 91.25 317 GLN A C 1
ATOM 2446 O O . GLN A 1 317 ? 7.045 -11.640 7.728 1.00 91.25 317 GLN A O 1
ATOM 2451 N N . ALA A 1 318 ? 8.463 -12.826 6.457 1.00 92.81 318 ALA A N 1
ATOM 2452 C CA . ALA A 1 318 ? 9.023 -11.652 5.811 1.00 92.81 318 ALA A CA 1
ATOM 2453 C C . ALA A 1 318 ? 7.964 -10.959 4.946 1.00 92.81 318 ALA A C 1
ATOM 2455 O O . ALA A 1 318 ? 7.272 -11.600 4.155 1.00 92.81 318 ALA A O 1
ATOM 2456 N N . THR A 1 319 ? 7.878 -9.641 5.042 1.00 95.31 319 THR A N 1
ATOM 2457 C CA . THR A 1 319 ? 6.989 -8.836 4.196 1.00 95.31 319 THR A CA 1
ATOM 2458 C C . THR A 1 319 ? 7.763 -8.081 3.129 1.00 95.31 319 THR A C 1
ATOM 2460 O O . THR A 1 319 ? 7.151 -7.563 2.214 1.00 95.31 319 THR A O 1
ATOM 2463 N N . GLN A 1 320 ? 9.097 -8.111 3.172 1.00 92.31 320 GLN A N 1
ATOM 2464 C CA . GLN A 1 320 ? 9.967 -7.491 2.179 1.00 92.31 320 GLN A CA 1
ATOM 2465 C C . GLN A 1 320 ? 11.048 -8.476 1.703 1.00 92.31 320 GLN A C 1
ATOM 2467 O O . GLN A 1 320 ? 11.525 -9.321 2.467 1.00 92.31 320 GLN A O 1
ATOM 2472 N N . SER A 1 321 ? 11.447 -8.366 0.433 1.00 88.69 321 SER A N 1
ATOM 2473 C CA . SER A 1 321 ? 12.322 -9.317 -0.278 1.00 88.69 321 SER A CA 1
ATOM 2474 C C . SER A 1 321 ? 13.697 -9.580 0.352 1.00 88.69 321 SER A C 1
ATOM 2476 O O . SER A 1 321 ? 14.310 -10.614 0.084 1.00 88.69 321 SER A O 1
ATOM 2478 N N . MET A 1 322 ? 14.180 -8.695 1.226 1.00 86.12 322 MET A N 1
ATOM 2479 C CA . MET A 1 322 ? 15.413 -8.870 2.001 1.00 86.12 322 MET A CA 1
ATOM 2480 C C . MET A 1 322 ? 15.214 -9.734 3.256 1.00 86.12 322 MET A C 1
ATOM 2482 O O . MET A 1 322 ? 16.151 -9.901 4.036 1.00 86.12 322 MET A O 1
ATOM 2486 N N . GLY A 1 323 ? 14.019 -10.293 3.460 1.00 88.00 323 GLY A N 1
ATOM 2487 C CA . GLY A 1 323 ? 13.732 -11.281 4.500 1.00 88.00 323 GLY A CA 1
ATOM 2488 C C . GLY A 1 323 ? 13.255 -10.693 5.827 1.00 88.00 323 GLY A C 1
ATOM 2489 O O . GLY A 1 323 ? 13.270 -11.392 6.834 1.00 88.00 323 GLY A O 1
ATOM 2490 N N . SER A 1 324 ? 12.854 -9.420 5.854 1.00 90.19 324 SER A N 1
ATOM 2491 C CA . SER A 1 324 ? 12.393 -8.740 7.073 1.00 90.19 324 SER A CA 1
ATOM 2492 C C . SER A 1 324 ? 10.884 -8.513 7.053 1.00 90.19 324 SER A C 1
ATOM 2494 O O . SER A 1 324 ? 10.297 -8.325 5.988 1.00 90.19 324 SER A O 1
ATOM 2496 N N . ARG A 1 325 ? 10.257 -8.504 8.233 1.00 94.12 325 ARG A N 1
ATOM 2497 C CA . ARG A 1 325 ? 8.878 -8.044 8.420 1.00 94.12 325 ARG A CA 1
ATOM 2498 C C . ARG A 1 325 ? 8.891 -6.551 8.732 1.00 94.12 325 ARG A C 1
ATOM 2500 O O . ARG A 1 325 ? 9.279 -6.166 9.835 1.00 94.12 325 ARG A O 1
ATOM 2507 N N . LEU A 1 326 ? 8.517 -5.743 7.746 1.00 95.44 326 LEU A N 1
ATOM 2508 C CA . LEU A 1 326 ? 8.487 -4.276 7.807 1.00 95.44 326 LEU A CA 1
ATOM 2509 C C . LEU A 1 326 ? 7.068 -3.713 7.703 1.00 95.44 326 LEU A C 1
ATOM 2511 O O . LEU A 1 326 ? 6.801 -2.601 8.151 1.00 95.44 326 LEU A O 1
ATOM 2515 N N . ASP A 1 327 ? 6.160 -4.506 7.152 1.00 97.44 327 ASP A N 1
ATOM 2516 C CA . ASP A 1 327 ? 4.788 -4.133 6.868 1.00 97.44 327 ASP A CA 1
ATOM 2517 C C . ASP A 1 327 ? 3.871 -4.791 7.907 1.00 97.44 327 ASP A C 1
ATOM 2519 O O . ASP A 1 327 ? 4.050 -5.953 8.299 1.00 97.44 327 ASP A O 1
ATOM 2523 N N . ALA A 1 328 ? 2.919 -4.027 8.437 1.00 96.06 328 ALA A N 1
ATOM 2524 C CA . ALA A 1 328 ? 2.074 -4.494 9.529 1.00 96.06 328 ALA A CA 1
ATOM 2525 C C . ALA A 1 328 ? 0.777 -3.702 9.650 1.00 96.06 328 ALA A C 1
ATOM 2527 O O . ALA A 1 328 ? 0.671 -2.552 9.226 1.00 96.06 328 ALA A O 1
ATOM 2528 N N . PHE A 1 329 ? -0.173 -4.312 10.354 1.00 98.00 329 PHE A N 1
ATOM 2529 C CA . PHE A 1 329 ? -1.364 -3.651 10.860 1.00 98.00 329 PHE A CA 1
ATOM 2530 C C . PHE A 1 329 ? -1.206 -3.375 12.358 1.00 98.00 329 PHE A C 1
ATOM 2532 O O . PHE A 1 329 ? -0.804 -4.256 13.122 1.00 98.00 329 PHE A O 1
ATOM 2539 N N . LEU A 1 330 ? -1.574 -2.173 12.792 1.00 97.62 330 LEU A N 1
ATOM 2540 C CA . LEU A 1 330 ? -1.724 -1.783 14.192 1.00 97.62 330 LEU A CA 1
ATOM 2541 C C . LEU A 1 330 ? -3.177 -1.377 14.445 1.00 97.62 330 LEU A C 1
ATOM 2543 O O . LEU A 1 330 ? -3.824 -0.801 13.576 1.00 97.62 330 LEU A O 1
ATOM 2547 N N . LYS A 1 331 ? -3.696 -1.638 15.645 1.00 96.88 331 LYS A N 1
ATOM 2548 C CA . LYS A 1 331 ? -5.066 -1.260 16.018 1.00 96.88 331 LYS A CA 1
ATOM 2549 C C . LYS A 1 331 ? -5.153 -0.541 17.357 1.00 96.88 331 LYS A C 1
ATOM 2551 O O . LYS A 1 331 ? -4.370 -0.826 18.266 1.00 96.88 331 LYS A O 1
ATOM 2556 N N . LEU A 1 332 ? -6.157 0.325 17.489 1.00 97.12 332 LEU A N 1
ATOM 2557 C CA . LEU A 1 332 ? -6.546 0.969 18.745 1.00 97.12 332 LEU A CA 1
ATOM 2558 C C . LEU A 1 332 ? -8.073 1.013 18.856 1.00 97.12 332 LEU A C 1
ATOM 2560 O O . LEU A 1 332 ? -8.755 1.331 17.883 1.00 97.12 332 LEU A O 1
ATOM 2564 N N . ASN A 1 333 ? -8.594 0.638 20.030 1.00 95.25 333 ASN A N 1
ATOM 2565 C CA . ASN A 1 333 ? -10.029 0.545 20.350 1.00 95.25 333 ASN A CA 1
ATOM 2566 C C . ASN A 1 333 ? -10.884 -0.161 19.281 1.00 95.25 333 ASN A C 1
ATOM 2568 O O . ASN A 1 333 ? -12.075 0.103 19.151 1.00 95.25 333 ASN A O 1
ATOM 2572 N N . PHE A 1 334 ? -10.275 -1.057 18.506 1.00 90.62 334 PHE A N 1
ATOM 2573 C CA . PHE A 1 334 ? -10.908 -1.748 17.394 1.00 90.62 334 PHE A CA 1
ATOM 2574 C C . PHE A 1 334 ? -11.120 -3.216 17.743 1.00 90.62 334 PHE A C 1
ATOM 2576 O O . PHE A 1 334 ? -10.289 -3.819 18.437 1.00 90.62 334 PHE A O 1
ATOM 2583 N N . GLY A 1 335 ? -12.237 -3.768 17.262 1.00 82.38 335 GLY A N 1
ATOM 2584 C CA . GLY A 1 335 ? -12.689 -5.120 17.582 1.00 82.38 335 GLY A CA 1
ATOM 2585 C C . GLY A 1 335 ? -11.683 -6.227 17.228 1.00 82.38 335 GLY A C 1
ATOM 2586 O O . GLY A 1 335 ? -10.564 -5.964 16.763 1.00 82.38 335 GLY A O 1
ATOM 2587 N N . PRO A 1 336 ? -12.037 -7.494 17.483 1.00 81.00 336 PRO A N 1
ATOM 2588 C CA . PRO A 1 336 ? -11.198 -8.634 17.131 1.00 81.00 336 PRO A CA 1
ATOM 2589 C C . PRO A 1 336 ? -10.827 -8.641 15.640 1.00 81.00 336 PRO A C 1
ATOM 2591 O O . PRO A 1 336 ? -11.659 -8.374 14.772 1.00 81.00 336 PRO A O 1
ATOM 2594 N N . ILE A 1 337 ? -9.556 -8.938 15.357 1.00 84.75 337 ILE A N 1
ATOM 2595 C CA . ILE A 1 337 ? -9.007 -9.074 14.003 1.00 84.75 337 ILE A CA 1
ATOM 2596 C C . ILE A 1 337 ? -8.402 -10.472 13.921 1.00 84.75 337 ILE A C 1
ATOM 2598 O O . ILE A 1 337 ? -7.570 -10.819 14.756 1.00 84.75 337 I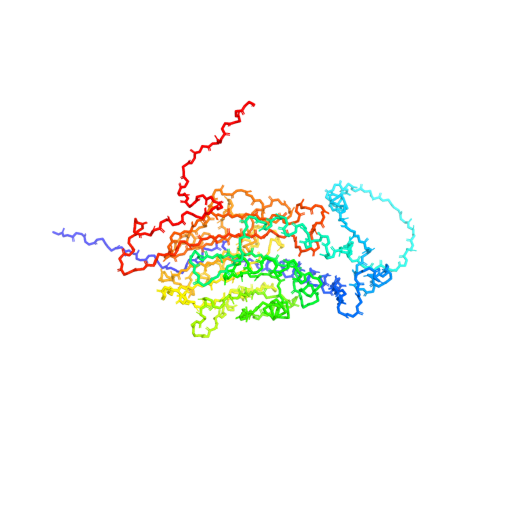LE A O 1
ATOM 2602 N N . GLY A 1 338 ? -8.876 -11.265 12.965 1.00 74.50 338 GLY A N 1
ATOM 2603 C CA . GLY A 1 338 ? -8.401 -12.611 12.665 1.00 74.50 338 GLY A CA 1
ATOM 2604 C C . GLY A 1 338 ? -7.065 -12.614 11.924 1.00 74.50 338 GLY A C 1
ATOM 2605 O O . GLY A 1 338 ? -6.501 -11.557 11.646 1.00 74.50 338 GLY A O 1
ATOM 2606 N N . ASN A 1 339 ? -6.588 -13.821 11.615 1.00 76.50 339 ASN A N 1
ATOM 2607 C CA . ASN A 1 339 ? -5.215 -14.122 11.198 1.00 76.50 339 ASN A CA 1
ATOM 2608 C C . ASN A 1 339 ? -4.641 -13.218 10.102 1.00 76.50 339 ASN A C 1
ATOM 2610 O O . ASN A 1 339 ? -5.308 -12.897 9.116 1.00 76.50 339 ASN A O 1
ATOM 2614 N N . LEU A 1 340 ? -3.368 -12.857 10.291 1.00 88.06 340 LEU A N 1
ATOM 2615 C CA . LEU A 1 340 ? -2.527 -12.271 9.258 1.00 88.06 340 LEU A CA 1
ATOM 2616 C C . LEU A 1 340 ? -2.156 -13.356 8.245 1.00 88.06 340 LEU A C 1
ATOM 2618 O O . LEU A 1 340 ? -1.626 -14.403 8.606 1.00 88.06 340 LEU A O 1
ATOM 2622 N N . SER A 1 341 ? -2.416 -13.084 6.974 1.00 92.19 341 SER A N 1
ATOM 2623 C CA . SER A 1 341 ? -1.934 -13.879 5.850 1.00 92.19 341 SER A CA 1
ATOM 2624 C C . SER A 1 341 ? -0.931 -13.046 5.063 1.00 92.19 341 SER A C 1
ATOM 2626 O O . SER A 1 341 ? -1.257 -11.935 4.650 1.00 92.19 341 SER A O 1
ATOM 2628 N N . VAL A 1 342 ? 0.274 -13.581 4.866 1.00 93.75 342 VAL A N 1
ATOM 2629 C CA . VAL A 1 342 ? 1.356 -12.925 4.123 1.00 93.75 342 VAL A CA 1
ATOM 2630 C C . VAL A 1 342 ? 1.566 -13.668 2.806 1.00 93.75 342 VAL A C 1
ATOM 2632 O O . VAL A 1 342 ? 1.854 -14.864 2.795 1.00 93.75 342 VAL A O 1
ATOM 2635 N N . ARG A 1 343 ? 1.420 -12.970 1.676 1.00 94.75 343 ARG A N 1
ATOM 2636 C CA . ARG A 1 343 ? 1.661 -13.519 0.331 1.00 94.75 343 ARG A CA 1
ATOM 2637 C C . ARG A 1 343 ? 2.886 -12.870 -0.287 1.00 94.75 343 ARG A C 1
ATOM 2639 O O . ARG A 1 343 ? 2.829 -11.769 -0.826 1.00 94.75 343 ARG A O 1
ATOM 2646 N N . GLN A 1 344 ? 4.003 -13.583 -0.213 1.00 92.56 344 GLN A N 1
ATOM 2647 C CA . GLN A 1 344 ? 5.303 -13.137 -0.709 1.00 92.56 344 GLN A CA 1
ATOM 2648 C C . GLN A 1 344 ? 5.412 -13.337 -2.227 1.00 92.56 344 GLN A C 1
ATOM 2650 O O . GLN A 1 344 ? 6.092 -14.251 -2.691 1.00 92.56 344 GLN A O 1
ATOM 2655 N N . PHE A 1 345 ? 4.744 -12.498 -3.022 1.00 90.19 345 PHE A N 1
ATOM 2656 C CA . PHE A 1 345 ? 4.823 -12.579 -4.488 1.00 90.19 345 PHE A CA 1
ATOM 2657 C C . PHE A 1 345 ? 6.272 -12.531 -4.997 1.00 90.19 345 PHE A C 1
ATOM 2659 O O . PHE A 1 345 ? 6.645 -13.318 -5.866 1.00 90.19 345 PHE A O 1
ATOM 2666 N N . TYR A 1 346 ? 7.122 -11.708 -4.375 1.00 87.81 346 TYR A N 1
ATOM 2667 C CA . TYR A 1 346 ? 8.549 -11.609 -4.695 1.00 87.81 346 TYR A CA 1
ATOM 2668 C C . TYR A 1 346 ? 9.332 -12.922 -4.525 1.00 87.81 346 TYR A C 1
ATOM 2670 O O . TYR A 1 346 ? 10.395 -13.077 -5.125 1.00 87.81 346 TYR A O 1
ATOM 2678 N N . ALA A 1 347 ? 8.848 -13.858 -3.699 1.00 86.69 347 ALA A N 1
ATOM 2679 C CA . ALA A 1 347 ? 9.500 -15.148 -3.479 1.00 86.69 347 ALA A CA 1
ATOM 2680 C C . ALA A 1 347 ? 9.195 -16.147 -4.607 1.00 86.69 347 ALA A C 1
ATOM 2682 O O . ALA A 1 347 ? 9.906 -17.143 -4.753 1.00 86.69 347 ALA A O 1
ATOM 2683 N N . ASN A 1 348 ? 8.167 -15.882 -5.421 1.00 85.38 348 ASN A N 1
ATOM 2684 C CA . ASN A 1 348 ? 7.854 -16.681 -6.594 1.00 85.38 348 ASN A CA 1
ATOM 2685 C C . ASN A 1 348 ? 8.761 -16.251 -7.769 1.00 85.38 348 ASN A C 1
ATOM 2687 O O . ASN A 1 348 ? 8.653 -15.106 -8.216 1.00 85.38 348 ASN A O 1
ATOM 2691 N N . PRO A 1 349 ? 9.626 -17.137 -8.307 1.00 81.12 349 PRO A N 1
ATOM 2692 C CA . PRO A 1 349 ? 10.532 -16.811 -9.415 1.00 81.12 349 PRO A CA 1
ATOM 2693 C C . PRO A 1 349 ? 9.813 -16.472 -10.732 1.00 81.12 349 PRO A C 1
ATOM 2695 O O . PRO A 1 349 ? 10.429 -15.919 -11.638 1.00 81.12 349 PRO A O 1
ATOM 2698 N N . ALA A 1 350 ? 8.518 -16.767 -10.848 1.00 79.94 350 ALA A N 1
ATOM 2699 C CA . ALA A 1 350 ? 7.706 -16.351 -11.986 1.00 79.94 350 ALA A CA 1
ATOM 2700 C C . ALA A 1 350 ? 7.061 -14.960 -11.806 1.00 79.94 350 ALA A C 1
ATOM 2702 O O . ALA A 1 350 ? 6.713 -14.340 -12.804 1.00 79.94 350 ALA A O 1
ATOM 2703 N N . ILE A 1 351 ? 6.924 -14.447 -10.570 1.00 79.31 351 ILE A N 1
ATOM 2704 C CA . ILE A 1 351 ? 6.358 -13.106 -10.307 1.00 79.31 351 ILE A CA 1
ATOM 2705 C C . ILE A 1 351 ? 7.448 -12.076 -10.067 1.00 79.31 351 ILE A C 1
ATOM 2707 O O . ILE A 1 351 ? 7.558 -11.092 -10.798 1.00 79.31 351 ILE A O 1
ATOM 2711 N N . THR A 1 352 ? 8.303 -12.367 -9.084 1.00 70.81 352 THR A N 1
ATOM 2712 C CA . THR A 1 352 ? 9.548 -11.652 -8.797 1.00 70.81 352 THR A CA 1
ATOM 2713 C C . THR A 1 352 ? 9.327 -10.213 -8.317 1.00 70.81 352 THR A C 1
ATOM 2715 O O . THR A 1 352 ? 8.202 -9.751 -8.136 1.00 70.81 352 THR A O 1
ATOM 2718 N N . ARG A 1 353 ? 10.429 -9.492 -8.086 1.00 73.50 353 ARG A N 1
ATOM 2719 C CA . ARG A 1 353 ? 10.429 -8.111 -7.593 1.00 73.50 353 ARG A CA 1
ATOM 2720 C C . ARG A 1 353 ? 9.786 -7.099 -8.555 1.00 73.50 353 ARG A C 1
ATOM 2722 O O . ARG A 1 353 ? 9.336 -6.058 -8.107 1.00 73.50 353 ARG A O 1
ATOM 2729 N N . ALA A 1 354 ? 9.721 -7.376 -9.858 1.00 73.69 354 ALA A N 1
ATOM 2730 C CA . ALA A 1 354 ? 9.144 -6.421 -10.813 1.00 73.69 354 ALA A CA 1
ATOM 2731 C C . ALA A 1 354 ? 7.672 -6.077 -10.491 1.00 73.69 354 ALA A C 1
ATOM 2733 O O . ALA A 1 354 ? 7.245 -4.939 -10.681 1.00 73.69 354 ALA A O 1
ATOM 2734 N N . PHE A 1 355 ? 6.924 -7.032 -9.929 1.00 86.69 355 PHE A N 1
ATOM 2735 C CA . PHE A 1 355 ? 5.569 -6.795 -9.436 1.00 86.69 355 PHE A CA 1
ATOM 2736 C C . PHE A 1 355 ? 5.569 -5.953 -8.147 1.00 86.69 355 PHE A C 1
ATOM 2738 O O . PHE A 1 355 ? 4.922 -4.908 -8.088 1.00 86.69 355 PHE A O 1
ATOM 2745 N N . SER A 1 356 ? 6.339 -6.371 -7.141 1.00 91.62 356 SER A N 1
ATOM 2746 C CA . SER A 1 356 ? 6.712 -5.596 -5.947 1.00 91.62 356 SER A CA 1
ATOM 2747 C C . SER A 1 356 ? 7.795 -6.352 -5.169 1.00 91.62 356 SER A C 1
ATOM 2749 O O . SER A 1 356 ? 7.809 -7.587 -5.180 1.00 91.62 356 SER A O 1
ATOM 2751 N N . ASP A 1 357 ? 8.680 -5.652 -4.456 1.00 90.94 357 ASP A N 1
ATOM 2752 C CA . ASP A 1 357 ? 9.564 -6.252 -3.453 1.00 90.94 357 ASP A CA 1
ATOM 2753 C C . ASP A 1 357 ? 8.934 -6.454 -2.073 1.00 90.94 357 ASP A C 1
ATOM 2755 O O . ASP A 1 357 ? 9.622 -6.949 -1.174 1.00 90.94 357 ASP A O 1
ATOM 2759 N N . HIS A 1 358 ? 7.648 -6.141 -1.920 1.00 95.69 358 HIS A N 1
ATOM 2760 C CA . HIS A 1 358 ? 6.866 -6.374 -0.713 1.00 95.69 358 HIS A CA 1
ATOM 2761 C C . HIS A 1 358 ? 5.773 -7.431 -0.918 1.00 95.69 358 HIS A C 1
ATOM 2763 O O . HIS A 1 358 ? 5.336 -7.744 -2.028 1.00 95.69 358 HIS A O 1
ATOM 2769 N N . ALA A 1 359 ? 5.369 -8.046 0.188 1.00 95.75 359 ALA A N 1
ATOM 2770 C CA . ALA A 1 359 ? 4.288 -9.011 0.247 1.00 95.75 359 ALA A CA 1
ATOM 2771 C C . ALA A 1 359 ? 2.934 -8.297 0.300 1.00 95.75 359 ALA A C 1
ATOM 2773 O O . ALA A 1 359 ? 2.829 -7.174 0.784 1.00 95.75 359 ALA A O 1
ATOM 2774 N N . LEU A 1 360 ? 1.887 -9.000 -0.125 1.00 97.50 360 LEU A N 1
ATOM 2775 C CA . LEU A 1 360 ? 0.518 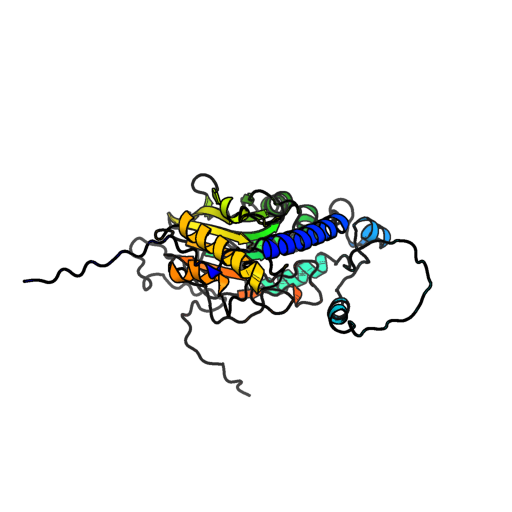-8.629 0.213 1.00 97.50 360 LEU A CA 1
ATOM 2776 C C . LEU A 1 360 ? 0.187 -9.171 1.605 1.00 97.50 360 LEU A C 1
ATOM 2778 O O . LEU A 1 360 ? 0.223 -10.386 1.827 1.00 97.50 360 LEU A O 1
ATOM 2782 N N . ASN A 1 361 ? -0.186 -8.276 2.511 1.00 97.50 361 ASN A N 1
ATOM 2783 C CA . ASN A 1 361 ? -0.613 -8.603 3.863 1.00 97.50 361 ASN A CA 1
ATOM 2784 C C . ASN A 1 361 ? -2.131 -8.500 3.966 1.00 97.50 361 ASN A C 1
ATOM 2786 O O . ASN A 1 361 ? -2.708 -7.462 3.664 1.00 97.50 361 ASN A O 1
ATOM 2790 N N . THR A 1 362 ? -2.791 -9.551 4.440 1.00 97.00 362 THR A N 1
ATOM 2791 C CA . THR A 1 362 ? -4.248 -9.572 4.598 1.00 97.00 362 THR A CA 1
ATOM 2792 C C . THR A 1 362 ? -4.620 -9.853 6.045 1.00 97.00 362 THR A C 1
ATOM 2794 O O . THR A 1 362 ? -4.127 -10.814 6.631 1.00 97.00 362 THR A O 1
ATOM 2797 N N . VAL A 1 363 ? -5.550 -9.075 6.597 1.00 94.44 363 VAL A N 1
ATOM 2798 C CA . VAL A 1 363 ? -6.216 -9.372 7.874 1.00 94.44 363 VAL A CA 1
ATOM 2799 C C . VAL A 1 363 ? -7.730 -9.329 7.708 1.00 94.44 363 VAL A C 1
ATOM 2801 O O . VAL A 1 363 ? -8.263 -8.687 6.800 1.00 94.44 363 VAL A O 1
ATOM 2804 N N . ARG A 1 364 ? -8.451 -10.017 8.594 1.00 90.62 364 ARG A N 1
ATOM 2805 C CA . ARG A 1 364 ? -9.914 -10.127 8.523 1.00 90.62 364 ARG A CA 1
ATOM 2806 C C . ARG A 1 364 ? -10.549 -9.630 9.804 1.00 90.62 364 ARG A C 1
ATOM 2808 O O . ARG A 1 364 ? -10.131 -10.020 10.887 1.00 90.62 364 ARG A O 1
ATOM 2815 N N . LYS A 1 365 ? -11.589 -8.814 9.708 1.00 88.88 365 LYS A N 1
ATOM 2816 C CA . LYS A 1 365 ? -12.394 -8.424 10.864 1.00 88.88 365 LYS A CA 1
ATOM 2817 C C . LYS A 1 365 ? -13.702 -9.184 10.860 1.00 88.88 365 LYS A C 1
ATOM 2819 O O . LYS A 1 365 ? -14.446 -9.135 9.880 1.00 88.88 365 LYS A O 1
ATOM 2824 N N . ARG A 1 366 ? -14.003 -9.810 11.998 1.00 80.00 366 ARG A N 1
ATOM 2825 C CA . ARG A 1 366 ? -15.316 -10.404 12.214 1.00 80.00 366 ARG A CA 1
ATOM 2826 C C . ARG A 1 366 ? -16.376 -9.306 12.259 1.00 80.00 366 ARG A C 1
ATOM 2828 O O . ARG A 1 366 ? -16.216 -8.290 12.946 1.00 80.00 366 ARG A O 1
ATOM 2835 N N . VAL A 1 367 ? -17.440 -9.511 11.497 1.00 75.38 367 VAL A N 1
ATOM 2836 C CA . VAL A 1 367 ? -18.603 -8.626 11.469 1.00 75.38 367 VAL A CA 1
ATOM 2837 C C . VAL A 1 367 ? -19.741 -9.342 12.174 1.00 75.38 367 VAL A C 1
ATOM 2839 O O . VAL A 1 367 ? -20.090 -10.461 11.810 1.00 75.38 367 VAL A O 1
ATOM 2842 N N . CYS A 1 368 ? -20.294 -8.714 13.205 1.00 63.56 368 CYS A N 1
ATOM 2843 C CA . CYS A 1 368 ? -21.411 -9.266 13.957 1.00 63.56 368 CYS A CA 1
ATOM 2844 C C . CYS A 1 368 ? -22.669 -8.491 13.573 1.00 63.56 368 CYS A C 1
ATOM 2846 O O . CYS A 1 368 ? -22.713 -7.271 13.720 1.00 63.56 368 CYS A O 1
ATOM 2848 N N . VAL A 1 369 ? -23.674 -9.188 13.045 1.00 55.44 369 VAL A N 1
ATOM 2849 C CA . VAL A 1 369 ? -24.929 -8.573 12.600 1.00 55.44 369 VAL A CA 1
ATOM 2850 C C . VAL A 1 369 ? -25.969 -8.726 13.715 1.00 55.44 369 VAL A C 1
ATOM 2852 O O . VAL A 1 369 ? -26.343 -9.847 14.049 1.00 55.44 369 VAL A O 1
ATOM 2855 N N . GLY A 1 370 ? -26.431 -7.613 14.300 1.00 52.19 370 GLY A N 1
ATOM 2856 C CA . GLY A 1 370 ? -27.568 -7.578 15.234 1.00 52.19 370 GLY A CA 1
ATOM 2857 C C . GLY A 1 370 ? -27.380 -6.685 16.479 1.00 52.19 370 GLY A C 1
ATOM 2858 O O . GLY A 1 370 ? -26.250 -6.414 16.882 1.00 52.19 370 GLY A O 1
ATOM 2859 N N . PRO A 1 371 ? -28.479 -6.243 17.132 1.00 42.50 371 PRO A N 1
ATOM 2860 C CA . PRO A 1 371 ? -28.460 -5.276 18.244 1.00 42.50 371 PRO A CA 1
ATOM 2861 C C . PRO A 1 371 ? -27.941 -5.827 19.589 1.00 42.50 371 PRO A C 1
ATOM 2863 O O . PRO A 1 371 ? -27.920 -5.099 20.578 1.00 42.50 371 PRO A O 1
ATOM 2866 N N . ALA A 1 372 ? -27.519 -7.094 19.642 1.00 40.25 372 ALA A N 1
ATOM 2867 C CA . ALA A 1 372 ? -27.046 -7.775 20.852 1.00 40.25 372 ALA A CA 1
ATOM 2868 C C . ALA A 1 372 ? -25.772 -8.606 20.602 1.00 40.25 372 ALA A C 1
ATOM 2870 O O . ALA A 1 372 ? -25.620 -9.703 21.137 1.00 40.25 372 ALA A O 1
ATOM 2871 N N . ALA A 1 373 ? -24.861 -8.113 19.762 1.00 41.88 373 ALA A N 1
ATOM 2872 C CA . ALA A 1 373 ? -23.602 -8.796 19.486 1.00 41.88 373 ALA A CA 1
ATOM 2873 C C . ALA A 1 373 ? -22.623 -8.680 20.673 1.00 41.88 373 ALA A C 1
ATOM 2875 O O . ALA A 1 373 ? -21.765 -7.801 20.711 1.00 41.88 373 ALA A O 1
ATOM 2876 N N . THR A 1 374 ? -22.743 -9.575 21.654 1.00 43.34 374 THR A N 1
ATOM 2877 C CA . THR A 1 374 ? -21.582 -10.004 22.446 1.00 43.34 374 THR A CA 1
ATOM 2878 C C . THR A 1 374 ? -20.686 -10.878 21.559 1.00 43.34 374 THR A C 1
ATOM 2880 O O . THR A 1 374 ? -21.179 -11.480 20.606 1.00 43.34 374 THR A O 1
ATOM 2883 N N . ASP A 1 375 ? -19.384 -10.997 21.857 1.00 41.72 375 ASP A N 1
ATOM 2884 C CA . ASP A 1 375 ? -18.437 -11.821 21.068 1.00 41.72 375 ASP A CA 1
ATOM 2885 C C . ASP A 1 375 ? -18.910 -13.282 20.866 1.00 41.72 375 ASP A C 1
ATOM 2887 O O . ASP A 1 375 ? -18.514 -13.952 19.914 1.00 41.72 375 ASP A O 1
ATOM 2891 N N . THR A 1 376 ? -19.801 -13.761 21.741 1.00 41.69 376 THR A N 1
ATOM 2892 C CA . THR A 1 376 ? -20.455 -15.080 21.720 1.00 41.69 376 THR A CA 1
ATOM 2893 C C . THR A 1 376 ? -21.682 -15.183 20.806 1.00 41.69 376 THR A C 1
ATOM 2895 O O . THR A 1 376 ? -22.080 -16.292 20.469 1.00 41.69 376 THR A O 1
ATOM 2898 N N . ALA A 1 377 ? -22.298 -14.065 20.412 1.00 40.66 377 ALA A N 1
ATOM 2899 C CA . ALA A 1 377 ? -23.522 -14.021 19.602 1.00 40.66 377 ALA A CA 1
ATOM 2900 C C . ALA A 1 377 ? -23.255 -13.808 18.100 1.00 40.66 377 ALA A C 1
ATOM 2902 O O . ALA A 1 377 ? -24.186 -13.804 17.294 1.00 40.66 377 ALA A O 1
ATOM 2903 N N . CYS A 1 378 ? -21.992 -13.633 17.702 1.00 49.97 378 CYS A N 1
ATOM 2904 C CA . CYS A 1 378 ? -21.612 -13.567 16.298 1.00 49.97 378 CYS A CA 1
ATOM 2905 C C . CYS A 1 378 ? -21.736 -14.976 15.708 1.00 49.97 378 CYS A C 1
ATOM 2907 O O . CYS A 1 378 ? -20.822 -15.784 15.862 1.00 49.97 378 CYS A O 1
ATOM 2909 N N . GLY A 1 379 ? -22.881 -15.274 15.084 1.00 41.75 379 GLY A N 1
ATOM 2910 C CA . GLY A 1 379 ? -23.129 -16.540 14.400 1.00 41.75 379 GLY A CA 1
ATOM 2911 C C . GLY A 1 379 ? -21.951 -16.883 13.495 1.00 41.75 379 GLY A C 1
ATOM 2912 O O . GLY A 1 379 ? -21.694 -16.206 12.501 1.00 41.75 379 GLY A O 1
ATOM 2913 N N . THR A 1 380 ? -21.200 -17.902 13.893 1.00 42.38 380 THR A N 1
ATOM 2914 C CA . THR A 1 380 ? -20.104 -18.479 13.131 1.00 42.38 380 THR A CA 1
ATOM 2915 C C . THR A 1 380 ? -20.709 -19.150 11.912 1.00 42.38 380 THR A C 1
ATOM 2917 O O . THR A 1 380 ? -21.100 -20.314 11.957 1.00 42.38 380 THR A O 1
ATOM 2920 N N . VAL A 1 381 ? -20.792 -18.433 10.798 1.00 39.28 381 VAL A N 1
ATOM 2921 C CA . VAL A 1 381 ? -20.501 -19.129 9.551 1.00 39.28 381 VAL A CA 1
ATOM 2922 C C . VAL A 1 381 ? -18.988 -19.131 9.506 1.00 39.28 381 VAL A C 1
ATOM 2924 O O . VAL A 1 381 ? -18.366 -18.126 9.154 1.00 39.28 381 VAL A O 1
ATOM 2927 N N . ASP A 1 382 ? -18.401 -20.206 10.032 1.00 40.06 382 ASP A N 1
ATOM 2928 C CA . ASP A 1 382 ? -16.994 -20.471 9.798 1.00 40.06 382 ASP A CA 1
ATOM 2929 C C . ASP A 1 382 ? -16.769 -20.354 8.297 1.00 40.06 382 ASP A C 1
ATOM 2931 O O . ASP A 1 382 ? -17.476 -20.943 7.475 1.00 40.06 382 ASP A O 1
ATOM 2935 N N . ASP A 1 383 ? -15.829 -19.490 7.952 1.00 40.12 383 ASP A N 1
ATOM 2936 C CA . ASP A 1 383 ? -15.365 -19.362 6.593 1.00 40.12 383 ASP A CA 1
ATOM 2937 C C . ASP A 1 383 ? -14.858 -20.748 6.143 1.00 40.12 383 ASP A C 1
ATOM 2939 O O . ASP A 1 383 ? -14.061 -21.356 6.869 1.00 40.12 383 ASP A O 1
ATOM 2943 N N . PRO A 1 384 ? -15.266 -21.263 4.966 1.00 37.97 384 PRO A N 1
ATOM 2944 C CA . PRO A 1 384 ? -14.742 -22.519 4.423 1.00 37.97 384 PRO A CA 1
ATOM 2945 C C . PRO A 1 384 ? -13.206 -22.534 4.264 1.00 37.97 384 PRO A C 1
ATOM 2947 O O . PRO A 1 384 ? -12.634 -23.583 3.978 1.00 37.97 384 PRO A O 1
ATOM 2950 N N . THR A 1 385 ? -12.526 -21.395 4.448 1.00 44.03 385 THR A N 1
ATOM 2951 C CA . THR A 1 385 ? -11.069 -21.218 4.337 1.00 44.03 385 THR A CA 1
ATOM 2952 C C . THR A 1 385 ? -10.286 -21.362 5.658 1.00 44.03 385 THR A C 1
ATOM 2954 O O . THR A 1 385 ? -9.064 -21.214 5.644 1.00 44.03 385 THR A O 1
ATOM 2957 N N . GLY A 1 386 ? -10.934 -21.711 6.779 1.00 38.09 386 GLY A N 1
ATOM 2958 C CA . GLY A 1 386 ? -10.267 -22.051 8.050 1.00 38.09 386 GLY A CA 1
ATOM 2959 C C . GLY A 1 386 ? -10.412 -21.003 9.170 1.00 38.09 386 GLY A C 1
ATOM 2960 O O . GLY A 1 386 ? -10.826 -19.867 8.922 1.00 38.09 386 GLY A O 1
ATOM 2961 N N . PRO A 1 387 ? -10.130 -21.384 10.434 1.00 39.41 387 PRO A N 1
ATOM 2962 C CA . PRO A 1 387 ? -10.788 -20.794 11.596 1.00 39.41 387 PRO A CA 1
ATOM 2963 C C . PRO A 1 387 ? -10.297 -19.392 11.968 1.00 39.41 387 PRO A C 1
ATOM 2965 O O . PRO A 1 387 ? -9.103 -19.085 11.991 1.00 39.41 387 PRO A O 1
ATOM 2968 N N . PHE A 1 388 ? -11.251 -18.569 12.403 1.00 45.69 388 PHE A N 1
ATOM 2969 C CA . PHE A 1 388 ? -11.008 -17.471 13.334 1.00 45.69 388 PHE A CA 1
ATOM 2970 C C . PHE A 1 388 ? -10.737 -18.069 14.722 1.00 45.69 388 PHE A C 1
ATOM 2972 O O . PHE A 1 388 ? -11.674 -18.316 15.479 1.00 45.69 388 PHE A O 1
ATOM 2979 N N . GLY A 1 389 ? -9.470 -18.325 15.040 1.00 36.41 389 GLY A N 1
ATOM 2980 C CA . GLY A 1 389 ? -9.048 -18.812 16.351 1.00 36.41 389 GLY A CA 1
ATOM 2981 C C . GLY A 1 389 ? -8.104 -17.826 17.027 1.00 36.41 389 GLY A C 1
ATOM 2982 O O . GLY A 1 389 ? -7.057 -17.496 16.472 1.00 36.41 389 GLY A O 1
ATOM 2983 N N . ASP A 1 390 ? -8.459 -17.385 18.234 1.00 33.91 390 ASP A N 1
ATOM 2984 C CA . ASP A 1 390 ? -7.469 -16.972 19.224 1.00 33.91 390 ASP A CA 1
ATOM 2985 C C . ASP A 1 390 ? -6.436 -18.098 19.338 1.00 33.91 390 ASP A C 1
ATOM 2987 O O . ASP A 1 390 ? -6.788 -19.249 19.577 1.00 33.91 390 ASP A O 1
ATOM 2991 N N . ASN A 1 391 ? -5.171 -17.785 19.085 1.00 32.88 391 ASN A N 1
ATOM 2992 C CA . ASN A 1 391 ? -4.080 -18.752 19.084 1.00 32.88 391 ASN A CA 1
ATOM 2993 C C . ASN A 1 391 ? -3.867 -19.323 20.501 1.00 32.88 391 ASN A C 1
ATOM 2995 O O . ASN A 1 391 ? -3.631 -18.535 21.421 1.00 32.88 391 ASN A O 1
ATOM 2999 N N . PRO A 1 392 ? -3.764 -20.651 20.676 1.00 32.72 392 PRO A N 1
ATOM 3000 C CA . PRO A 1 392 ? -2.816 -21.176 21.632 1.00 32.72 392 PRO A CA 1
ATOM 3001 C C . PRO A 1 392 ? -1.811 -22.042 20.874 1.00 32.72 392 PRO A C 1
ATOM 3003 O O . PRO A 1 392 ? -2.136 -23.102 20.355 1.00 32.72 392 PRO A O 1
ATOM 3006 N N . SER A 1 393 ? -0.576 -21.549 20.818 1.00 32.75 393 SER A N 1
ATOM 3007 C CA . SER A 1 393 ? 0.655 -22.342 20.858 1.00 32.75 393 SER A CA 1
ATOM 3008 C C . SER A 1 393 ? 0.480 -23.866 20.767 1.00 32.75 393 SER A C 1
ATOM 3010 O O . SER A 1 393 ? 0.144 -24.447 21.790 1.00 32.75 393 SER A O 1
ATOM 3012 N N . GLN A 1 394 ? 0.805 -24.493 19.629 1.00 27.70 394 GLN A N 1
ATOM 3013 C CA . GLN A 1 394 ? 1.627 -25.715 19.524 1.00 27.70 394 GLN A CA 1
ATOM 3014 C C . GLN A 1 394 ? 2.106 -25.894 18.065 1.00 27.70 394 GLN A C 1
ATOM 3016 O O . GLN A 1 394 ? 1.347 -25.605 17.139 1.00 27.70 394 GLN A O 1
ATOM 3021 N N . PRO A 1 395 ? 3.358 -26.332 17.831 1.00 30.81 395 PRO A N 1
ATOM 3022 C CA . PRO A 1 395 ? 3.778 -26.803 16.518 1.00 30.81 395 PRO A CA 1
ATOM 3023 C C . PRO A 1 395 ? 3.022 -28.099 16.212 1.00 30.81 395 PRO A C 1
ATOM 3025 O O . PRO A 1 395 ? 2.979 -28.992 17.055 1.00 30.81 395 PRO A O 1
ATOM 3028 N N . ALA A 1 396 ? 2.423 -28.200 15.027 1.00 30.45 396 ALA A N 1
ATOM 3029 C CA . ALA A 1 396 ? 1.913 -29.476 14.552 1.00 30.45 396 ALA A CA 1
ATOM 3030 C C . ALA A 1 396 ? 3.098 -30.444 14.444 1.00 30.45 396 ALA A C 1
ATOM 3032 O O . ALA A 1 396 ? 4.049 -30.194 13.698 1.00 30.45 396 ALA A O 1
ATOM 3033 N N . GLU A 1 397 ? 3.055 -31.505 15.245 1.00 30.19 397 GLU A N 1
ATOM 3034 C CA . GLU A 1 397 ? 3.890 -32.679 15.060 1.00 30.19 397 GLU A CA 1
ATOM 3035 C C . GLU A 1 397 ? 3.716 -33.172 13.617 1.00 30.19 397 GLU A C 1
ATOM 3037 O O . GLU A 1 397 ? 2.605 -33.292 13.098 1.00 30.19 397 GLU A O 1
ATOM 3042 N N . LEU A 1 398 ? 4.848 -33.385 12.950 1.00 33.47 398 LEU A N 1
ATOM 3043 C CA . LEU A 1 398 ? 4.920 -34.142 11.711 1.00 33.47 398 LEU A CA 1
ATOM 3044 C C . LEU A 1 398 ? 4.631 -35.602 12.062 1.00 33.47 398 LEU A C 1
ATOM 3046 O O . LEU A 1 398 ? 5.532 -36.312 12.508 1.00 33.47 398 LEU A O 1
ATOM 3050 N N . ASP A 1 399 ? 3.392 -36.037 11.863 1.00 30.34 399 ASP A N 1
ATOM 3051 C CA . ASP A 1 399 ? 3.074 -37.460 11.818 1.00 30.34 399 ASP A CA 1
ATOM 3052 C C . ASP A 1 399 ? 3.428 -38.023 10.431 1.00 30.34 399 ASP A C 1
ATOM 3054 O O . ASP A 1 399 ? 2.770 -37.720 9.437 1.00 30.34 399 ASP A O 1
ATOM 3058 N N . GLN A 1 400 ? 4.534 -38.777 10.450 1.00 33.88 400 GLN A N 1
ATOM 3059 C CA . GLN A 1 400 ? 4.973 -39.929 9.634 1.00 33.88 400 GLN A CA 1
ATOM 3060 C C . GLN A 1 400 ? 4.723 -39.945 8.121 1.00 33.88 400 GLN A C 1
ATOM 3062 O O . GLN A 1 400 ? 3.569 -40.139 7.681 1.00 33.88 400 GLN A O 1
#

Foldseek 3Di:
DDDDDPPDDPPLPPPDPLLDDDPVLLVLLLVLVVVVLVVCVVQPFFADQCVVPNPVRQDQVNRQVRQANAADLFADPVVVVVVPPPPPDDPDDDDDDDDDGGHDPHHHYQLVLQLVVLCVLLVLADFDDLDWWAKEKEDEQQQQALRLCNRNVNSLQSVPSRHQKYKYWNYAQNRQVNNQVSPPPWDKDWFDAFPSRITIIMIHHPQKDFDDDKDWQCVLQCDDSRGRAYTKIKTWTARNQARDIAMEIEHAAQACRSHVSSSLSSLLVSLSSVCVVQDQPHFYKYWYFSNDALLDNPSNVNVVVSVKDWDPSVDQADFFQVRGPRITMIGHNYDDKADKDWAQLCVGRSRHCVRHRGTMIMIIGGDAHDPDDDVVRRPDPPDPSDDRDDDDDDPPDPDD

pLDDT: mean 81.53, std 22.62, range [25.3, 98.88]

Solvent-accessible surface area (backbone atoms only — not comparable to full-atom values): 22359 Å² total; per-residue (Å²): 137,85,83,81,78,81,78,76,77,76,74,87,76,74,74,59,80,88,45,62,79,50,74,68,55,33,51,49,35,31,56,55,48,50,55,48,48,53,53,48,68,77,51,60,64,52,49,66,52,55,91,82,51,46,74,93,74,62,46,61,68,56,34,37,76,33,29,17,58,30,72,36,71,50,56,68,67,60,77,61,58,54,73,76,72,65,84,70,84,76,89,77,83,86,88,78,92,74,78,90,82,72,38,52,91,46,54,44,69,40,46,70,52,30,25,55,51,44,50,63,76,42,60,83,55,63,67,59,68,74,59,77,59,48,32,40,30,30,34,46,36,68,73,26,31,41,40,50,36,58,43,37,37,69,36,50,48,64,56,50,47,42,24,43,33,35,32,36,18,36,22,33,58,52,16,39,45,50,52,20,74,77,34,93,72,31,43,52,48,62,48,70,59,27,91,79,58,29,15,32,27,37,41,33,27,68,45,48,42,73,50,82,72,75,44,76,40,55,70,44,26,58,52,85,68,49,74,80,37,32,36,34,36,34,43,36,33,27,35,70,75,70,66,52,71,39,33,43,32,25,35,44,43,49,50,46,72,70,39,60,75,63,22,32,26,54,31,25,50,33,28,40,48,47,45,68,74,55,45,87,81,40,36,26,41,38,33,30,41,51,48,42,48,59,84,62,48,71,36,44,42,50,33,46,76,65,61,38,39,64,60,67,59,84,65,78,69,45,28,32,74,90,63,44,32,29,55,52,44,33,34,30,85,46,77,71,66,41,71,79,45,79,43,51,49,35,76,37,50,52,46,19,51,85,67,15,45,31,19,44,37,34,37,34,33,77,60,56,87,62,101,71,62,48,92,86,59,41,79,76,74,72,54,97,78,60,82,83,64,88,84,74,92,75,82,82,76,84,82,127

Mean predicted aligned error: 10.0 Å

Sequence (400 aa):
MAKKTNKTVKSLTGSTPDNILTDFEVRQLTEKSNAYTDEVLANQVTYPDPDDLPFDEITLDHAIAHGFAGITDSIDLQLFKNRGKNSKKNRGNKGGGNKGGNGSGRQLPNPATIEREVTRMMSAMQPVDNTGNLIFGEMNFEFGDASKAKFFAGSYKIIFERHHLMFGSELDDGFQQTIANMLPGYKAYTSVENTRHQAVGFVVHPRLKVIGSPISYDDVANVQGVPDLRPAFRLDLEDTATGEQFSAVVVHLKSMRGGPAVSGKVRSQQCAILVKKLGSNFKGLIAGDWNTFIDRPTDLQPLLNAGWKIIFPNDTQATQSMGSRLDAFLKLNFGPIGNLSVRQFYANPAITRAFSDHALNTVRKRVCVGPAATDTACGTVDDPTGPFGDNPSQPAELDQ

Radius of gyration: 22.89 Å; Cα contacts (8 Å, |Δi|>4): 777; chains: 1; bounding box: 72×59×89 Å